Protein AF-A0A6G0WGK0-F1 (afdb_monomer)

Nearest PDB structures (foldseek):
  8a62-assembly1_A  TM=1.680E-01  e=7.851E+00  Homo sapiens

Secondary structure (DSSP, 8-state):
------------------------GGGEE---EETTTT-SSHHHHHHHS-HHHHHHHH---HHHHHHHHHHHHHH-TTS-PPPS---HHHHHHHHHHHHHHHHHSTTEEPTTS-EEHHHHHHHHHHHHHHHHHHHHHHHHHHHHHHHHHHHHTSS-HHHHHHHHHHHHH---HHHHHHHHHHHHHHHHHH--SS-HHHHHHHHHHHHHHHHHHHH--S--HHHHHHHHHHHHHHHHHHHHHHTTS--SHHHHHHHHHHHHHHHHHHHHHHHHHTTT-HHHHHHHHHHH-HHHHHHHHHHHHHHHHHHHHHHHHHHHHHS-HHHHHHHHHHHHH-HHHHHHHHHHHHHHHHHHHHHTTTPPTTHHHHHHHHHHHHHHHH-GGGHHHHHHHHHHHHHHHHHHHHHHHHS--------

Structure (mmCIF, N/CA/C/O backbone):
data_AF-A0A6G0WGK0-F1
#
_entry.id   AF-A0A6G0WGK0-F1
#
loop_
_atom_site.group_PDB
_atom_site.id
_atom_site.type_symbol
_atom_site.label_atom_id
_atom_site.label_alt_id
_atom_site.label_comp_id
_atom_site.label_asym_id
_atom_site.label_entity_id
_atom_site.label_seq_id
_atom_site.pdbx_PDB_ins_code
_atom_site.Cartn_x
_atom_site.Cartn_y
_atom_site.Cartn_z
_atom_site.occupancy
_atom_site.B_iso_or_equiv
_atom_site.auth_seq_id
_atom_site.auth_comp_id
_atom_site.auth_asym_id
_atom_site.auth_atom_id
_atom_site.pdbx_PDB_model_num
ATOM 1 N N . MET A 1 1 ? -62.426 -60.345 53.545 1.00 31.20 1 MET A N 1
ATOM 2 C CA . MET A 1 1 ? -61.236 -61.209 53.758 1.00 31.20 1 MET A CA 1
ATOM 3 C C . MET A 1 1 ? -60.137 -60.775 52.779 1.00 31.20 1 MET A C 1
ATOM 5 O O . MET A 1 1 ? -60.503 -60.240 51.746 1.00 31.20 1 MET A O 1
ATOM 9 N N . PRO A 1 2 ? -58.836 -60.853 53.110 1.00 40.12 2 PRO A N 1
ATOM 10 C CA . PRO A 1 2 ? -58.113 -59.819 53.860 1.00 40.12 2 PRO A CA 1
ATOM 11 C C . PRO A 1 2 ? -56.880 -59.218 53.135 1.00 40.12 2 PRO A C 1
ATOM 13 O O . PRO A 1 2 ? -56.287 -59.839 52.269 1.00 40.12 2 PRO A O 1
ATOM 16 N N . LYS A 1 3 ? -56.480 -58.022 53.609 1.00 36.28 3 LYS A N 1
ATOM 17 C CA . LYS A 1 3 ? -55.116 -57.488 53.873 1.00 36.28 3 LYS A CA 1
ATOM 18 C C . LYS A 1 3 ? -53.913 -57.956 53.022 1.00 36.28 3 LYS A C 1
ATOM 20 O O . LYS A 1 3 ? -53.483 -59.095 53.165 1.00 36.28 3 LYS A O 1
ATOM 25 N N . LYS A 1 4 ? -53.141 -56.973 52.523 1.00 37.69 4 LYS A N 1
ATOM 26 C CA . LYS A 1 4 ? -51.807 -56.566 53.064 1.00 37.69 4 LYS A CA 1
ATOM 27 C C . LYS A 1 4 ? -51.301 -55.301 52.339 1.00 37.69 4 LYS A C 1
ATOM 29 O O . LYS A 1 4 ? -51.226 -55.294 51.124 1.00 37.69 4 LYS A O 1
ATOM 34 N N . ARG A 1 5 ? -51.224 -54.162 53.047 1.00 36.41 5 ARG A N 1
ATOM 35 C CA . ARG A 1 5 ? -50.045 -53.543 53.722 1.00 36.41 5 ARG A CA 1
ATOM 36 C C . ARG A 1 5 ? -49.159 -52.751 52.745 1.00 36.41 5 ARG A C 1
ATOM 38 O O . ARG A 1 5 ? -48.558 -53.340 51.868 1.00 36.41 5 ARG A O 1
ATOM 45 N N . GLN A 1 6 ? -49.213 -51.417 52.772 1.00 33.22 6 GLN A N 1
ATOM 46 C CA . GLN A 1 6 ? -48.581 -50.472 53.723 1.00 33.22 6 GLN A CA 1
ATOM 47 C C . GLN A 1 6 ? -47.090 -50.234 53.460 1.00 33.22 6 GLN A C 1
ATOM 49 O O . GLN A 1 6 ? -46.265 -51.112 53.684 1.00 33.22 6 GLN A O 1
ATOM 54 N N . GLY A 1 7 ? -46.787 -48.974 53.148 1.00 31.94 7 GLY A N 1
ATOM 55 C CA . GLY A 1 7 ? -45.477 -48.346 53.264 1.00 31.94 7 GLY A CA 1
ATOM 56 C C . GLY A 1 7 ? -45.633 -46.824 53.238 1.00 31.94 7 GLY A C 1
ATOM 57 O O . GLY A 1 7 ? -45.408 -46.201 52.213 1.00 31.94 7 GLY A O 1
ATOM 58 N N . ARG A 1 8 ? -46.084 -46.244 54.358 1.00 31.86 8 ARG A N 1
ATOM 59 C CA . ARG A 1 8 ? -46.076 -44.800 54.648 1.00 31.86 8 ARG A CA 1
ATOM 60 C C . ARG A 1 8 ? -44.754 -44.471 55.342 1.00 31.86 8 ARG A C 1
ATOM 62 O O . ARG A 1 8 ? -44.431 -45.153 56.313 1.00 31.86 8 ARG A O 1
ATOM 69 N N . LYS A 1 9 ? -44.072 -43.398 54.937 1.00 32.97 9 LYS A N 1
ATOM 70 C CA . LYS A 1 9 ? -43.413 -42.462 55.862 1.00 32.97 9 LYS A CA 1
ATOM 71 C C . LYS A 1 9 ? -43.263 -41.092 55.195 1.00 32.97 9 LYS A C 1
ATOM 73 O O . LYS A 1 9 ? -42.779 -40.975 54.080 1.00 32.97 9 LYS A O 1
ATOM 78 N N . GLU A 1 10 ? -43.792 -40.120 55.918 1.00 33.41 10 GLU A N 1
ATOM 79 C CA . GLU A 1 10 ? -43.900 -38.683 55.671 1.00 33.41 10 GLU A CA 1
ATOM 80 C C . GLU A 1 10 ? -42.588 -37.948 56.068 1.00 33.41 10 GLU A C 1
ATOM 82 O O . GLU A 1 10 ? -41.640 -38.611 56.503 1.00 33.41 10 GLU A O 1
ATOM 87 N N . PRO A 1 11 ? -42.498 -36.615 55.885 1.00 45.03 11 PRO A N 1
ATOM 88 C CA . PRO A 1 11 ? -41.300 -35.894 55.464 1.00 45.03 11 PRO A CA 1
ATOM 89 C C . PRO A 1 11 ? -40.372 -35.508 56.621 1.00 45.03 11 PRO A C 1
ATOM 91 O O . PRO A 1 11 ? -40.769 -35.473 57.786 1.00 45.03 11 PRO A O 1
ATOM 94 N N . LYS A 1 12 ? -39.136 -35.130 56.280 1.00 31.28 12 LYS A N 1
ATOM 95 C CA . LYS A 1 12 ? -38.296 -34.291 57.136 1.00 31.28 12 LYS A CA 1
ATOM 96 C C . LYS A 1 12 ? -37.702 -33.147 56.331 1.00 31.28 12 LYS A C 1
ATOM 98 O O . LYS A 1 12 ? -37.242 -33.330 55.211 1.00 31.28 12 LYS A O 1
ATOM 103 N N . ALA A 1 13 ? -37.813 -31.987 56.955 1.00 31.36 13 ALA A N 1
ATOM 104 C CA . ALA A 1 13 ? -37.439 -30.680 56.482 1.00 31.36 13 ALA A CA 1
ATOM 105 C C . ALA A 1 13 ? -35.920 -30.467 56.431 1.00 31.36 13 ALA A C 1
ATOM 107 O O . ALA A 1 13 ? -35.164 -31.121 57.145 1.00 31.36 13 ALA A O 1
ATOM 108 N N . GLU A 1 14 ? -35.591 -29.425 55.669 1.00 29.80 14 GLU A N 1
ATOM 109 C CA . GLU A 1 14 ? -34.570 -28.420 55.957 1.00 29.80 14 GLU A CA 1
ATOM 110 C C . GLU A 1 14 ? -33.086 -28.733 55.706 1.00 29.80 14 GLU A C 1
ATOM 112 O O . GLU A 1 14 ? -32.460 -29.585 56.329 1.00 29.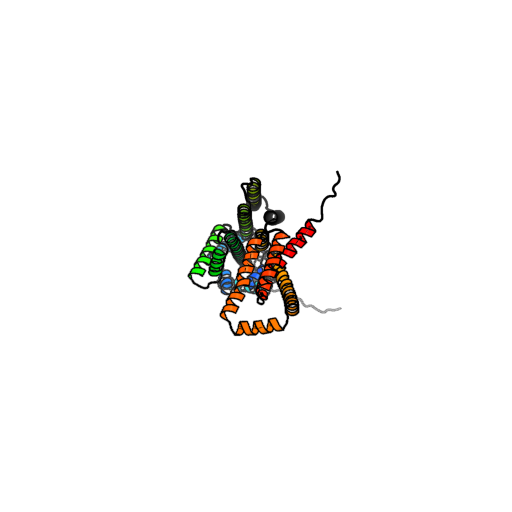80 14 GLU A O 1
ATOM 117 N N . ASN A 1 15 ? -32.535 -27.826 54.891 1.00 30.03 15 ASN A N 1
ATOM 118 C CA . ASN A 1 15 ? -31.177 -27.294 54.917 1.00 30.03 15 ASN A CA 1
ATOM 119 C C . ASN A 1 15 ? -30.085 -28.089 54.196 1.00 30.03 15 ASN A C 1
ATOM 121 O O . ASN A 1 15 ? -29.250 -28.741 54.810 1.00 30.03 15 ASN A O 1
ATOM 125 N N . ALA A 1 16 ? -29.976 -27.827 52.896 1.00 30.09 16 ALA A N 1
ATOM 126 C CA . ALA A 1 16 ? -28.699 -27.417 52.323 1.00 30.09 16 ALA A CA 1
ATOM 127 C C . ALA A 1 16 ? -28.980 -26.390 51.220 1.00 30.09 16 ALA A C 1
ATOM 129 O O . ALA A 1 16 ? -29.403 -26.731 50.121 1.00 30.09 16 ALA A O 1
ATOM 130 N N . LYS A 1 17 ? -28.808 -25.109 51.565 1.00 36.16 17 LYS A N 1
ATOM 131 C CA . LYS A 1 17 ? -28.550 -24.051 50.591 1.00 36.16 17 LYS A CA 1
ATOM 132 C C . LYS A 1 17 ? -27.239 -24.422 49.905 1.00 36.16 17 LYS A C 1
ATOM 134 O O . LYS A 1 17 ? -26.176 -24.199 50.481 1.00 36.16 17 LYS A O 1
ATOM 139 N N . GLU A 1 18 ? -27.320 -25.041 48.737 1.00 31.14 18 GLU A N 1
ATOM 140 C CA . GLU A 1 18 ? -26.191 -25.084 47.824 1.00 31.14 18 GLU A CA 1
ATOM 141 C C . GLU A 1 18 ? -26.226 -23.758 47.068 1.00 31.14 18 GLU A C 1
ATOM 143 O O . GLU A 1 18 ? -27.210 -23.391 46.431 1.00 31.14 18 GLU A O 1
ATOM 148 N N . ASN A 1 19 ? -25.207 -22.960 47.356 1.00 30.39 19 ASN A N 1
ATOM 149 C CA . ASN A 1 19 ? -25.023 -21.597 46.907 1.00 30.39 19 ASN A CA 1
ATOM 150 C C . ASN A 1 19 ? -24.637 -21.644 45.421 1.00 30.39 19 ASN A C 1
ATOM 152 O O . ASN A 1 19 ? -23.474 -21.451 45.073 1.00 30.39 19 ASN A O 1
ATOM 156 N N . ASP A 1 20 ? -25.604 -21.916 44.549 1.00 31.44 20 ASP A N 1
ATOM 157 C CA . ASP A 1 20 ? -25.495 -21.517 43.153 1.00 31.44 20 ASP A CA 1
ATOM 158 C C . ASP A 1 20 ? -25.604 -19.993 43.139 1.00 31.44 20 ASP A C 1
ATOM 160 O O . ASP A 1 20 ? -26.683 -19.401 43.106 1.00 31.44 20 ASP A O 1
ATOM 164 N N . ASN A 1 21 ? -24.444 -19.342 43.229 1.00 32.88 21 ASN A N 1
ATOM 165 C CA . ASN A 1 21 ? -24.276 -17.989 42.726 1.00 32.88 21 ASN A CA 1
ATOM 166 C C . ASN A 1 21 ? -24.479 -18.053 41.203 1.00 32.88 21 ASN A C 1
ATOM 168 O O . ASN A 1 21 ? -23.521 -17.996 40.432 1.00 32.88 21 ASN A O 1
ATOM 172 N N . GLU A 1 22 ? -25.730 -18.204 40.764 1.00 34.53 22 GLU A N 1
ATOM 173 C CA . GLU A 1 22 ? -26.139 -17.846 39.415 1.00 34.53 22 GLU A CA 1
ATOM 174 C C . GLU A 1 22 ? -25.882 -16.348 39.273 1.00 34.53 22 GLU A C 1
ATOM 176 O O . GLU A 1 22 ? -26.621 -15.495 39.767 1.00 34.53 22 GLU A O 1
ATOM 181 N N . ILE A 1 23 ? -24.746 -16.034 38.653 1.00 39.66 23 ILE A N 1
ATOM 182 C CA . ILE A 1 23 ? -24.422 -14.684 38.217 1.00 39.66 23 ILE A CA 1
ATOM 183 C C . ILE A 1 23 ? -25.582 -14.249 37.300 1.00 39.66 23 ILE A C 1
ATOM 185 O O . ILE A 1 23 ? -25.879 -14.982 36.351 1.00 39.66 23 ILE A O 1
ATOM 189 N N . PRO A 1 24 ? -26.266 -13.120 37.570 1.00 37.56 24 PRO A N 1
ATOM 190 C CA . PRO A 1 24 ? -27.464 -12.722 36.834 1.00 37.56 24 PRO A CA 1
ATOM 191 C C . PRO A 1 24 ? -27.209 -12.700 35.321 1.00 37.56 24 PRO A C 1
ATOM 193 O O . PRO A 1 24 ? -26.174 -12.197 34.878 1.00 37.56 24 PRO A O 1
ATOM 196 N N . GLU A 1 25 ? -28.156 -13.212 34.523 1.00 46.22 25 GLU A N 1
ATOM 197 C CA . GLU A 1 25 ? -28.081 -13.311 33.047 1.00 46.22 25 GLU A CA 1
ATOM 198 C C . GLU A 1 25 ? -27.722 -11.982 32.347 1.00 46.22 25 GLU A C 1
ATOM 200 O O . GLU A 1 25 ? -27.238 -11.985 31.219 1.00 46.22 25 GLU A O 1
ATOM 205 N N . SER A 1 26 ? -27.861 -10.839 33.029 1.00 44.34 26 SER A N 1
ATOM 206 C CA . SER A 1 26 ? -27.430 -9.516 32.562 1.00 44.34 26 SER A CA 1
ATOM 207 C C . SER A 1 26 ? -25.908 -9.310 32.492 1.00 44.34 26 SER A C 1
ATOM 209 O O . SER A 1 26 ? -25.464 -8.266 32.018 1.00 44.34 26 SER A O 1
ATOM 211 N N . THR A 1 27 ? -25.101 -10.265 32.967 1.00 48.44 27 THR A N 1
ATOM 212 C CA . THR A 1 27 ? -23.626 -10.169 33.035 1.00 48.44 27 THR A CA 1
ATOM 213 C C . THR A 1 27 ? -22.884 -10.944 31.942 1.00 48.44 27 THR A C 1
ATOM 215 O O . THR A 1 27 ? -21.651 -10.910 31.896 1.00 48.44 27 THR A O 1
ATOM 218 N N . LYS A 1 28 ? -23.607 -11.645 31.059 1.00 54.75 28 LYS A N 1
ATOM 219 C CA . LYS A 1 28 ? -23.024 -12.531 30.041 1.00 54.75 28 LYS A CA 1
ATOM 220 C C . LYS A 1 28 ? -23.200 -11.963 28.634 1.00 54.75 28 LYS A C 1
ATOM 222 O O . LYS A 1 28 ? -24.278 -11.495 28.270 1.00 54.75 28 LYS A O 1
ATOM 227 N N . PHE A 1 29 ? -22.129 -11.995 27.840 1.00 55.12 29 PHE A N 1
ATOM 228 C CA . PHE A 1 29 ? -22.135 -11.539 26.449 1.00 55.12 29 PHE A CA 1
ATOM 229 C C . PHE A 1 29 ? -22.259 -12.744 25.498 1.00 55.12 29 PHE A C 1
ATOM 231 O O . PHE A 1 29 ? -21.262 -13.337 25.096 1.00 55.12 29 PHE A O 1
ATOM 238 N N . ASP A 1 30 ? -23.494 -13.115 25.145 1.00 51.59 30 ASP A N 1
ATOM 239 C CA . ASP A 1 30 ? -23.828 -14.301 24.328 1.00 51.59 30 ASP A CA 1
ATOM 240 C C . ASP A 1 30 ? -23.737 -14.048 22.806 1.00 51.59 30 ASP A C 1
ATOM 242 O O . ASP A 1 30 ? -24.653 -14.345 22.037 1.00 51.59 30 ASP A O 1
ATOM 246 N N . ALA A 1 31 ? -22.621 -13.491 22.330 1.00 57.19 31 ALA A N 1
ATOM 247 C CA . ALA A 1 31 ? -22.401 -13.291 20.897 1.00 57.19 31 ALA A CA 1
ATOM 248 C C . ALA A 1 31 ? -21.074 -13.897 20.435 1.00 57.19 31 ALA A C 1
ATOM 250 O O . ALA A 1 31 ? -20.014 -13.617 20.992 1.00 57.19 31 ALA A O 1
ATOM 251 N N . SER A 1 32 ? -21.124 -14.690 19.359 1.00 63.47 32 SER A N 1
ATOM 252 C CA . SER A 1 32 ? -19.924 -15.093 18.623 1.00 63.47 32 SER A CA 1
ATOM 253 C C . SER A 1 32 ? -19.203 -13.841 18.124 1.00 63.47 32 SER A C 1
ATOM 255 O O . SER A 1 32 ? -19.775 -13.071 17.346 1.00 63.47 32 SER A O 1
ATOM 257 N N . PHE A 1 33 ? -17.961 -13.644 18.559 1.00 70.06 33 PHE A N 1
ATOM 258 C CA . PHE A 1 33 ? -17.168 -12.474 18.201 1.00 70.06 33 PHE A CA 1
ATOM 259 C C . PHE A 1 33 ? -16.148 -12.834 17.121 1.00 70.06 33 PHE A C 1
ATOM 261 O O . PHE A 1 33 ? -15.343 -13.752 17.290 1.00 70.06 33 PHE A O 1
ATOM 268 N N . VAL A 1 34 ? -16.187 -12.112 16.001 1.00 75.00 34 VAL A N 1
ATOM 269 C CA . VAL A 1 34 ? -15.197 -12.231 14.925 1.00 75.00 34 VAL A CA 1
ATOM 270 C C . VAL A 1 34 ? -14.357 -10.964 14.920 1.00 75.00 34 VAL A C 1
ATOM 272 O O . VAL A 1 34 ? -14.861 -9.889 14.595 1.00 75.00 34 VAL A O 1
ATOM 275 N N . ILE A 1 35 ? -13.081 -11.110 15.270 1.00 75.00 35 ILE A N 1
ATOM 276 C CA . ILE A 1 35 ? -12.106 -10.020 15.300 1.00 75.00 35 ILE A CA 1
ATOM 277 C C . ILE A 1 35 ? -11.879 -9.512 13.868 1.00 75.00 35 ILE A C 1
ATOM 279 O O . ILE A 1 35 ? -11.583 -10.288 12.957 1.00 75.00 35 ILE A O 1
ATOM 283 N N . GLY A 1 36 ? -11.982 -8.199 13.675 1.00 65.62 36 GLY A N 1
ATOM 284 C CA . GLY A 1 36 ? -11.673 -7.489 12.436 1.00 65.62 36 GLY A CA 1
ATOM 285 C C . GLY A 1 36 ? -12.861 -6.819 11.743 1.00 65.62 36 GLY A C 1
ATOM 286 O O . GLY A 1 36 ? -12.673 -6.269 10.661 1.00 65.62 36 GLY A O 1
ATOM 287 N N . GLN A 1 37 ? -14.072 -6.858 12.314 1.00 71.56 37 GLN A N 1
ATOM 288 C CA . GLN A 1 37 ? -15.286 -6.195 11.787 1.00 71.56 37 GLN A CA 1
ATOM 289 C C . GLN A 1 37 ? -15.512 -6.374 10.265 1.00 71.56 37 GLN A C 1
ATOM 291 O O . GLN A 1 37 ? -15.954 -5.459 9.573 1.00 71.56 37 GLN A O 1
ATOM 296 N N . GLY A 1 38 ? -15.194 -7.555 9.720 1.00 62.84 38 GLY A N 1
ATOM 297 C CA . GLY A 1 38 ? -15.364 -7.877 8.295 1.00 62.84 38 GLY A CA 1
ATOM 298 C C . GLY A 1 38 ? -14.177 -7.537 7.382 1.00 62.84 38 GLY A C 1
ATOM 299 O O . GLY A 1 38 ? -14.254 -7.794 6.181 1.00 62.84 38 GLY A O 1
ATOM 300 N N . ARG A 1 39 ? -13.063 -7.015 7.912 1.00 69.75 39 ARG A N 1
ATOM 301 C CA . ARG A 1 39 ? -11.804 -6.877 7.165 1.00 69.75 39 ARG A CA 1
ATOM 302 C C . ARG A 1 39 ? -11.086 -8.222 7.031 1.00 69.75 39 ARG A C 1
ATOM 304 O O . ARG A 1 39 ? -10.779 -8.882 8.019 1.00 69.75 39 ARG A O 1
ATOM 311 N N . HIS A 1 40 ? -10.765 -8.607 5.797 1.00 68.12 40 HIS A N 1
ATOM 312 C CA . HIS A 1 40 ? -10.090 -9.877 5.496 1.00 68.12 40 HIS A CA 1
ATOM 313 C C . HIS A 1 40 ? -8.565 -9.843 5.695 1.00 68.12 40 HIS A C 1
ATOM 315 O O . HIS A 1 40 ? -7.932 -10.893 5.770 1.00 68.12 40 HIS A O 1
ATOM 321 N N . ASP A 1 41 ? -7.963 -8.658 5.796 1.00 76.00 41 ASP A N 1
ATOM 322 C CA . ASP A 1 41 ? -6.514 -8.463 5.914 1.00 76.00 41 ASP A CA 1
ATOM 323 C C . ASP A 1 41 ? -5.996 -8.508 7.362 1.00 76.00 41 ASP A C 1
ATOM 325 O O . ASP A 1 41 ? -4.794 -8.658 7.575 1.00 76.00 41 ASP A O 1
ATOM 329 N N . VAL A 1 42 ? -6.886 -8.452 8.358 1.00 82.38 42 VAL A N 1
ATOM 330 C CA . VAL A 1 42 ? -6.542 -8.368 9.791 1.00 82.38 42 VAL A CA 1
ATOM 331 C C . VAL A 1 42 ? -5.682 -9.547 10.250 1.00 82.38 42 VAL A C 1
ATOM 333 O O . VAL A 1 42 ? -4.660 -9.355 10.907 1.00 82.38 42 VAL A O 1
ATOM 336 N N . ILE A 1 43 ? -6.044 -10.770 9.856 1.00 83.88 43 ILE A N 1
ATOM 337 C CA . ILE A 1 43 ? -5.315 -11.992 10.237 1.00 83.88 43 ILE A CA 1
ATOM 338 C C . ILE A 1 43 ? -3.954 -12.056 9.539 1.00 83.88 43 ILE A C 1
ATOM 340 O O . ILE A 1 43 ? -2.954 -12.431 10.151 1.00 83.88 43 ILE A O 1
ATOM 344 N N . THR A 1 44 ? -3.903 -11.689 8.258 1.00 82.44 44 THR A N 1
ATOM 345 C CA . THR A 1 44 ? -2.657 -11.675 7.482 1.00 82.44 44 THR A CA 1
ATOM 346 C C . THR A 1 44 ? -1.671 -10.684 8.086 1.00 82.44 44 THR A C 1
ATOM 348 O O . THR A 1 44 ? -0.530 -11.045 8.364 1.00 82.44 44 THR A O 1
ATOM 351 N N . ILE A 1 45 ? -2.131 -9.467 8.391 1.00 82.00 45 ILE A N 1
ATOM 352 C CA . ILE A 1 45 ? -1.289 -8.430 8.989 1.00 82.00 45 ILE A CA 1
ATOM 353 C C . ILE A 1 45 ? -0.844 -8.840 10.391 1.00 82.00 45 ILE A C 1
ATOM 355 O O . ILE A 1 45 ? 0.336 -8.703 10.699 1.00 82.00 45 ILE A O 1
ATOM 359 N N . TRP A 1 46 ? -1.736 -9.410 11.207 1.00 85.00 46 TRP A N 1
ATOM 360 C CA . TRP A 1 46 ? -1.368 -9.953 12.514 1.00 85.00 46 TRP A CA 1
ATOM 361 C C . TRP A 1 46 ? -0.225 -10.969 12.418 1.00 85.00 46 TRP A C 1
ATOM 363 O O . TRP A 1 46 ? 0.726 -10.918 13.194 1.00 85.00 46 TRP A O 1
ATOM 373 N N . ARG A 1 47 ? -0.271 -11.886 11.447 1.00 85.56 47 ARG A N 1
ATOM 374 C CA . ARG A 1 47 ? 0.785 -12.893 11.252 1.00 85.56 47 ARG A CA 1
ATOM 375 C C . ARG A 1 47 ? 2.116 -12.292 10.810 1.00 85.56 47 ARG A C 1
ATOM 377 O O . ARG A 1 47 ? 3.156 -12.825 11.181 1.00 85.56 47 ARG A O 1
ATOM 384 N N . GLU A 1 48 ? 2.084 -11.199 10.055 1.00 84.44 48 GLU A N 1
ATOM 385 C CA . GLU A 1 48 ? 3.281 -10.477 9.614 1.00 84.44 48 GLU A CA 1
ATOM 386 C C . GLU A 1 48 ? 3.910 -9.590 10.698 1.00 84.44 48 GLU A C 1
ATOM 388 O O . GLU A 1 48 ? 5.068 -9.198 10.556 1.00 84.44 48 GLU A O 1
ATOM 393 N N . MET A 1 49 ? 3.171 -9.239 11.757 1.00 84.12 49 MET A N 1
ATOM 394 C CA . MET A 1 49 ? 3.694 -8.400 12.838 1.00 84.12 49 MET A CA 1
ATOM 395 C C . MET A 1 49 ? 4.843 -9.088 13.575 1.00 84.12 49 MET A C 1
ATOM 397 O O . MET A 1 49 ? 4.809 -10.295 13.846 1.00 84.12 49 MET A O 1
ATOM 401 N N . THR A 1 50 ? 5.852 -8.298 13.949 1.00 85.88 50 THR A N 1
ATOM 402 C CA . THR A 1 50 ? 6.964 -8.801 14.755 1.00 85.88 50 THR A CA 1
ATOM 403 C C . THR A 1 50 ? 6.482 -9.184 16.155 1.00 85.88 50 THR A C 1
ATOM 405 O O . THR A 1 50 ? 5.426 -8.748 16.620 1.00 85.88 50 THR A O 1
ATOM 408 N N . LYS A 1 51 ? 7.257 -10.019 16.858 1.00 84.62 51 LYS A N 1
ATOM 409 C CA . LYS A 1 51 ? 6.934 -10.386 18.245 1.00 84.62 51 LYS A CA 1
ATOM 410 C C . LYS A 1 51 ? 6.866 -9.154 19.150 1.00 84.62 51 LYS A C 1
ATOM 412 O O . LYS A 1 51 ? 5.979 -9.088 19.989 1.00 84.62 51 LYS A O 1
ATOM 417 N N . GLU A 1 52 ? 7.757 -8.190 18.936 1.00 85.00 52 GLU A N 1
ATOM 418 C CA . GLU A 1 52 ? 7.808 -6.932 19.684 1.00 85.00 52 GLU A CA 1
ATOM 419 C C . GLU A 1 52 ? 6.527 -6.114 19.467 1.00 85.00 52 GLU A C 1
ATOM 421 O O . GLU A 1 52 ? 5.859 -5.750 20.436 1.00 85.00 52 GLU A O 1
ATOM 426 N N . ASP A 1 53 ? 6.093 -5.946 18.214 1.00 82.94 53 ASP A N 1
ATOM 427 C CA . ASP A 1 53 ? 4.850 -5.228 17.903 1.00 82.94 53 ASP A CA 1
ATOM 428 C C . ASP A 1 53 ? 3.620 -5.909 18.520 1.00 82.94 53 ASP A C 1
ATOM 430 O O . ASP A 1 53 ? 2.725 -5.239 19.038 1.00 82.94 53 ASP A O 1
ATOM 434 N N . LYS A 1 54 ? 3.577 -7.250 18.498 1.00 86.44 54 LYS A N 1
ATOM 435 C CA . LYS A 1 54 ? 2.506 -8.027 19.142 1.00 86.44 54 LYS A CA 1
ATOM 436 C C . LYS A 1 54 ? 2.499 -7.818 20.654 1.00 86.44 54 LYS A C 1
ATOM 438 O O . LYS A 1 54 ? 1.431 -7.628 21.226 1.00 86.44 54 LYS A O 1
ATOM 443 N N . THR A 1 55 ? 3.667 -7.822 21.300 1.00 85.62 55 THR A N 1
ATOM 444 C CA . THR A 1 55 ? 3.760 -7.582 22.748 1.00 85.62 55 THR A CA 1
ATOM 445 C C . THR A 1 55 ? 3.334 -6.171 23.127 1.00 85.62 55 THR A C 1
ATOM 447 O O . THR A 1 55 ? 2.592 -6.016 24.089 1.00 85.62 55 THR A O 1
ATOM 450 N N . VAL A 1 56 ? 3.715 -5.157 22.345 1.00 85.88 56 VAL A N 1
ATOM 451 C CA . VAL A 1 56 ? 3.296 -3.768 22.581 1.00 85.88 56 VAL A CA 1
ATOM 452 C C . VAL A 1 56 ? 1.791 -3.612 22.390 1.00 85.88 56 VAL A C 1
ATOM 454 O O . VAL A 1 56 ? 1.155 -2.903 23.159 1.00 85.88 56 VAL A O 1
ATOM 457 N N . LEU A 1 57 ? 1.199 -4.276 21.393 1.00 85.00 57 LEU A N 1
ATOM 458 C CA . LEU A 1 57 ? -0.245 -4.230 21.150 1.00 85.00 57 LEU A CA 1
ATOM 459 C C . LEU A 1 57 ? -1.039 -4.887 22.282 1.00 85.00 57 LEU A C 1
ATOM 461 O O . LEU A 1 57 ? -2.072 -4.357 22.680 1.00 85.00 57 LEU A O 1
ATOM 465 N N . LEU A 1 58 ? -0.546 -6.018 22.789 1.00 86.38 58 LEU A N 1
ATOM 466 C CA . LEU A 1 58 ? -1.176 -6.757 23.878 1.00 86.38 58 LEU A CA 1
ATOM 467 C C . LEU A 1 58 ? -0.933 -6.125 25.250 1.00 86.38 58 LEU A C 1
ATOM 469 O O . LEU A 1 58 ? -1.720 -6.387 26.153 1.00 86.38 58 LEU A O 1
ATOM 473 N N . ALA A 1 59 ? 0.117 -5.317 25.423 1.00 85.25 59 ALA A N 1
ATOM 474 C CA . ALA A 1 59 ? 0.381 -4.601 26.666 1.00 85.25 59 ALA A CA 1
ATOM 475 C C . ALA A 1 59 ? -0.760 -3.616 26.954 1.00 85.25 59 ALA A C 1
ATOM 477 O O . ALA A 1 59 ? -1.009 -2.703 26.164 1.00 85.25 59 ALA A O 1
ATOM 478 N N . LEU A 1 60 ? -1.463 -3.852 28.061 1.00 82.94 60 LEU A N 1
ATOM 479 C CA . LEU A 1 60 ? -2.627 -3.093 28.504 1.00 82.94 60 LEU A CA 1
ATOM 480 C C . LEU A 1 60 ? -2.291 -2.416 29.830 1.00 82.94 60 LEU A C 1
ATOM 482 O O . LEU A 1 60 ? -1.978 -3.109 30.800 1.00 82.94 60 LEU A O 1
ATOM 486 N N . ASP A 1 61 ? -2.391 -1.091 29.856 1.00 83.56 61 ASP A N 1
ATOM 487 C CA . ASP A 1 61 ? -2.148 -0.276 31.050 1.00 83.56 61 ASP A CA 1
ATOM 488 C C . ASP A 1 61 ? -3.469 0.107 31.752 1.00 83.56 61 ASP A C 1
ATOM 490 O O . ASP A 1 61 ? -4.564 -0.070 31.218 1.00 83.56 61 ASP A O 1
ATOM 494 N N . GLU A 1 62 ? -3.411 0.669 32.964 1.00 78.56 62 GLU A N 1
ATOM 495 C CA . GLU A 1 62 ? -4.628 1.089 33.687 1.00 78.56 62 GLU A CA 1
ATOM 496 C C . GLU A 1 62 ? -5.442 2.148 32.918 1.00 78.56 62 GLU A C 1
ATOM 498 O O . GLU A 1 62 ? -6.676 2.129 32.932 1.00 78.56 62 GLU A O 1
ATOM 503 N N . GLU A 1 63 ? -4.768 3.040 32.186 1.00 82.88 63 GLU A N 1
ATOM 504 C CA . GLU A 1 63 ? -5.418 4.036 31.324 1.00 82.88 63 GLU A CA 1
ATOM 505 C C . GLU A 1 63 ? -6.181 3.387 30.160 1.00 82.88 63 GLU A C 1
ATOM 507 O O . GLU A 1 63 ? -7.283 3.826 29.814 1.00 82.88 63 GLU A O 1
ATOM 512 N N . ASP A 1 64 ? -5.641 2.299 29.605 1.00 81.94 64 ASP A N 1
ATOM 513 C CA . ASP A 1 64 ? -6.272 1.530 28.532 1.00 81.94 64 ASP A CA 1
ATOM 514 C C . ASP A 1 64 ? -7.582 0.896 29.002 1.00 81.94 64 ASP A C 1
ATOM 516 O O . ASP A 1 64 ? -8.577 0.914 28.278 1.00 81.94 64 ASP A O 1
ATOM 520 N N . ILE A 1 65 ? -7.614 0.381 30.235 1.00 79.81 65 ILE A N 1
ATOM 521 C CA . ILE A 1 65 ? -8.811 -0.228 30.834 1.00 79.81 65 ILE A CA 1
ATOM 522 C C . ILE A 1 65 ? -9.914 0.828 31.009 1.00 79.81 65 ILE A C 1
ATOM 524 O O . ILE A 1 65 ? -11.085 0.584 30.698 1.00 79.81 65 ILE A O 1
ATOM 528 N N . ILE A 1 66 ? -9.550 2.036 31.454 1.00 81.06 66 ILE A N 1
ATOM 529 C CA . ILE A 1 66 ? -10.486 3.163 31.586 1.00 81.06 66 ILE A CA 1
ATOM 530 C C . ILE A 1 66 ? -11.030 3.578 30.211 1.00 81.06 66 ILE A C 1
ATOM 532 O O . ILE A 1 66 ? -12.229 3.850 30.067 1.00 81.06 66 ILE A O 1
ATOM 536 N N . HIS A 1 67 ? -10.167 3.615 29.195 1.00 81.00 67 HIS A N 1
ATOM 537 C CA . HIS A 1 67 ? -10.555 3.959 27.832 1.00 81.00 67 HIS A CA 1
ATOM 538 C C . HIS A 1 67 ? -11.478 2.898 27.210 1.00 81.00 67 HIS A C 1
ATOM 540 O O . HIS A 1 67 ? -12.546 3.237 26.686 1.00 81.00 67 HIS A O 1
ATOM 546 N N . ALA A 1 68 ? -11.120 1.618 27.341 1.00 80.81 68 ALA A N 1
ATOM 547 C CA . ALA A 1 68 ? -11.911 0.473 26.895 1.00 80.81 68 ALA A CA 1
ATOM 548 C C . ALA A 1 68 ? -13.328 0.511 27.485 1.00 80.81 68 ALA A C 1
ATOM 550 O O . ALA A 1 68 ? -14.315 0.354 26.763 1.00 80.81 68 ALA A O 1
ATOM 551 N N . ARG A 1 69 ? -13.442 0.832 28.781 1.00 79.31 69 ARG A N 1
ATOM 552 C CA . ARG A 1 69 ? -14.727 0.986 29.471 1.00 79.31 69 ARG A CA 1
ATOM 553 C C . ARG A 1 69 ? -15.592 2.073 28.865 1.00 79.31 69 ARG A C 1
ATOM 555 O O . ARG A 1 69 ? -16.752 1.821 28.539 1.00 79.31 69 ARG A O 1
ATOM 562 N N . ARG A 1 70 ? -15.033 3.275 28.703 1.00 80.19 70 ARG A N 1
ATOM 563 C CA . ARG A 1 70 ? -15.755 4.418 28.128 1.00 80.19 70 ARG A CA 1
ATOM 564 C C . ARG A 1 70 ? -16.296 4.069 26.741 1.00 80.19 70 ARG A C 1
ATOM 566 O O . ARG A 1 70 ? -17.450 4.367 26.442 1.00 80.19 70 ARG A O 1
ATOM 573 N N . ARG A 1 71 ? -15.483 3.406 25.916 1.00 75.88 71 ARG A N 1
ATOM 574 C CA . ARG A 1 71 ? -15.861 2.982 24.562 1.00 75.88 71 ARG A CA 1
ATOM 575 C C . ARG A 1 71 ? -16.943 1.916 24.546 1.00 75.88 71 ARG A C 1
ATOM 577 O O . ARG A 1 71 ? -17.907 2.038 23.791 1.00 75.88 71 ARG A O 1
ATOM 584 N N . PHE A 1 72 ? -16.816 0.902 25.392 1.00 79.06 72 PHE A N 1
ATOM 585 C CA . PHE A 1 72 ? -17.805 -0.165 25.470 1.00 79.06 72 PHE A CA 1
ATOM 586 C C . PHE A 1 72 ? -19.168 0.369 25.930 1.00 79.06 72 PHE A C 1
ATOM 588 O O . PHE A 1 72 ? -20.179 0.052 25.311 1.00 79.06 72 PHE A O 1
ATOM 595 N N . GLN A 1 73 ? -19.193 1.273 26.916 1.00 79.31 73 GLN A N 1
ATOM 596 C CA . GLN A 1 73 ? -20.404 1.982 27.357 1.00 79.31 73 GLN A CA 1
ATOM 597 C C . GLN A 1 73 ? -21.048 2.821 26.246 1.00 79.31 73 GLN A C 1
ATOM 599 O O . GLN A 1 73 ? -22.269 2.838 26.119 1.00 79.31 73 GLN A O 1
ATOM 604 N N . GLN A 1 74 ? -20.244 3.513 25.433 1.00 74.69 74 GLN A N 1
ATOM 605 C CA . GLN A 1 74 ? -20.753 4.292 24.299 1.00 74.69 74 GLN A CA 1
ATOM 606 C C . GLN A 1 74 ? -21.400 3.402 23.232 1.00 74.69 74 GLN A C 1
ATOM 608 O O . GLN A 1 74 ? -22.417 3.780 22.651 1.00 74.69 74 GLN A O 1
ATOM 613 N N . ARG A 1 75 ? -20.807 2.235 22.956 1.00 72.12 75 ARG A N 1
ATOM 614 C CA . ARG A 1 75 ? -21.265 1.328 21.894 1.00 72.12 75 ARG A CA 1
ATOM 615 C C . ARG A 1 75 ? -22.414 0.426 22.336 1.00 72.12 75 ARG A C 1
ATOM 617 O O . ARG A 1 75 ? -23.284 0.117 21.527 1.00 72.12 75 ARG A O 1
ATOM 624 N N . PHE A 1 76 ? -22.434 0.039 23.607 1.00 76.50 76 PHE A N 1
ATOM 625 C CA . PHE A 1 76 ? -23.466 -0.803 24.194 1.00 76.50 76 PHE A CA 1
ATOM 626 C C . PHE A 1 76 ? -23.998 -0.182 25.496 1.00 76.50 76 PHE A C 1
ATOM 628 O O . PHE A 1 76 ? -23.709 -0.677 26.587 1.00 76.50 76 PHE A O 1
ATOM 635 N N . PRO A 1 77 ? -24.825 0.876 25.402 1.00 70.50 77 PRO A N 1
ATOM 636 C CA . PRO A 1 77 ? -25.349 1.582 26.577 1.00 70.50 77 PRO A CA 1
ATOM 637 C C . PRO A 1 77 ? -26.269 0.715 27.452 1.00 70.50 77 PRO A C 1
ATOM 639 O O . PRO A 1 77 ? -26.584 1.085 28.576 1.00 70.50 77 PRO A O 1
ATOM 642 N N . GLN A 1 78 ? -26.704 -0.433 26.931 1.00 73.00 78 GLN A N 1
ATOM 643 C CA . GLN A 1 78 ? -27.582 -1.395 27.592 1.00 73.00 78 GLN A CA 1
ATOM 644 C C . GLN A 1 78 ? -26.896 -2.284 28.643 1.00 73.00 78 GLN A C 1
ATOM 646 O O . GLN A 1 78 ? -27.601 -2.943 29.401 1.00 73.00 78 GLN A O 1
ATOM 651 N N . TYR A 1 79 ? -25.558 -2.323 28.702 1.00 71.81 79 TYR A N 1
ATOM 652 C CA . TYR A 1 79 ? -24.833 -3.114 29.704 1.00 71.81 79 TYR A CA 1
ATOM 653 C C . TYR A 1 79 ? -24.331 -2.235 30.855 1.00 71.81 79 TYR A C 1
ATOM 655 O O . TYR A 1 79 ? -23.605 -1.259 30.645 1.00 71.81 79 TYR A O 1
ATOM 663 N N . GLU A 1 80 ? -24.664 -2.614 32.090 1.00 67.38 80 GLU A N 1
ATOM 664 C CA . GLU A 1 80 ? -24.073 -2.022 33.291 1.00 67.38 80 GLU A CA 1
ATOM 665 C C . GLU A 1 80 ? -22.662 -2.583 33.497 1.00 67.38 80 GLU A C 1
ATOM 667 O O . GLU A 1 80 ? -22.479 -3.771 33.756 1.00 67.38 80 GLU A O 1
ATOM 672 N N . ILE A 1 81 ? -21.642 -1.730 33.353 1.00 65.56 81 ILE A N 1
ATOM 673 C CA . ILE A 1 81 ? -20.248 -2.154 33.524 1.00 65.56 81 ILE A CA 1
ATOM 674 C C . ILE A 1 81 ? -19.874 -2.113 35.016 1.00 65.56 81 ILE A C 1
ATOM 676 O O . ILE A 1 81 ? -19.932 -1.016 35.594 1.00 65.56 81 ILE A O 1
ATOM 680 N N . PRO A 1 82 ? -19.423 -3.233 35.620 1.00 65.50 82 PRO A N 1
ATOM 681 C CA . PRO A 1 82 ? -18.985 -3.283 37.018 1.00 65.50 82 PRO A CA 1
ATOM 682 C C . PRO A 1 82 ? -17.818 -2.315 37.328 1.00 65.50 82 PRO A C 1
ATOM 684 O O . PRO A 1 82 ? -17.158 -1.799 36.417 1.00 65.50 82 PRO A O 1
ATOM 687 N N . PRO A 1 83 ? -17.596 -1.963 38.612 1.00 61.69 83 PRO A N 1
ATOM 688 C CA . PRO A 1 83 ? -16.498 -1.088 39.026 1.00 61.69 83 PRO A CA 1
ATOM 689 C C . PRO A 1 83 ? -15.119 -1.714 38.757 1.00 61.69 83 PRO A C 1
ATOM 691 O O . PRO A 1 83 ? -14.972 -2.927 38.712 1.00 61.69 83 PRO A O 1
ATOM 694 N N . ILE A 1 84 ? -14.111 -0.856 38.564 1.00 62.75 84 ILE A N 1
ATOM 695 C CA . ILE A 1 84 ? -12.754 -1.221 38.131 1.00 62.75 84 ILE A CA 1
ATOM 696 C C . ILE A 1 84 ? -12.076 -2.075 39.210 1.00 62.75 84 ILE A C 1
ATOM 698 O O . ILE A 1 84 ? -11.629 -1.548 40.226 1.00 62.75 84 ILE A O 1
ATOM 702 N N . SER A 1 85 ? -11.983 -3.380 38.976 1.00 62.25 85 SER A N 1
ATOM 703 C CA . SER A 1 85 ? -11.106 -4.279 39.728 1.00 62.25 85 SER A CA 1
ATOM 704 C C . SER A 1 85 ? -10.728 -5.485 38.869 1.00 62.25 85 SER A C 1
ATOM 706 O O . SER A 1 85 ? -11.008 -6.616 39.248 1.00 62.25 85 SER A O 1
ATOM 708 N N . MET A 1 86 ? -10.137 -5.250 37.692 1.00 65.44 86 MET A N 1
ATOM 709 C CA . MET A 1 86 ? -9.514 -6.356 36.963 1.00 65.44 86 MET A CA 1
ATOM 710 C C . MET A 1 86 ? -8.198 -6.718 37.634 1.00 65.44 86 MET A C 1
ATOM 712 O O . MET A 1 86 ? -7.321 -5.866 37.800 1.00 65.44 86 MET A O 1
ATOM 716 N N . ASN A 1 87 ? -8.049 -7.989 37.984 1.00 75.69 87 ASN A N 1
ATOM 717 C CA . ASN A 1 87 ? -6.780 -8.513 38.471 1.00 75.69 87 ASN A CA 1
ATOM 718 C C . ASN A 1 87 ? -5.788 -8.662 37.306 1.00 75.69 87 ASN A C 1
ATOM 720 O O . ASN A 1 87 ? -6.178 -8.905 36.163 1.00 75.69 87 ASN A O 1
ATOM 724 N N . SER A 1 88 ? -4.482 -8.577 37.579 1.00 76.19 88 SER A N 1
ATOM 725 C CA . SER A 1 88 ? -3.450 -8.771 36.543 1.00 76.19 88 SER A CA 1
ATOM 726 C C . SER A 1 88 ? -3.542 -10.147 35.866 1.00 76.19 88 SER A C 1
ATOM 728 O O . SER A 1 88 ? -3.260 -10.280 34.674 1.00 76.19 88 SER A O 1
ATOM 730 N N . GLU A 1 89 ? -3.996 -11.162 36.603 1.00 80.25 89 GLU A N 1
ATOM 731 C CA . GLU A 1 89 ? -4.251 -12.507 36.083 1.00 80.25 89 GLU A CA 1
ATOM 732 C C . GLU A 1 89 ? -5.383 -12.516 35.045 1.00 80.25 89 GLU A C 1
ATOM 734 O O . GLU A 1 89 ? -5.236 -13.127 33.986 1.00 80.25 89 GLU A O 1
ATOM 739 N N . GLU A 1 90 ? -6.466 -11.772 35.279 1.00 79.44 90 GLU A N 1
ATOM 740 C CA . GLU A 1 90 ? -7.590 -11.657 34.343 1.00 79.44 90 GLU A CA 1
ATOM 741 C C . GLU A 1 90 ? -7.154 -10.959 33.053 1.00 79.44 90 GLU A C 1
ATOM 743 O O . GLU A 1 90 ? -7.422 -11.467 31.962 1.00 79.44 90 GLU A O 1
ATOM 748 N N . VAL A 1 91 ? -6.383 -9.871 33.157 1.00 81.06 91 VAL A N 1
ATOM 749 C CA . VAL A 1 91 ? -5.807 -9.177 31.992 1.00 81.06 91 VAL A CA 1
ATOM 750 C C . VAL A 1 91 ? -4.932 -10.128 31.168 1.00 81.06 91 VAL A C 1
ATOM 752 O O . VAL A 1 91 ? -5.081 -10.206 29.946 1.00 81.06 91 VAL A O 1
ATOM 755 N N . SER A 1 92 ? -4.074 -10.915 31.825 1.00 83.88 92 SER A N 1
ATOM 756 C CA . SER A 1 92 ? -3.221 -11.896 31.142 1.00 83.88 92 SER A CA 1
ATOM 757 C C . SER A 1 92 ? -4.027 -13.015 30.468 1.00 83.88 92 SER A C 1
ATOM 759 O O . SER A 1 92 ? -3.697 -13.444 29.360 1.00 83.88 92 SER A O 1
ATOM 761 N N . SER A 1 93 ? -5.131 -13.445 31.088 1.00 83.94 93 SER A N 1
ATOM 762 C CA . SER A 1 93 ? -6.023 -14.461 30.525 1.00 83.94 93 SER A CA 1
ATOM 763 C C . SER A 1 93 ? -6.740 -13.955 29.269 1.00 83.94 93 SER A C 1
ATOM 765 O O . SER A 1 93 ? -6.843 -14.684 28.281 1.00 83.94 93 SER A O 1
ATOM 767 N N . ILE A 1 94 ? -7.146 -12.681 29.253 1.00 83.75 94 ILE A N 1
ATOM 768 C CA . ILE A 1 94 ? -7.783 -12.037 28.100 1.00 83.75 94 ILE A CA 1
ATOM 769 C C . ILE A 1 94 ? -6.776 -11.848 26.960 1.00 83.75 94 ILE A C 1
ATOM 771 O O . ILE A 1 94 ? -7.093 -12.132 25.803 1.00 83.75 94 ILE A O 1
ATOM 775 N N . GLN A 1 95 ? -5.546 -11.424 27.266 1.00 85.50 95 GLN A N 1
ATOM 776 C CA . GLN A 1 95 ? -4.466 -11.343 26.275 1.00 85.50 95 GLN A CA 1
ATOM 777 C C . GLN A 1 95 ? -4.183 -12.715 25.650 1.00 85.50 95 GLN A C 1
ATOM 779 O O . GLN A 1 95 ? -4.047 -12.822 24.429 1.00 85.50 95 GLN A O 1
ATOM 784 N N . ALA A 1 96 ? -4.137 -13.774 26.466 1.00 84.62 96 ALA A N 1
ATOM 785 C CA . ALA A 1 96 ? -3.947 -15.143 25.994 1.00 84.62 96 ALA A CA 1
ATOM 786 C C . ALA A 1 96 ? -5.124 -15.623 25.129 1.00 84.62 96 ALA A C 1
ATOM 788 O O . ALA A 1 96 ? -4.899 -16.254 24.095 1.00 84.62 96 ALA A O 1
ATOM 789 N N . LEU A 1 97 ? -6.362 -15.281 25.501 1.00 85.44 97 LEU A N 1
ATOM 790 C CA . LEU A 1 97 ? -7.560 -15.573 24.712 1.00 85.44 97 LEU A CA 1
ATOM 791 C C . LEU A 1 97 ? -7.501 -14.892 23.338 1.00 85.44 97 LEU A C 1
ATOM 793 O O . LEU A 1 97 ? -7.717 -15.547 22.317 1.00 85.44 97 LEU A O 1
ATOM 797 N N . PHE A 1 98 ? -7.155 -13.602 23.300 1.00 85.00 98 PHE A N 1
ATOM 798 C CA . PHE A 1 98 ? -7.015 -12.839 22.059 1.00 85.00 98 PHE A CA 1
ATOM 799 C C . PHE A 1 98 ? -5.904 -13.412 21.171 1.00 85.00 98 PHE A C 1
ATOM 801 O O . PHE A 1 98 ? -6.115 -13.653 19.981 1.00 85.00 98 PHE A O 1
ATOM 808 N N . LEU A 1 99 ? -4.738 -13.711 21.755 1.00 87.19 99 LEU A N 1
ATOM 809 C CA . LEU A 1 99 ? -3.618 -14.348 21.060 1.00 87.19 99 LEU A CA 1
ATOM 810 C C . LEU A 1 99 ? -4.035 -15.696 20.457 1.00 87.19 99 LEU A C 1
ATOM 812 O O . LEU A 1 99 ? -3.786 -15.963 19.280 1.00 87.19 99 LEU A O 1
ATOM 816 N N . HIS A 1 100 ? -4.694 -16.539 21.252 1.00 85.19 100 HIS A N 1
ATOM 817 C CA . HIS A 1 100 ? -5.156 -17.850 20.819 1.00 85.19 100 HIS A CA 1
ATOM 818 C C . HIS A 1 100 ? -6.173 -17.736 19.678 1.00 85.19 100 HIS A C 1
ATOM 820 O O . HIS A 1 100 ? -6.051 -18.452 18.680 1.00 85.19 100 HIS A O 1
ATOM 826 N N . ALA A 1 101 ? -7.130 -16.809 19.775 1.00 84.25 101 ALA A N 1
ATOM 827 C CA . ALA A 1 101 ? -8.112 -16.561 18.724 1.00 84.25 101 ALA A CA 1
ATOM 828 C C . ALA A 1 101 ? -7.446 -16.138 17.405 1.00 84.25 101 ALA A C 1
ATOM 830 O O . ALA A 1 101 ? -7.770 -16.682 16.345 1.00 84.25 101 ALA A O 1
ATOM 831 N N . MET A 1 102 ? -6.474 -15.227 17.468 1.00 84.69 102 MET A N 1
ATOM 832 C CA . MET A 1 102 ? -5.770 -14.710 16.293 1.00 84.69 102 MET A CA 1
ATOM 833 C C . MET A 1 102 ? -4.847 -15.743 15.631 1.00 84.69 102 MET A C 1
ATOM 835 O O . MET A 1 102 ? -4.810 -15.837 14.402 1.00 84.69 102 MET A O 1
ATOM 839 N N . GLU A 1 103 ? -4.123 -16.544 16.417 1.00 85.56 103 GLU A N 1
ATOM 840 C CA . GLU A 1 103 ? -3.158 -17.517 15.886 1.00 85.56 103 GLU A CA 1
ATOM 841 C C . GLU A 1 103 ? -3.822 -18.830 15.435 1.00 85.56 103 GLU A C 1
ATOM 843 O O . GLU A 1 103 ? -3.470 -19.368 14.382 1.00 85.56 103 GLU A O 1
ATOM 848 N N . THR A 1 104 ? -4.806 -19.340 16.187 1.00 82.12 104 THR A N 1
ATOM 849 C CA . THR A 1 104 ? -5.350 -20.698 15.977 1.00 82.12 104 THR A CA 1
ATOM 850 C C . THR A 1 104 ? -6.750 -20.723 15.366 1.00 82.12 104 THR A C 1
ATOM 852 O O . THR A 1 104 ? -7.019 -21.559 14.503 1.00 82.12 104 THR A O 1
ATOM 855 N N . LYS A 1 105 ? -7.637 -19.795 15.752 1.00 78.62 105 LYS A N 1
ATOM 856 C CA . LYS A 1 105 ? -9.061 -19.798 15.362 1.00 78.62 105 LYS A CA 1
ATOM 857 C C . LYS A 1 105 ? -9.405 -18.789 14.257 1.00 78.62 105 LYS A C 1
ATOM 859 O O . LYS A 1 105 ? -10.571 -18.464 14.072 1.00 78.62 105 LYS A O 1
ATOM 864 N N . GLN A 1 106 ? -8.414 -18.278 13.519 1.00 79.88 106 GLN A N 1
ATOM 865 C CA . GLN A 1 106 ? -8.623 -17.289 12.445 1.00 79.88 106 GLN A CA 1
ATOM 866 C C . GLN A 1 106 ? -9.447 -16.068 12.908 1.00 79.88 106 GLN A C 1
ATOM 868 O O . GLN A 1 106 ? -10.347 -15.611 12.208 1.00 79.88 106 GLN A O 1
ATOM 873 N N . GLY A 1 107 ? -9.178 -15.563 14.113 1.00 74.44 107 GLY A N 1
ATOM 874 C CA . GLY A 1 107 ? -9.877 -14.405 14.674 1.00 74.44 107 GLY A CA 1
ATOM 875 C C . GLY A 1 107 ? -11.299 -14.687 15.175 1.00 74.44 107 GLY A C 1
ATOM 876 O O . GLY A 1 107 ? -11.994 -13.747 15.550 1.00 74.44 107 GLY A O 1
ATOM 877 N N . GLN A 1 108 ? -11.751 -15.945 15.203 1.00 80.69 108 GLN A N 1
ATOM 878 C CA . GLN A 1 108 ? -13.053 -16.314 15.761 1.00 80.69 108 GLN A CA 1
ATOM 879 C C . GLN A 1 108 ? -12.928 -16.671 17.243 1.00 80.69 108 GLN A C 1
ATOM 881 O O . GLN A 1 108 ? -12.179 -17.578 17.616 1.00 80.69 108 GLN A O 1
ATOM 886 N N . ILE A 1 109 ? -13.707 -15.999 18.086 1.00 74.31 109 ILE A N 1
ATOM 887 C CA . ILE A 1 109 ? -13.894 -16.388 19.483 1.00 74.31 109 ILE A CA 1
ATOM 888 C C . ILE A 1 109 ? -15.178 -17.215 19.555 1.00 74.31 109 ILE A C 1
ATOM 890 O O . ILE A 1 109 ? -16.245 -16.781 19.113 1.00 74.31 109 ILE A O 1
ATOM 894 N N . ALA A 1 110 ? -15.043 -18.463 20.005 1.00 60.88 110 ALA A N 1
ATOM 895 C CA . ALA A 1 110 ? -16.102 -19.456 19.882 1.00 60.88 110 ALA A CA 1
ATOM 896 C C . ALA A 1 110 ? -17.264 -19.142 20.844 1.00 60.88 110 ALA A C 1
ATOM 898 O O . ALA A 1 110 ? -17.015 -18.777 21.988 1.00 60.88 110 ALA A O 1
ATOM 899 N N . PRO A 1 111 ? -18.525 -19.377 20.440 1.00 52.72 111 PRO A N 1
ATOM 900 C CA . PRO A 1 111 ? -19.711 -19.064 21.247 1.00 52.72 111 PRO A CA 1
ATOM 901 C C . PRO A 1 111 ? -19.839 -19.885 22.544 1.00 52.72 111 PRO A C 1
ATOM 903 O O . PRO A 1 111 ? -20.663 -19.565 23.388 1.00 52.72 111 PRO A O 1
ATOM 906 N N . HIS A 1 112 ? -19.046 -20.948 22.718 1.00 49.94 112 HIS A N 1
ATOM 907 C CA . HIS A 1 112 ? -19.025 -21.746 23.951 1.00 49.94 112 HIS A CA 1
ATOM 908 C C . HIS A 1 112 ? -18.090 -21.183 25.034 1.00 49.94 112 HIS A C 1
ATOM 910 O O . HIS A 1 112 ? -18.134 -21.644 26.172 1.00 49.94 112 HIS A O 1
ATOM 916 N N . GLU A 1 113 ? -17.264 -20.187 24.705 1.00 59.44 113 GLU A N 1
ATOM 917 C CA . GLU A 1 113 ? -16.491 -19.408 25.673 1.00 59.44 113 GLU A CA 1
ATOM 918 C C . GLU A 1 113 ? -17.373 -18.219 26.092 1.00 59.44 113 GLU A C 1
ATOM 920 O O . GLU A 1 113 ? -17.355 -17.176 25.445 1.00 59.44 113 GLU A O 1
ATOM 925 N N . GLN A 1 114 ? -18.212 -18.395 27.124 1.00 61.38 114 GLN A N 1
ATOM 926 C CA . GLN A 1 114 ? -19.006 -17.296 27.694 1.00 61.38 114 GLN A CA 1
ATOM 927 C C . GLN A 1 114 ? -18.049 -16.181 28.140 1.00 61.38 114 GLN A C 1
ATOM 929 O O . GLN A 1 114 ? -17.371 -16.308 29.160 1.00 61.38 114 GLN A O 1
ATOM 934 N N . LEU A 1 115 ? -17.962 -15.104 27.357 1.00 66.50 115 LEU A N 1
ATOM 935 C CA . LEU A 1 115 ? -17.148 -13.943 27.693 1.00 66.50 115 LEU A CA 1
ATOM 936 C C . LEU A 1 115 ? -17.861 -13.151 28.789 1.00 66.50 115 LEU A C 1
ATOM 938 O O . LEU A 1 115 ? -19.022 -12.756 28.637 1.00 66.50 115 LEU A O 1
ATOM 942 N N . SER A 1 116 ? -17.147 -12.880 29.881 1.00 75.44 116 SER A N 1
ATOM 943 C CA . SER A 1 116 ? -17.560 -11.829 30.806 1.00 75.44 116 SER A CA 1
ATOM 944 C C . SER A 1 116 ? -17.608 -10.491 30.058 1.00 75.44 116 SER A C 1
ATOM 946 O O . SER A 1 116 ? -16.853 -10.273 29.107 1.00 75.44 116 SER A O 1
ATOM 948 N N . ILE A 1 117 ? -18.483 -9.574 30.481 1.00 76.44 117 ILE A N 1
ATOM 949 C CA . ILE A 1 117 ? -18.558 -8.209 29.914 1.00 76.44 117 ILE A CA 1
ATOM 950 C C . ILE A 1 117 ? -17.181 -7.528 29.934 1.00 76.44 117 ILE A C 1
ATOM 952 O O . ILE A 1 117 ? -16.797 -6.844 28.990 1.00 76.44 117 ILE A O 1
ATOM 956 N N . GLU A 1 118 ? -16.422 -7.775 30.994 1.00 77.00 118 GLU A N 1
ATOM 957 C CA . GLU A 1 118 ? -15.036 -7.362 31.189 1.00 77.00 118 GLU A CA 1
ATOM 958 C C . GLU A 1 118 ? -14.091 -7.895 30.104 1.00 77.00 118 GLU A C 1
ATOM 960 O O . GLU A 1 118 ? -13.362 -7.124 29.476 1.00 77.00 118 GLU A O 1
ATOM 965 N N . ALA A 1 119 ? -14.141 -9.199 29.824 1.00 77.12 119 ALA A N 1
ATOM 966 C CA . ALA A 1 119 ? -13.344 -9.803 28.765 1.00 77.12 119 ALA A CA 1
ATOM 967 C C . ALA A 1 119 ? -13.771 -9.301 27.378 1.00 77.12 119 ALA A C 1
ATOM 969 O O . ALA A 1 119 ? -12.913 -8.979 26.557 1.00 77.12 119 ALA A O 1
ATOM 970 N N . ALA A 1 120 ? -15.076 -9.156 27.128 1.00 79.00 120 ALA A N 1
ATOM 971 C CA . ALA A 1 120 ? -15.592 -8.600 25.879 1.00 79.00 120 ALA A CA 1
ATOM 972 C C . ALA A 1 120 ? -15.094 -7.161 25.659 1.00 79.00 120 ALA A C 1
ATOM 974 O O . ALA A 1 120 ? -14.560 -6.854 24.596 1.00 79.00 120 AL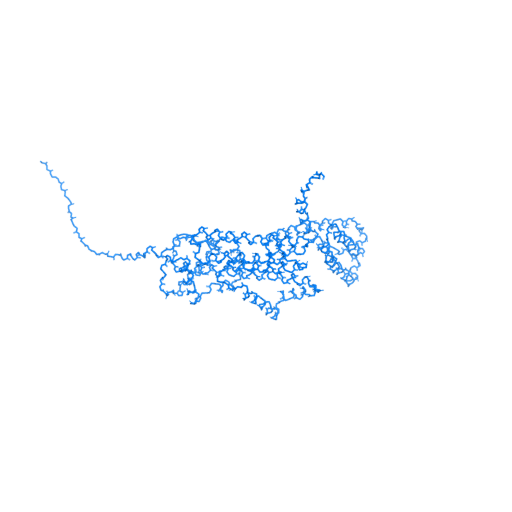A A O 1
ATOM 975 N N . MET A 1 121 ? -15.193 -6.299 26.674 1.00 82.19 121 MET A N 1
ATOM 976 C CA . MET A 1 121 ? -14.709 -4.914 26.647 1.00 82.19 121 MET A CA 1
ATOM 977 C C . MET A 1 121 ? -13.229 -4.825 26.257 1.00 82.19 121 MET A C 1
ATOM 979 O O . MET A 1 121 ? -12.865 -4.046 25.375 1.00 82.19 121 MET A O 1
ATOM 983 N N . MET A 1 122 ? -12.380 -5.642 26.878 1.00 82.81 122 MET A N 1
ATOM 984 C CA . MET A 1 122 ? -10.943 -5.641 26.600 1.00 82.81 122 MET A CA 1
ATOM 985 C C . MET A 1 122 ? -10.615 -6.233 25.227 1.00 82.81 122 MET A C 1
ATOM 987 O O . MET A 1 122 ? -9.745 -5.716 24.531 1.00 82.81 122 MET A O 1
ATOM 991 N N . VAL A 1 123 ? -11.341 -7.264 24.791 1.00 84.56 123 VAL A N 1
ATOM 992 C CA . VAL A 1 123 ? -11.212 -7.818 23.436 1.00 84.56 123 VAL A CA 1
ATOM 993 C C . VAL A 1 123 ? -11.600 -6.783 22.374 1.00 84.56 123 VAL A C 1
ATOM 995 O O . VAL A 1 123 ? -10.881 -6.644 21.385 1.00 84.56 123 VAL A O 1
ATOM 998 N N . PHE A 1 124 ? -12.678 -6.018 22.581 1.00 82.81 124 PHE A N 1
ATOM 999 C CA . PHE A 1 124 ? -13.059 -4.910 21.695 1.00 82.81 124 PHE A CA 1
ATOM 1000 C C . PHE A 1 124 ? -11.969 -3.838 21.621 1.00 82.81 124 PHE A C 1
ATOM 1002 O O . PHE A 1 124 ? -11.671 -3.330 20.542 1.00 82.81 124 PHE A O 1
ATOM 1009 N N . TYR A 1 125 ? -11.347 -3.511 22.752 1.00 85.25 125 TYR A N 1
ATOM 1010 C CA . TYR A 1 125 ? -10.264 -2.534 22.783 1.00 85.25 125 TYR A CA 1
ATOM 1011 C C . TYR A 1 125 ? -8.991 -3.036 22.084 1.00 85.25 125 TYR A C 1
ATOM 1013 O O . TYR A 1 125 ? -8.369 -2.300 21.317 1.00 85.25 125 TYR A O 1
ATOM 1021 N N . LEU A 1 126 ? -8.626 -4.306 22.280 1.00 86.12 126 LEU A N 1
ATOM 1022 C CA . LEU A 1 126 ? -7.514 -4.940 21.564 1.00 86.12 126 LEU A CA 1
ATOM 1023 C C . LEU A 1 126 ? -7.780 -5.018 20.053 1.00 86.12 126 LEU A C 1
ATOM 1025 O O . LEU A 1 126 ? -6.867 -4.781 19.260 1.00 86.12 126 LEU A O 1
ATOM 1029 N N . GLU A 1 127 ? -9.024 -5.286 19.641 1.00 86.94 127 GLU A N 1
ATOM 1030 C CA . GLU A 1 127 ? -9.445 -5.185 18.240 1.00 86.94 127 GLU A CA 1
ATOM 1031 C C . GLU A 1 127 ? -9.252 -3.755 17.710 1.00 86.94 127 GLU A C 1
ATOM 1033 O O . GLU A 1 127 ? -8.653 -3.574 16.651 1.00 86.94 127 GLU A O 1
ATOM 1038 N N . GLU A 1 128 ? -9.704 -2.732 18.439 1.00 84.56 128 GLU A N 1
ATOM 1039 C CA . GLU A 1 128 ? -9.554 -1.324 18.045 1.00 84.56 128 GLU A CA 1
ATOM 1040 C C . GLU A 1 128 ? -8.072 -0.932 17.905 1.00 84.56 128 GLU A C 1
ATOM 1042 O O . GLU A 1 128 ? -7.680 -0.346 16.892 1.00 84.56 128 GLU A O 1
ATOM 1047 N N . ARG A 1 129 ? -7.213 -1.331 18.855 1.00 86.44 129 ARG A N 1
ATOM 1048 C CA . ARG A 1 129 ? -5.753 -1.121 18.774 1.00 86.44 129 ARG A CA 1
ATOM 1049 C C . ARG A 1 129 ? -5.131 -1.831 17.575 1.00 86.44 129 ARG A C 1
ATOM 1051 O O . ARG A 1 129 ? -4.269 -1.256 16.903 1.00 86.44 129 ARG A O 1
ATOM 1058 N N . LEU A 1 130 ? -5.573 -3.050 17.274 1.00 87.31 130 LEU A N 1
ATOM 1059 C CA . LEU A 1 130 ? -5.138 -3.784 16.088 1.00 87.31 130 LEU A CA 1
ATOM 1060 C C . LEU A 1 130 ? -5.549 -3.071 14.799 1.00 87.31 130 LEU A C 1
ATOM 1062 O O . LEU A 1 130 ? -4.711 -2.883 13.915 1.00 87.31 130 LEU A O 1
ATOM 1066 N N . LEU A 1 131 ? -6.794 -2.606 14.712 1.00 87.00 131 LEU A N 1
ATOM 1067 C CA . LEU A 1 131 ? -7.279 -1.828 13.574 1.00 87.00 131 LEU A CA 1
ATOM 1068 C C . LEU A 1 131 ? -6.481 -0.528 13.407 1.00 87.00 131 LEU A C 1
ATOM 1070 O O . LEU A 1 131 ? -6.060 -0.213 12.296 1.00 87.00 131 LEU A O 1
ATOM 1074 N N . PHE A 1 132 ? -6.172 0.184 14.492 1.00 87.19 132 PHE A N 1
ATOM 1075 C CA . PHE A 1 132 ? -5.309 1.366 14.433 1.00 87.19 132 PHE A CA 1
ATOM 1076 C C . PHE A 1 132 ? -3.891 1.058 13.954 1.00 87.19 132 PHE A C 1
ATOM 1078 O O . PHE A 1 132 ? -3.330 1.834 13.180 1.00 87.19 132 PHE A O 1
ATOM 1085 N N . SER A 1 133 ? -3.305 -0.060 14.385 1.00 86.00 133 SER A N 1
ATOM 1086 C CA . SER A 1 133 ? -1.990 -0.502 13.909 1.00 86.00 133 SER A CA 1
ATOM 1087 C C . SER A 1 133 ? -2.000 -0.770 12.398 1.00 86.00 133 SER A C 1
ATOM 1089 O O . SER A 1 133 ? -1.123 -0.300 11.665 1.00 86.00 133 SER A O 1
ATOM 1091 N N . ILE A 1 134 ? -3.050 -1.437 11.908 1.00 87.19 134 ILE A N 1
ATOM 1092 C CA . ILE A 1 134 ? -3.265 -1.693 10.478 1.00 87.19 134 ILE A CA 1
ATOM 1093 C C . ILE A 1 134 ? -3.378 -0.375 9.704 1.00 87.19 134 ILE A C 1
ATOM 1095 O O . ILE A 1 134 ? -2.659 -0.171 8.723 1.00 87.19 134 ILE A O 1
ATOM 1099 N N . VAL A 1 135 ? -4.225 0.546 10.172 1.00 87.81 135 VAL A N 1
ATOM 1100 C CA . VAL A 1 135 ? -4.427 1.859 9.543 1.00 87.81 135 VAL A CA 1
ATOM 1101 C C . VAL A 1 135 ? -3.132 2.677 9.546 1.00 87.81 135 VAL A C 1
ATOM 1103 O O . VAL A 1 135 ? -2.773 3.252 8.521 1.00 87.81 135 VAL A O 1
ATOM 1106 N N . ARG A 1 136 ? -2.359 2.675 10.642 1.00 87.56 136 ARG A N 1
ATOM 1107 C CA . ARG A 1 136 ? -1.035 3.325 10.719 1.00 87.56 136 ARG A CA 1
ATOM 1108 C C . ARG A 1 136 ? -0.074 2.791 9.664 1.00 87.56 136 ARG A C 1
ATOM 1110 O O . ARG A 1 136 ? 0.576 3.578 8.973 1.00 87.56 136 ARG A O 1
ATOM 1117 N N . ARG A 1 137 ? 0.025 1.465 9.529 1.00 85.88 137 ARG A N 1
ATOM 1118 C CA . ARG A 1 137 ? 0.907 0.820 8.544 1.00 85.88 137 ARG A CA 1
ATOM 1119 C C . ARG A 1 137 ? 0.488 1.170 7.118 1.00 85.88 137 ARG A C 1
ATOM 1121 O O . ARG A 1 137 ? 1.344 1.474 6.287 1.00 85.88 137 ARG A O 1
ATOM 1128 N N . ASP A 1 138 ? -0.811 1.175 6.846 1.00 86.00 138 ASP A N 1
ATOM 1129 C CA . ASP A 1 138 ? -1.355 1.515 5.535 1.00 86.00 138 ASP A CA 1
ATOM 1130 C C . ASP A 1 138 ? -1.151 2.997 5.172 1.00 86.00 138 ASP A C 1
ATOM 1132 O O . ASP A 1 138 ? -0.678 3.301 4.073 1.00 86.00 138 ASP A O 1
ATOM 1136 N N . ILE A 1 139 ? -1.397 3.917 6.111 1.00 88.81 139 ILE A N 1
ATOM 1137 C CA . ILE A 1 139 ? -1.125 5.354 5.951 1.00 88.81 139 ILE A CA 1
ATOM 1138 C C . ILE A 1 139 ? 0.360 5.598 5.684 1.00 88.81 139 ILE A C 1
ATOM 1140 O O . ILE A 1 139 ? 0.696 6.336 4.755 1.00 88.81 139 ILE A O 1
ATOM 1144 N N . ASN A 1 140 ? 1.250 4.967 6.454 1.00 87.88 140 ASN A N 1
ATOM 1145 C CA . ASN A 1 140 ? 2.693 5.097 6.260 1.00 87.88 140 ASN A CA 1
ATOM 1146 C C . ASN A 1 140 ? 3.101 4.607 4.866 1.00 87.88 140 ASN A C 1
ATOM 1148 O O . ASN A 1 140 ? 3.769 5.335 4.136 1.00 87.88 140 ASN A O 1
ATOM 1152 N N . ARG A 1 141 ? 2.629 3.422 4.452 1.00 87.19 141 ARG A N 1
ATOM 1153 C CA . ARG A 1 141 ? 2.886 2.873 3.112 1.00 87.19 141 ARG A CA 1
ATOM 1154 C C . ARG A 1 141 ? 2.427 3.831 2.013 1.00 87.19 141 ARG A C 1
ATOM 1156 O O . ARG A 1 141 ? 3.194 4.133 1.101 1.00 87.19 141 ARG A O 1
ATOM 1163 N N . LYS A 1 142 ? 1.184 4.309 2.092 1.00 88.25 142 LYS A N 1
ATOM 1164 C CA . LYS A 1 142 ? 0.607 5.222 1.096 1.00 88.25 142 LYS A CA 1
ATOM 1165 C C . LYS A 1 142 ? 1.359 6.546 1.046 1.00 88.25 142 LYS A C 1
ATOM 1167 O O . LYS A 1 142 ? 1.685 7.023 -0.036 1.00 88.25 142 LYS A O 1
ATOM 1172 N N . SER A 1 143 ? 1.714 7.095 2.201 1.00 87.62 143 SER A N 1
ATOM 1173 C CA . SER A 1 143 ? 2.483 8.337 2.292 1.00 87.62 143 SER A CA 1
ATOM 1174 C C . SER A 1 143 ? 3.893 8.185 1.718 1.00 87.62 143 SER A C 1
ATOM 1176 O O . SER A 1 143 ? 4.359 9.079 1.017 1.00 87.62 143 SER A O 1
ATOM 1178 N N . SER A 1 144 ? 4.554 7.041 1.926 1.00 86.88 144 SER A N 1
ATOM 1179 C CA . SER A 1 144 ? 5.840 6.737 1.287 1.00 86.88 144 SER A CA 1
ATOM 1180 C C . SER A 1 144 ? 5.726 6.649 -0.237 1.00 86.88 144 SER A C 1
ATOM 1182 O O . SER A 1 144 ? 6.581 7.188 -0.934 1.00 86.88 144 SER A O 1
ATOM 1184 N N . ILE A 1 145 ? 4.669 6.026 -0.772 1.00 86.81 145 ILE A N 1
ATOM 1185 C CA . ILE A 1 145 ? 4.427 5.970 -2.226 1.00 86.81 145 ILE A CA 1
ATOM 1186 C C . ILE A 1 145 ? 4.195 7.377 -2.791 1.00 86.81 145 ILE A C 1
ATOM 1188 O O . ILE A 1 145 ? 4.778 7.733 -3.814 1.00 86.81 145 ILE A O 1
ATOM 1192 N N . VAL A 1 146 ? 3.391 8.198 -2.110 1.00 87.88 146 VAL A N 1
ATOM 1193 C CA . VAL A 1 146 ? 3.156 9.597 -2.495 1.00 87.88 146 VAL A CA 1
ATOM 1194 C C . VAL A 1 146 ? 4.461 10.399 -2.462 1.00 87.88 146 VAL A C 1
ATOM 1196 O O . VAL A 1 146 ? 4.754 11.113 -3.416 1.00 87.88 146 VAL A O 1
ATOM 1199 N N . LEU A 1 147 ? 5.288 10.251 -1.421 1.00 87.50 147 LEU A N 1
ATOM 1200 C CA . LEU A 1 147 ? 6.595 10.910 -1.328 1.00 87.50 147 LEU A CA 1
ATOM 1201 C C . LEU A 1 147 ? 7.527 10.496 -2.475 1.00 87.50 147 LEU A C 1
ATOM 1203 O O . LEU A 1 147 ? 8.163 11.349 -3.092 1.00 87.50 147 LEU A O 1
ATOM 1207 N N . LEU A 1 148 ? 7.589 9.200 -2.789 1.00 86.25 148 LEU A N 1
ATOM 1208 C CA . LEU A 1 148 ? 8.359 8.700 -3.928 1.00 86.25 148 LEU A CA 1
ATOM 1209 C C . LEU A 1 148 ? 7.858 9.296 -5.244 1.00 86.25 148 LEU A C 1
ATOM 1211 O O . LEU A 1 148 ? 8.667 9.639 -6.102 1.00 86.25 148 LEU A O 1
ATOM 1215 N N . TYR A 1 149 ? 6.545 9.475 -5.387 1.00 85.88 149 TYR A N 1
ATOM 1216 C CA . TYR A 1 149 ? 5.964 10.132 -6.550 1.00 85.88 149 TYR A CA 1
ATOM 1217 C C . TYR A 1 149 ? 6.354 11.614 -6.636 1.00 85.88 149 TYR A C 1
ATOM 1219 O O . TYR A 1 149 ? 6.780 12.060 -7.697 1.00 85.88 149 TYR A O 1
ATOM 1227 N N . PHE A 1 150 ? 6.321 12.360 -5.526 1.00 86.06 150 PHE A N 1
ATOM 1228 C CA . PHE A 1 150 ? 6.814 13.744 -5.485 1.00 86.06 150 PHE A CA 1
ATOM 1229 C C . PHE A 1 150 ? 8.272 13.848 -5.938 1.00 86.06 150 PHE A C 1
ATOM 1231 O O . PHE A 1 150 ? 8.621 14.707 -6.750 1.00 86.06 150 PHE A O 1
ATOM 1238 N N . ILE A 1 151 ? 9.117 12.945 -5.440 1.00 87.31 151 ILE A N 1
ATOM 1239 C CA . ILE A 1 151 ? 10.524 12.851 -5.826 1.00 87.31 151 ILE A CA 1
ATOM 1240 C C . ILE A 1 151 ? 10.655 12.530 -7.317 1.00 87.31 151 ILE A C 1
ATOM 1242 O O . ILE A 1 151 ? 11.463 13.152 -8.002 1.00 87.31 151 ILE A O 1
ATOM 1246 N N . TRP A 1 152 ? 9.842 11.607 -7.827 1.00 82.69 152 TRP A N 1
ATOM 1247 C CA . TRP A 1 15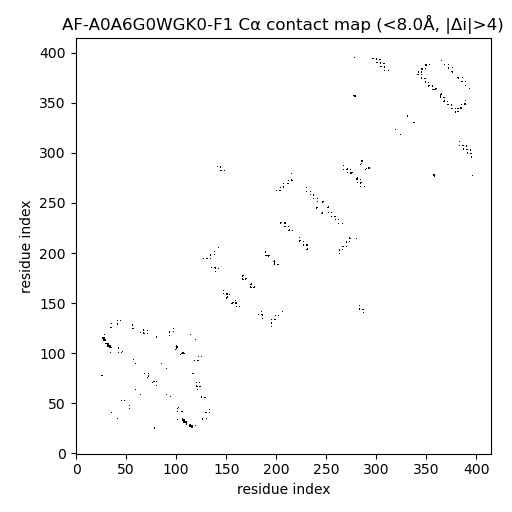2 ? 9.818 11.232 -9.239 1.00 82.69 152 TRP A CA 1
ATOM 1248 C C . TRP A 1 152 ? 9.407 12.387 -10.160 1.00 82.69 152 TRP A C 1
ATOM 1250 O O . TRP A 1 152 ? 9.960 12.534 -11.244 1.00 82.69 152 TRP A O 1
ATOM 1260 N N . THR A 1 153 ? 8.475 13.235 -9.724 1.00 80.88 153 THR A N 1
ATOM 1261 C CA . THR A 1 153 ? 8.041 14.427 -10.474 1.00 80.88 153 THR A CA 1
ATOM 1262 C C . THR A 1 153 ? 8.959 15.644 -10.297 1.00 80.88 153 THR A C 1
ATOM 1264 O O . THR A 1 153 ? 8.736 16.679 -10.921 1.00 80.88 153 THR A O 1
ATOM 1267 N N . SER A 1 154 ? 9.974 15.556 -9.432 1.00 83.25 154 SER A N 1
ATOM 1268 C CA . SER A 1 154 ? 10.925 16.641 -9.166 1.00 83.25 154 SER A CA 1
ATOM 1269 C C . SER A 1 154 ? 11.902 16.845 -10.328 1.00 83.25 154 SER A C 1
ATOM 1271 O O . SER A 1 154 ? 12.114 15.958 -11.149 1.00 83.25 154 SER A O 1
ATOM 1273 N N . SER A 1 155 ? 12.587 17.992 -10.361 1.00 81.56 155 SER A N 1
ATOM 1274 C CA . SER A 1 155 ? 13.614 18.298 -11.368 1.00 81.56 155 SER A CA 1
ATOM 1275 C C . SER A 1 155 ? 14.830 17.356 -11.319 1.00 81.56 155 SER A C 1
ATOM 1277 O O . SER A 1 155 ? 15.596 17.304 -12.278 1.00 81.56 155 SER A O 1
ATOM 1279 N N . TRP A 1 156 ? 15.026 16.618 -10.215 1.00 81.25 156 TRP A N 1
ATOM 1280 C CA . TRP A 1 156 ? 16.163 15.707 -9.996 1.00 81.25 156 TRP A CA 1
ATOM 1281 C C . TRP A 1 156 ? 15.705 14.326 -9.494 1.00 81.25 156 TRP A C 1
ATOM 1283 O O . TRP A 1 156 ? 16.065 13.919 -8.382 1.00 81.25 156 TRP A O 1
ATOM 1293 N N . PRO A 1 157 ? 14.927 13.575 -10.289 1.00 78.50 157 PRO A N 1
ATOM 1294 C CA . PRO A 1 157 ? 14.245 12.377 -9.810 1.00 78.50 157 PRO A CA 1
ATOM 1295 C C . PRO A 1 157 ? 15.219 11.270 -9.423 1.00 78.50 157 PRO A C 1
ATOM 1297 O O . PRO A 1 157 ? 15.028 10.615 -8.410 1.00 78.50 157 PRO A O 1
ATOM 1300 N N . TRP A 1 158 ? 16.317 11.098 -10.161 1.00 77.56 158 TRP A N 1
ATOM 1301 C CA . TRP A 1 158 ? 17.306 10.052 -9.891 1.00 77.56 158 TRP A CA 1
ATOM 1302 C C . TRP A 1 158 ? 18.089 10.282 -8.602 1.00 77.56 158 TRP A C 1
ATOM 1304 O O . TRP A 1 158 ? 18.301 9.346 -7.832 1.00 77.56 158 TRP A O 1
ATOM 1314 N N . LEU A 1 159 ? 18.506 11.527 -8.357 1.00 80.56 159 LEU A N 1
ATOM 1315 C CA . LEU A 1 159 ? 19.245 11.884 -7.149 1.00 80.56 159 LEU A CA 1
ATOM 1316 C C . LEU A 1 159 ? 18.322 11.787 -5.935 1.00 80.56 159 LEU A C 1
ATOM 1318 O O . LEU A 1 159 ? 18.676 11.142 -4.951 1.00 80.56 159 LEU A O 1
ATOM 1322 N N . GLY A 1 160 ? 17.108 12.335 -6.038 1.00 84.44 160 GLY A N 1
ATOM 1323 C CA . GLY A 1 160 ? 16.111 12.228 -4.980 1.00 84.44 160 GLY A CA 1
ATOM 1324 C C . GLY A 1 160 ? 15.698 10.780 -4.704 1.00 84.44 160 GLY A C 1
ATOM 1325 O O . GLY A 1 160 ? 15.623 10.386 -3.544 1.00 84.44 160 GLY A O 1
ATOM 1326 N N . LEU A 1 161 ? 15.497 9.960 -5.742 1.00 82.25 161 LEU A N 1
ATOM 1327 C CA . LEU A 1 161 ? 15.134 8.548 -5.594 1.00 82.25 161 LEU A CA 1
ATOM 1328 C C . LEU A 1 161 ? 16.279 7.760 -4.959 1.00 82.25 161 LEU A C 1
ATOM 1330 O O . LEU A 1 161 ? 16.036 6.958 -4.066 1.00 82.25 161 LEU A O 1
ATOM 1334 N N . SER A 1 162 ? 17.526 8.024 -5.353 1.00 78.25 162 SER A N 1
ATOM 1335 C CA . SER A 1 162 ? 18.703 7.390 -4.746 1.00 78.25 162 SER A CA 1
ATOM 1336 C C . SER A 1 162 ? 18.811 7.720 -3.259 1.00 78.25 162 SER A C 1
ATOM 1338 O O . SER A 1 162 ? 19.033 6.824 -2.450 1.00 78.25 162 SER A O 1
ATOM 1340 N N . VAL A 1 163 ? 18.595 8.985 -2.884 1.00 86.25 163 VAL A N 1
ATOM 1341 C CA . VAL A 1 163 ? 18.579 9.415 -1.478 1.00 86.25 163 VAL A CA 1
ATOM 1342 C C . VAL A 1 163 ? 17.408 8.782 -0.724 1.00 86.25 163 VAL A C 1
ATOM 1344 O O . VAL A 1 163 ? 17.605 8.271 0.374 1.00 86.25 163 VAL A O 1
ATOM 1347 N N . ALA A 1 164 ? 16.208 8.751 -1.304 1.00 86.25 164 ALA A N 1
ATOM 1348 C CA . ALA A 1 164 ? 15.038 8.141 -0.675 1.00 86.25 164 ALA A CA 1
ATOM 1349 C C . ALA A 1 164 ? 15.213 6.633 -0.465 1.00 86.25 164 ALA A C 1
ATOM 1351 O O . ALA A 1 164 ? 14.928 6.126 0.619 1.00 86.25 164 ALA A O 1
ATOM 1352 N N . LEU A 1 165 ? 15.727 5.917 -1.468 1.00 86.06 165 LEU A N 1
ATOM 1353 C CA . LEU A 1 165 ? 16.053 4.496 -1.359 1.00 86.06 165 LEU A CA 1
ATOM 1354 C C . LEU A 1 165 ? 17.158 4.274 -0.323 1.00 86.06 165 LEU A C 1
ATOM 1356 O O . LEU A 1 165 ? 17.030 3.380 0.509 1.00 86.06 165 LEU A O 1
ATOM 1360 N N . PHE A 1 166 ? 18.195 5.116 -0.308 1.00 85.12 166 PHE A N 1
ATOM 1361 C CA . PHE A 1 166 ? 19.247 5.053 0.703 1.00 85.12 166 PHE A CA 1
ATOM 1362 C C . PHE A 1 166 ? 18.679 5.220 2.117 1.00 85.12 166 PHE A C 1
ATOM 1364 O O . PHE A 1 166 ? 18.940 4.379 2.967 1.00 85.12 166 PHE A O 1
ATOM 1371 N N . ILE A 1 167 ? 17.840 6.230 2.363 1.00 88.00 167 ILE A N 1
ATOM 1372 C CA . ILE A 1 167 ? 17.191 6.440 3.668 1.00 88.00 167 ILE A CA 1
ATOM 1373 C C . ILE A 1 167 ? 16.290 5.253 4.037 1.00 88.00 167 ILE A C 1
ATOM 1375 O O . ILE A 1 167 ? 16.260 4.836 5.192 1.00 88.00 167 ILE A O 1
ATOM 1379 N N . THR A 1 168 ? 15.572 4.689 3.065 1.00 85.50 168 THR A N 1
ATOM 1380 C CA . THR A 1 168 ? 14.615 3.599 3.307 1.00 85.50 168 THR A CA 1
ATOM 1381 C C . THR A 1 168 ? 15.312 2.282 3.657 1.00 85.50 168 THR A C 1
ATOM 1383 O O . THR A 1 168 ? 14.874 1.588 4.577 1.00 85.50 168 THR A O 1
ATOM 1386 N N . PHE A 1 169 ? 16.388 1.938 2.939 1.00 86.56 169 PHE A N 1
ATOM 1387 C CA . PHE A 1 169 ? 17.073 0.644 3.052 1.00 86.56 169 PHE A CA 1
ATOM 1388 C C . PHE A 1 169 ? 18.307 0.658 3.960 1.00 86.56 169 PHE A C 1
ATOM 1390 O O . PHE A 1 169 ? 18.767 -0.406 4.374 1.00 86.56 169 PHE A O 1
ATOM 1397 N N . SER A 1 170 ? 18.860 1.827 4.281 1.00 86.75 170 SER A N 1
ATOM 1398 C CA . SER A 1 170 ? 20.027 1.924 5.156 1.00 86.75 170 SER A CA 1
ATOM 1399 C C . SER A 1 170 ? 19.660 1.642 6.613 1.00 86.75 170 SER A C 1
ATOM 1401 O O . SER A 1 170 ? 18.704 2.190 7.160 1.00 86.75 170 SER A O 1
ATOM 1403 N N . SER A 1 171 ? 20.471 0.818 7.275 1.00 89.00 171 SER A N 1
ATOM 1404 C CA . SER A 1 171 ? 20.367 0.528 8.709 1.00 89.00 171 SER A CA 1
ATOM 1405 C C . SER A 1 171 ? 21.112 1.541 9.587 1.00 89.00 171 SER A C 1
ATOM 1407 O O . SER A 1 171 ? 21.258 1.318 10.786 1.00 89.00 171 SER A O 1
ATOM 1409 N N . MET A 1 172 ? 21.631 2.630 9.011 1.00 90.00 172 MET A N 1
ATOM 1410 C CA . MET A 1 172 ? 22.306 3.675 9.782 1.00 90.00 172 MET A CA 1
ATOM 1411 C C . MET A 1 172 ? 21.322 4.360 10.736 1.00 90.00 172 MET A C 1
ATOM 1413 O O . MET A 1 172 ? 20.208 4.703 10.340 1.00 90.00 172 MET A O 1
ATOM 1417 N N . THR A 1 173 ? 21.765 4.640 11.962 1.00 91.75 173 THR A N 1
ATOM 1418 C CA . THR A 1 173 ? 20.954 5.289 13.009 1.00 91.75 173 THR A CA 1
ATOM 1419 C C . THR A 1 173 ? 20.325 6.600 12.533 1.00 91.75 173 THR A C 1
ATOM 1421 O O . THR A 1 173 ? 19.144 6.837 12.759 1.00 91.75 173 THR A O 1
ATOM 1424 N N . THR A 1 174 ? 21.060 7.423 11.781 1.00 90.12 174 THR A N 1
ATOM 1425 C CA . THR A 1 174 ? 20.528 8.669 11.203 1.00 90.12 174 THR A CA 1
ATOM 1426 C C . THR A 1 174 ? 19.394 8.424 10.203 1.00 90.12 174 THR A C 1
ATOM 1428 O O . THR A 1 174 ? 18.421 9.172 10.187 1.00 90.12 174 THR A O 1
ATOM 1431 N N . CYS A 1 175 ? 19.485 7.376 9.378 1.00 88.44 175 CYS A N 1
ATOM 1432 C CA . CYS A 1 175 ? 18.430 7.035 8.416 1.00 88.44 175 CYS A CA 1
ATOM 1433 C C . CYS A 1 175 ? 17.177 6.511 9.129 1.00 88.44 175 CYS A C 1
ATOM 1435 O O . CYS A 1 175 ? 16.064 6.872 8.750 1.00 88.44 175 CYS A O 1
ATOM 1437 N N . GLN A 1 176 ? 17.358 5.732 10.201 1.00 88.50 176 GLN A N 1
ATOM 1438 C CA . GLN A 1 176 ? 16.264 5.280 11.063 1.00 88.50 176 GLN A CA 1
ATOM 1439 C C . GLN A 1 176 ? 15.545 6.469 11.710 1.00 88.50 176 GLN A C 1
ATOM 1441 O O . GLN A 1 176 ? 14.336 6.588 11.560 1.00 88.50 176 GLN A O 1
ATOM 144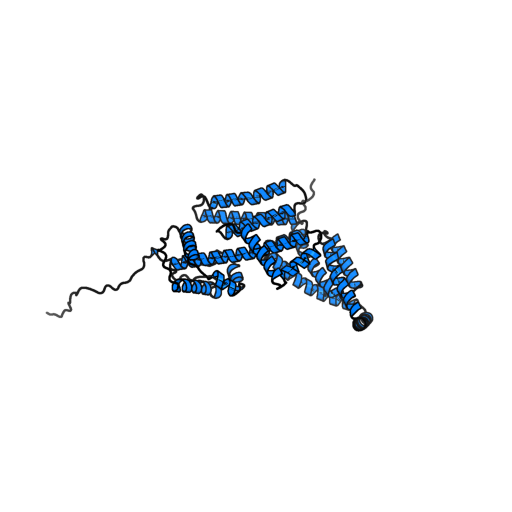6 N N . LEU A 1 177 ? 16.284 7.417 12.299 1.00 91.69 177 LEU A N 1
ATOM 1447 C CA . LEU A 1 177 ? 15.704 8.630 12.889 1.00 91.69 177 LEU A CA 1
ATOM 1448 C C . LEU A 1 177 ? 14.895 9.456 11.880 1.00 91.69 177 LEU A C 1
ATOM 1450 O O . LEU A 1 177 ? 13.820 9.947 12.212 1.00 91.69 177 LEU A O 1
ATOM 1454 N N . ILE A 1 178 ? 15.386 9.602 10.643 1.00 89.44 178 ILE A N 1
ATOM 1455 C CA . ILE A 1 178 ? 14.657 10.322 9.587 1.00 89.44 178 ILE A CA 1
ATOM 1456 C C . ILE A 1 178 ? 13.368 9.580 9.220 1.00 89.44 178 ILE A C 1
ATOM 1458 O O . ILE A 1 178 ? 12.315 10.205 9.094 1.00 89.44 178 ILE A O 1
ATOM 1462 N N . ARG A 1 179 ? 13.434 8.254 9.060 1.00 89.00 179 ARG A N 1
ATOM 1463 C CA . ARG A 1 179 ? 12.269 7.422 8.733 1.00 89.00 179 ARG A CA 1
ATOM 1464 C C . ARG A 1 179 ? 11.217 7.472 9.840 1.00 89.00 179 ARG A C 1
ATOM 1466 O O . ARG A 1 179 ? 10.044 7.696 9.552 1.00 89.00 179 ARG A O 1
ATOM 1473 N N . ASP A 1 180 ? 11.641 7.327 11.087 1.00 87.88 180 ASP A N 1
ATOM 1474 C CA . ASP A 1 180 ? 10.752 7.311 12.247 1.00 87.88 180 ASP A CA 1
ATOM 1475 C C . ASP A 1 180 ? 10.172 8.713 12.507 1.00 87.88 180 ASP A C 1
ATOM 1477 O O . ASP A 1 180 ? 8.982 8.859 12.796 1.00 87.88 180 ASP A O 1
ATOM 1481 N N . GLY A 1 181 ? 10.970 9.767 12.300 1.00 90.31 181 GLY A N 1
ATOM 1482 C CA . GLY A 1 181 ? 10.523 11.161 12.312 1.00 90.31 181 GLY A CA 1
ATOM 1483 C C . GLY A 1 181 ? 9.473 11.462 11.236 1.00 90.31 181 GLY A C 1
ATOM 1484 O O . GLY A 1 181 ? 8.455 12.099 11.511 1.00 90.31 181 GLY A O 1
ATOM 1485 N N . PHE A 1 182 ? 9.664 10.955 10.017 1.00 89.44 182 PHE A N 1
ATOM 1486 C CA . PHE A 1 182 ? 8.685 11.086 8.937 1.00 89.44 182 PHE A CA 1
ATOM 1487 C C . PHE A 1 182 ? 7.375 10.355 9.264 1.00 89.44 182 PHE A C 1
ATOM 1489 O O . PHE A 1 182 ? 6.299 10.952 9.185 1.00 89.44 182 PHE A O 1
ATOM 1496 N N . CYS A 1 183 ? 7.456 9.090 9.686 1.00 87.38 183 CYS A N 1
ATOM 1497 C CA . CYS A 1 183 ? 6.283 8.296 10.053 1.00 87.38 183 CYS A CA 1
ATOM 1498 C C . CYS A 1 183 ? 5.513 8.911 11.228 1.00 87.38 183 CYS A C 1
ATOM 1500 O O . CYS A 1 183 ? 4.292 9.030 11.155 1.00 87.38 183 CYS A O 1
ATOM 1502 N N . SER A 1 184 ? 6.206 9.346 12.282 1.00 87.06 184 SER A N 1
ATOM 1503 C CA . SER A 1 184 ? 5.569 9.989 13.440 1.00 87.06 184 SER A CA 1
ATOM 1504 C C . SER A 1 184 ? 4.883 11.305 13.069 1.00 87.06 184 SER A C 1
ATOM 1506 O O . SER A 1 184 ? 3.753 11.538 13.493 1.00 87.06 184 SER A O 1
ATOM 1508 N N . THR A 1 185 ? 5.497 12.127 12.212 1.00 87.56 185 THR A N 1
ATOM 1509 C CA . THR A 1 185 ? 4.895 13.386 11.740 1.00 87.56 185 THR A CA 1
ATOM 1510 C C . THR A 1 185 ? 3.609 13.134 10.949 1.00 87.56 185 THR A C 1
ATOM 1512 O O . THR A 1 185 ? 2.597 13.800 11.173 1.00 87.56 185 THR A O 1
ATOM 1515 N N . ILE A 1 186 ? 3.617 12.146 10.049 1.00 87.12 186 ILE A N 1
ATOM 1516 C CA . ILE A 1 186 ? 2.428 11.764 9.274 1.00 87.12 186 ILE A CA 1
ATOM 1517 C C . ILE A 1 186 ? 1.325 11.242 10.186 1.00 87.12 186 ILE A C 1
ATOM 1519 O O . ILE A 1 186 ? 0.165 11.623 10.030 1.00 87.12 186 ILE A O 1
ATOM 1523 N N . GLN A 1 187 ? 1.679 10.376 11.135 1.00 85.94 187 GLN A N 1
ATOM 1524 C CA . GLN A 1 187 ? 0.724 9.824 12.089 1.00 85.94 187 GLN A CA 1
ATOM 1525 C C . GLN A 1 187 ? 0.095 10.928 12.936 1.00 85.94 187 GLN A C 1
ATOM 1527 O O . GLN A 1 187 ? -1.123 10.958 13.066 1.00 85.94 187 GLN A O 1
ATOM 1532 N N . TRP A 1 188 ? 0.890 11.875 13.431 1.00 85.38 188 TRP A N 1
ATOM 1533 C CA . TRP A 1 188 ? 0.386 13.020 14.187 1.00 85.38 188 TRP A CA 1
ATOM 1534 C C . TRP A 1 188 ? -0.574 13.896 13.366 1.00 85.38 188 TRP A C 1
ATOM 1536 O O . TRP A 1 188 ? -1.578 14.380 13.885 1.00 85.38 188 TRP A O 1
ATOM 1546 N N . PHE A 1 189 ? -0.306 14.074 12.069 1.00 83.50 189 PHE A N 1
ATOM 1547 C CA . PHE A 1 189 ? -1.156 14.888 11.203 1.00 83.50 189 PHE A CA 1
ATOM 1548 C C . PHE A 1 189 ? -2.460 14.185 10.793 1.00 83.50 189 PHE A C 1
ATOM 1550 O O . PHE A 1 189 ? -3.512 14.819 10.766 1.00 83.50 189 PHE A O 1
ATOM 1557 N N . LEU A 1 190 ? -2.408 12.892 10.454 1.00 82.88 190 LEU A N 1
ATOM 1558 C CA . LEU A 1 190 ? -3.547 12.167 9.872 1.00 82.88 190 LEU A CA 1
ATOM 1559 C C . LEU A 1 190 ? -4.398 11.408 10.897 1.00 82.88 190 LEU A C 1
ATOM 1561 O O . LEU A 1 190 ? -5.565 11.134 10.620 1.00 82.88 190 LEU A O 1
ATOM 1565 N N . ILE A 1 191 ? -3.853 11.075 12.068 1.00 82.62 191 ILE A N 1
ATOM 1566 C CA . ILE A 1 191 ? -4.547 10.318 13.118 1.00 82.62 191 ILE A CA 1
ATOM 1567 C C . ILE A 1 191 ? -5.008 11.295 14.197 1.00 82.62 191 ILE A C 1
ATOM 1569 O O . ILE A 1 191 ? -4.403 11.410 15.257 1.00 82.62 191 ILE A O 1
ATOM 1573 N N . GLN A 1 192 ? -6.083 12.025 13.902 1.00 77.06 192 GLN A N 1
ATOM 1574 C CA . GLN A 1 192 ? -6.672 12.997 14.835 1.00 77.06 192 GLN A CA 1
ATOM 1575 C C . GLN A 1 192 ? -7.987 12.525 15.464 1.00 77.06 192 GLN A C 1
ATOM 1577 O O . GLN A 1 192 ? -8.556 13.228 16.293 1.00 77.06 192 GLN A O 1
ATOM 1582 N N . HIS A 1 193 ? -8.483 11.350 15.072 1.00 75.81 193 HIS A N 1
ATOM 1583 C CA . HIS A 1 193 ? -9.778 10.843 15.509 1.00 75.81 193 HIS A CA 1
ATOM 1584 C C . HIS A 1 193 ? -9.646 9.498 16.217 1.00 75.81 193 HIS A C 1
ATOM 1586 O O . HIS A 1 193 ? -8.782 8.688 15.890 1.00 75.81 193 HIS A O 1
ATOM 1592 N N . GLU A 1 194 ? -10.557 9.245 17.151 1.00 73.56 194 GLU A N 1
ATOM 1593 C CA . GLU A 1 194 ? -10.575 8.027 17.960 1.00 73.56 194 GLU A CA 1
ATOM 1594 C C . GLU A 1 194 ? -11.113 6.799 17.196 1.00 73.56 194 GLU A C 1
ATOM 1596 O O . GLU A 1 194 ? -10.991 5.687 17.682 1.00 73.56 194 GLU A O 1
ATOM 1601 N N . ASP A 1 195 ? -11.715 6.966 16.011 1.00 77.88 195 ASP A N 1
ATOM 1602 C CA . ASP A 1 195 ? -12.302 5.861 15.226 1.00 77.88 195 ASP A CA 1
ATOM 1603 C C . ASP A 1 195 ? -11.357 5.476 14.072 1.00 77.88 195 ASP A C 1
ATOM 1605 O O . ASP A 1 195 ? -11.117 6.322 13.198 1.00 77.88 195 ASP A O 1
ATOM 1609 N N . PRO A 1 196 ? -10.840 4.230 14.021 1.00 80.12 196 PRO A N 1
ATOM 1610 C CA . PRO A 1 196 ? -9.883 3.813 12.999 1.00 80.12 196 PRO A CA 1
ATOM 1611 C C . PRO A 1 196 ? -10.454 3.899 11.578 1.00 80.12 196 PRO A C 1
ATOM 1613 O O . PRO A 1 196 ? -9.725 4.255 10.650 1.00 80.12 196 PRO A O 1
ATOM 1616 N N . PHE A 1 197 ? -11.753 3.647 11.387 1.00 77.50 197 PHE A N 1
ATOM 1617 C CA . PHE A 1 197 ? -12.376 3.708 10.059 1.00 77.50 197 PHE A CA 1
ATOM 1618 C C . PHE A 1 197 ? -12.511 5.144 9.560 1.00 77.50 197 PHE A C 1
ATOM 1620 O O . PHE A 1 197 ? -12.312 5.419 8.374 1.00 77.50 197 PHE A O 1
ATOM 1627 N N . HIS A 1 198 ? -12.810 6.072 10.470 1.00 78.75 198 HIS A N 1
ATOM 1628 C CA . HIS A 1 198 ? -12.837 7.490 10.142 1.00 78.75 198 HIS A CA 1
ATOM 1629 C C . HIS A 1 198 ? -11.442 7.995 9.768 1.00 78.75 198 HIS A C 1
ATOM 1631 O O . HIS A 1 198 ? -11.297 8.689 8.763 1.00 78.75 198 HIS A O 1
ATOM 1637 N N . VAL A 1 199 ? -10.413 7.600 10.526 1.00 83.44 199 VAL A N 1
ATOM 1638 C CA . VAL A 1 199 ? -9.015 7.955 10.241 1.00 83.44 199 VAL A CA 1
ATOM 1639 C C . VAL A 1 199 ? -8.574 7.427 8.877 1.00 83.44 199 VAL A C 1
ATOM 1641 O O . VAL A 1 199 ? -8.004 8.180 8.088 1.00 83.44 199 VAL A O 1
ATOM 1644 N N . GLU A 1 200 ? -8.871 6.164 8.564 1.00 83.19 200 GLU A N 1
ATOM 1645 C CA . GLU A 1 200 ? -8.550 5.571 7.261 1.00 83.19 200 GLU A CA 1
ATOM 1646 C C . GLU A 1 200 ? -9.219 6.341 6.114 1.00 83.19 200 GLU A C 1
ATOM 1648 O O . GLU A 1 200 ? -8.574 6.725 5.133 1.00 83.19 200 GLU A O 1
ATOM 1653 N N . TRP A 1 201 ? -10.517 6.615 6.251 1.00 79.88 201 TRP A N 1
ATOM 1654 C CA . TRP A 1 201 ? -11.277 7.348 5.247 1.00 79.88 201 TRP A CA 1
ATOM 1655 C C . TRP A 1 201 ? -10.768 8.791 5.066 1.00 79.88 201 TRP A C 1
ATOM 1657 O O . TRP A 1 201 ? -10.598 9.261 3.932 1.00 79.88 201 TRP A O 1
ATOM 1667 N N . HIS A 1 202 ? -10.492 9.484 6.171 1.00 82.94 202 HIS A N 1
ATOM 1668 C CA . HIS A 1 202 ? -9.972 10.846 6.176 1.00 82.94 202 HIS A CA 1
ATOM 1669 C C . HIS A 1 202 ? -8.609 10.888 5.481 1.00 82.94 202 HIS A C 1
ATOM 1671 O O . HIS A 1 202 ? -8.424 11.642 4.525 1.00 82.94 202 HIS A O 1
ATOM 1677 N N . ALA A 1 203 ? -7.692 9.991 5.853 1.00 85.31 203 ALA A N 1
ATOM 1678 C CA . ALA A 1 203 ? -6.389 9.872 5.211 1.00 85.31 203 ALA A CA 1
ATOM 1679 C C . ALA A 1 203 ? -6.504 9.622 3.697 1.00 85.31 203 ALA A C 1
ATOM 1681 O O . ALA A 1 203 ? -5.834 10.298 2.916 1.00 85.31 203 ALA A O 1
ATOM 1682 N N . HIS A 1 204 ? -7.391 8.722 3.253 1.00 85.19 204 HIS A N 1
ATOM 1683 C CA . HIS A 1 204 ? -7.626 8.495 1.821 1.00 85.19 204 HIS A CA 1
ATOM 1684 C C . HIS A 1 204 ? -8.085 9.747 1.085 1.00 85.19 204 HIS A C 1
ATOM 1686 O O . HIS A 1 204 ? -7.637 10.002 -0.035 1.00 85.19 204 HIS A O 1
ATOM 1692 N N . SER A 1 205 ? -8.974 10.522 1.694 1.00 81.81 205 SER A N 1
ATOM 1693 C CA . SER A 1 205 ? -9.542 11.711 1.064 1.00 81.81 205 SER A CA 1
ATOM 1694 C C . SER A 1 205 ? -8.530 12.847 0.989 1.00 81.81 205 SER A C 1
ATOM 1696 O O . SER A 1 205 ? -8.428 13.487 -0.054 1.00 81.81 205 SER A O 1
ATOM 1698 N N . TYR A 1 206 ? -7.702 13.023 2.023 1.00 84.44 206 TYR A N 1
ATOM 1699 C CA . TYR A 1 206 ? -6.579 13.965 1.998 1.00 84.44 206 TYR A CA 1
ATOM 1700 C C . TYR A 1 206 ? -5.527 13.584 0.961 1.00 84.44 206 TYR A C 1
ATOM 1702 O O . TYR A 1 206 ? -5.114 14.434 0.175 1.00 84.44 206 TYR A O 1
ATOM 1710 N N . ILE A 1 207 ? -5.128 12.310 0.912 1.00 86.50 207 ILE A N 1
ATOM 1711 C CA . ILE A 1 207 ? -4.174 11.820 -0.090 1.00 86.50 207 ILE A CA 1
ATOM 1712 C C . ILE A 1 207 ? -4.737 12.030 -1.499 1.00 86.50 207 ILE A C 1
ATOM 1714 O O . ILE A 1 207 ? -4.040 12.539 -2.372 1.00 86.50 207 ILE A O 1
ATOM 1718 N N . THR A 1 208 ? -6.010 11.700 -1.720 1.00 84.50 208 THR A N 1
ATOM 1719 C CA . THR A 1 208 ? -6.663 11.885 -3.024 1.00 84.50 208 THR A CA 1
ATOM 1720 C C . THR A 1 208 ? -6.727 13.359 -3.419 1.00 84.50 208 THR A C 1
ATOM 1722 O O . THR A 1 208 ? -6.388 13.699 -4.549 1.00 84.50 208 THR A O 1
ATOM 1725 N N . ALA A 1 209 ? -7.115 14.242 -2.497 1.00 82.94 209 ALA A N 1
ATOM 1726 C CA . ALA A 1 209 ? -7.168 15.681 -2.736 1.00 82.94 209 ALA A CA 1
ATOM 1727 C C . ALA A 1 209 ? -5.784 16.268 -3.050 1.00 82.94 209 ALA A C 1
ATOM 1729 O O . ALA A 1 209 ? -5.648 17.043 -3.995 1.00 82.94 209 ALA A O 1
ATOM 1730 N N . LEU A 1 210 ? -4.755 15.861 -2.298 1.00 85.19 210 LEU A N 1
ATOM 1731 C CA . LEU A 1 210 ? -3.370 16.269 -2.525 1.00 85.19 210 LEU A CA 1
ATOM 1732 C C . LEU A 1 210 ? -2.888 15.851 -3.919 1.00 85.19 210 LEU A C 1
ATOM 1734 O O . LEU A 1 210 ? -2.291 16.655 -4.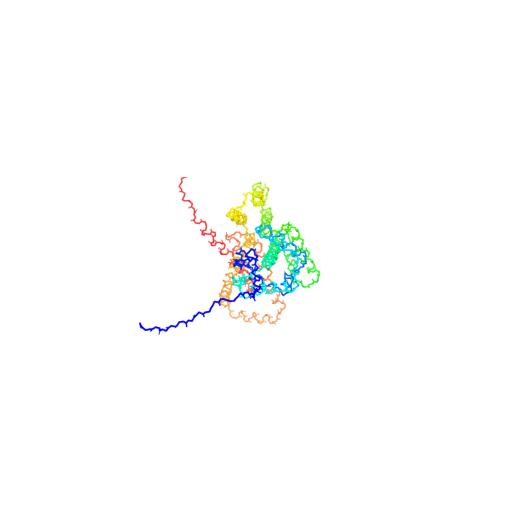633 1.00 85.19 210 LEU A O 1
ATOM 1738 N N . LEU A 1 211 ? -3.177 14.612 -4.321 1.00 85.00 211 LEU A N 1
ATOM 1739 C CA . LEU A 1 211 ? -2.807 14.103 -5.639 1.00 85.00 211 LEU A CA 1
ATOM 1740 C C . LEU A 1 211 ? -3.576 14.804 -6.760 1.00 85.00 211 LEU A C 1
ATOM 1742 O O . LEU A 1 211 ? -2.957 15.193 -7.743 1.00 85.00 211 LEU A O 1
ATOM 1746 N N . LEU A 1 212 ? -4.886 15.023 -6.612 1.00 82.75 212 LEU A N 1
ATOM 1747 C CA . LEU A 1 212 ? -5.680 15.775 -7.592 1.00 82.75 212 LEU A CA 1
ATOM 1748 C C . LEU A 1 212 ? -5.131 17.188 -7.798 1.00 82.75 212 LEU A C 1
ATOM 1750 O O . LEU A 1 212 ? -5.009 17.626 -8.937 1.00 82.75 212 LEU A O 1
ATOM 1754 N N . LEU A 1 213 ? -4.766 17.874 -6.711 1.00 82.12 213 LEU A N 1
ATOM 1755 C CA . LEU A 1 213 ? -4.196 19.220 -6.765 1.00 82.12 213 LEU A CA 1
ATOM 1756 C C . LEU A 1 213 ? -2.832 19.242 -7.462 1.00 82.12 213 LEU A C 1
ATOM 1758 O O . LEU A 1 213 ? -2.526 20.177 -8.198 1.00 82.12 213 LEU A O 1
ATOM 1762 N N . LEU A 1 214 ? -2.015 18.213 -7.246 1.00 80.00 214 LEU A N 1
ATOM 1763 C CA . LEU A 1 214 ? -0.709 18.100 -7.886 1.00 80.00 214 LEU A CA 1
ATOM 1764 C C . LEU A 1 214 ? -0.806 17.736 -9.373 1.00 80.00 214 LEU A C 1
ATOM 1766 O O . LEU A 1 214 ? -0.022 18.216 -10.186 1.00 80.00 214 LEU A O 1
ATOM 1770 N N . LEU A 1 215 ? -1.751 16.869 -9.725 1.00 77.50 215 LEU A N 1
ATOM 1771 C CA . LEU A 1 215 ? -1.937 16.376 -11.087 1.00 77.50 215 LEU A CA 1
ATOM 1772 C C . LEU A 1 215 ? -2.718 17.352 -11.967 1.00 77.50 215 LEU A C 1
ATOM 1774 O O . LEU A 1 215 ? -2.602 17.299 -13.192 1.00 77.50 215 LEU A O 1
ATOM 1778 N N . SER A 1 216 ? -3.496 18.259 -11.373 1.00 74.81 216 SER A N 1
ATOM 1779 C CA . SER A 1 216 ? -4.162 19.319 -12.116 1.00 74.81 216 SER A CA 1
ATOM 1780 C C . SER A 1 216 ? -3.143 20.337 -12.617 1.00 74.81 216 SER A C 1
ATOM 1782 O O . SER A 1 216 ? -2.747 21.265 -11.914 1.00 74.81 216 SER A O 1
ATOM 1784 N N . THR A 1 217 ? -2.715 20.165 -13.862 1.00 62.78 217 THR A N 1
ATOM 1785 C CA . THR A 1 217 ? -1.914 21.158 -14.569 1.00 62.78 217 THR A CA 1
ATOM 1786 C C . THR A 1 217 ? -2.823 22.323 -14.976 1.00 62.78 217 THR A C 1
ATOM 1788 O O . THR A 1 217 ? -3.642 22.223 -15.886 1.00 62.78 217 THR A O 1
ATOM 1791 N N . GLY A 1 218 ? -2.718 23.436 -14.245 1.00 60.69 218 GLY A N 1
ATOM 1792 C CA . GLY A 1 218 ? -3.485 24.663 -14.487 1.00 60.69 218 GLY A CA 1
ATOM 1793 C C . GLY A 1 218 ? -4.574 24.941 -13.446 1.00 60.69 218 GLY A C 1
ATOM 1794 O O . GLY A 1 218 ? -5.085 24.045 -12.778 1.00 60.69 218 GLY A O 1
ATOM 1795 N N . SER A 1 219 ? -4.938 26.218 -13.304 1.00 57.69 219 SER A N 1
ATOM 1796 C CA . SER A 1 219 ? -5.948 26.713 -12.358 1.00 57.69 219 SER A CA 1
ATOM 1797 C C . SER A 1 219 ? -7.379 26.396 -12.818 1.00 57.69 219 SER A C 1
ATOM 1799 O O . SER A 1 219 ? -8.194 27.294 -13.038 1.00 57.69 219 SER A O 1
ATOM 1801 N N . ASN A 1 220 ? -7.695 25.114 -12.999 1.00 69.88 220 ASN A N 1
ATOM 1802 C CA . ASN A 1 220 ? -9.026 24.676 -13.397 1.00 69.88 220 ASN A CA 1
ATOM 1803 C C . ASN A 1 220 ? -9.944 24.682 -12.170 1.00 69.88 220 ASN A C 1
ATOM 1805 O O . ASN A 1 220 ? -9.871 23.805 -11.312 1.00 69.88 220 ASN A O 1
ATOM 1809 N N . MET A 1 221 ? -10.833 25.676 -12.094 1.00 73.94 221 MET A N 1
ATOM 1810 C CA . MET A 1 221 ? -11.795 25.856 -10.994 1.00 73.94 221 MET A CA 1
ATOM 1811 C C . MET A 1 221 ? -12.621 24.587 -10.704 1.00 73.94 221 MET A C 1
ATOM 1813 O O . MET A 1 221 ? -12.971 24.324 -9.556 1.00 73.94 221 MET A O 1
ATOM 1817 N N . SER A 1 222 ? -12.869 23.754 -11.722 1.00 76.06 222 SER A N 1
ATOM 1818 C CA . SER A 1 222 ? -13.558 22.463 -11.599 1.00 76.06 222 SER A CA 1
ATOM 1819 C C . SER A 1 222 ? -12.841 21.461 -10.687 1.00 76.06 222 SER A C 1
ATOM 1821 O O . SER A 1 222 ? -13.507 20.713 -9.973 1.00 76.06 222 SER A O 1
ATOM 1823 N N . VAL A 1 223 ? -11.504 21.464 -10.650 1.00 76.69 223 VAL A N 1
ATOM 1824 C CA . VAL A 1 223 ? -10.719 20.577 -9.776 1.00 76.69 223 VAL A CA 1
ATOM 1825 C C . VAL A 1 223 ? -10.894 20.990 -8.321 1.00 76.69 223 VAL A C 1
ATOM 1827 O O . VAL A 1 223 ? -11.151 20.140 -7.475 1.00 76.69 223 VAL A O 1
ATOM 1830 N N . TYR A 1 224 ? -10.850 22.291 -8.029 1.00 75.31 224 TYR A N 1
ATOM 1831 C CA . TYR A 1 224 ? -11.077 22.806 -6.676 1.00 75.31 224 TYR A CA 1
ATOM 1832 C C . TYR A 1 224 ? -12.498 22.533 -6.182 1.00 75.31 224 TYR A C 1
ATOM 1834 O O . TYR A 1 224 ? -12.677 22.149 -5.028 1.00 75.31 224 TYR A O 1
ATOM 1842 N N . ILE A 1 225 ? -13.502 22.669 -7.057 1.00 78.38 225 ILE A N 1
ATOM 1843 C CA . ILE A 1 225 ? -14.888 22.300 -6.738 1.00 78.38 225 ILE A CA 1
ATOM 1844 C C . ILE A 1 225 ? -14.976 20.800 -6.449 1.00 78.38 225 ILE A C 1
ATOM 1846 O O . ILE A 1 225 ? -15.575 20.410 -5.452 1.00 78.38 225 ILE A O 1
ATOM 1850 N N . THR A 1 226 ? -14.339 19.965 -7.273 1.00 78.94 226 THR A N 1
ATOM 1851 C CA . THR A 1 226 ? -14.312 18.512 -7.071 1.00 78.94 226 THR A CA 1
ATOM 1852 C C . THR A 1 226 ? -13.659 18.169 -5.734 1.00 78.94 226 THR A C 1
ATOM 1854 O O . THR A 1 226 ? -14.285 17.512 -4.915 1.00 78.94 226 THR A O 1
ATOM 1857 N N . ILE A 1 227 ? -12.466 18.693 -5.441 1.00 78.56 227 ILE A N 1
ATOM 1858 C CA . ILE A 1 227 ? -11.787 18.506 -4.148 1.00 78.56 227 ILE A CA 1
ATOM 1859 C C . ILE A 1 227 ? -12.687 18.947 -2.985 1.00 78.56 227 ILE A C 1
ATOM 1861 O O . ILE A 1 227 ? -12.846 18.202 -2.019 1.00 78.56 227 ILE A O 1
ATOM 1865 N N . GLY A 1 228 ? -13.316 20.120 -3.092 1.00 75.50 228 GLY A N 1
ATOM 1866 C CA . GLY A 1 228 ? -14.240 20.630 -2.082 1.00 75.50 228 GLY A CA 1
ATOM 1867 C C . GLY A 1 228 ? -15.415 19.683 -1.843 1.00 75.50 228 GLY A C 1
ATOM 1868 O O . GLY A 1 228 ? -15.687 19.321 -0.705 1.00 75.50 228 GLY A O 1
ATOM 1869 N N . VAL A 1 229 ? -16.070 19.207 -2.902 1.00 78.69 229 VAL A N 1
ATOM 1870 C CA . VAL A 1 229 ? -17.192 18.261 -2.811 1.00 78.69 229 VAL A CA 1
ATOM 1871 C C . VAL A 1 229 ? -16.750 16.924 -2.203 1.00 78.69 229 VAL A C 1
ATOM 1873 O O . VAL A 1 229 ? -17.423 16.410 -1.307 1.00 78.69 229 VAL A O 1
ATOM 1876 N N . LEU A 1 230 ? -15.607 16.385 -2.639 1.00 74.62 230 LEU A N 1
ATOM 1877 C CA . LEU A 1 230 ? -15.084 15.098 -2.170 1.00 74.62 230 LEU A CA 1
ATOM 1878 C C . LEU A 1 230 ? -14.604 15.141 -0.708 1.00 74.62 230 LEU A C 1
ATOM 1880 O O . LEU A 1 230 ? -14.604 14.101 -0.049 1.00 74.62 230 LEU A O 1
ATOM 1884 N N . LEU A 1 231 ? -14.232 16.316 -0.188 1.00 77.94 231 LEU A N 1
ATOM 1885 C CA . LEU A 1 231 ? -13.881 16.516 1.224 1.00 77.94 231 LEU A CA 1
ATOM 1886 C C . LEU A 1 231 ? -15.097 16.861 2.100 1.00 77.94 231 LEU A C 1
ATOM 1888 O O . LEU A 1 231 ? -15.202 16.359 3.221 1.00 77.94 231 LEU A O 1
ATOM 1892 N N . VAL A 1 232 ? -16.024 17.689 1.603 1.00 78.88 232 VAL A N 1
ATOM 1893 C CA . VAL A 1 232 ? -17.164 18.215 2.376 1.00 78.88 232 VAL A CA 1
ATOM 1894 C C . VAL A 1 232 ? -18.271 17.180 2.557 1.00 78.88 232 VAL A C 1
ATOM 1896 O O . VAL A 1 232 ? -18.742 17.005 3.680 1.00 78.88 232 VAL A O 1
ATOM 1899 N N . ILE A 1 233 ? -18.688 16.475 1.495 1.00 76.50 233 ILE A N 1
ATOM 1900 C CA . ILE A 1 233 ? -19.782 15.486 1.586 1.00 76.50 233 ILE A CA 1
ATOM 1901 C C . ILE A 1 233 ? -19.518 14.466 2.698 1.00 76.50 233 ILE A C 1
ATOM 1903 O O . ILE A 1 233 ? -20.414 14.207 3.499 1.00 76.50 233 ILE A O 1
ATOM 1907 N N . PRO A 1 234 ? -18.314 13.903 2.825 1.00 71.62 234 PRO A N 1
ATOM 1908 C CA . PRO A 1 234 ? -18.107 12.874 3.832 1.00 71.62 234 PRO A CA 1
ATOM 1909 C C . PRO A 1 234 ? -17.983 13.427 5.255 1.00 71.62 234 PRO A C 1
ATOM 1911 O O . PRO A 1 234 ? -18.386 12.750 6.196 1.00 71.62 234 PRO A O 1
ATOM 1914 N N . HIS A 1 235 ? -17.528 14.675 5.426 1.00 76.88 235 HIS A N 1
ATOM 1915 C CA . HIS A 1 235 ? -17.645 15.370 6.714 1.00 76.88 235 HIS A CA 1
ATOM 1916 C C . HIS A 1 235 ? -19.114 15.549 7.111 1.00 76.88 235 HIS A C 1
ATOM 1918 O O . HIS A 1 235 ? -19.456 15.389 8.281 1.00 76.88 235 HIS A O 1
ATOM 1924 N N . ILE A 1 236 ? -19.998 15.814 6.144 1.00 78.19 236 ILE A N 1
ATOM 1925 C CA . ILE A 1 236 ? -21.447 15.869 6.378 1.00 78.19 236 ILE A CA 1
ATOM 1926 C C . ILE A 1 236 ? -21.978 14.484 6.769 1.00 78.19 236 ILE A C 1
ATOM 1928 O O . ILE A 1 236 ? -22.681 14.371 7.769 1.00 78.19 236 ILE A O 1
ATOM 1932 N N . VAL A 1 237 ? -21.614 13.421 6.042 1.00 78.25 237 VAL A N 1
ATOM 1933 C CA . VAL A 1 237 ? -22.028 12.038 6.359 1.00 78.25 237 VAL A CA 1
ATOM 1934 C C . VAL A 1 237 ? -21.563 11.627 7.760 1.00 78.25 237 VAL A C 1
ATOM 1936 O O . VAL A 1 237 ? -22.331 11.050 8.529 1.00 78.25 237 VAL A O 1
ATOM 1939 N N . PHE A 1 238 ? -20.341 11.995 8.140 1.00 74.25 238 PHE A N 1
ATOM 1940 C CA . PHE A 1 238 ? -19.818 11.748 9.478 1.00 74.25 238 PHE A CA 1
ATOM 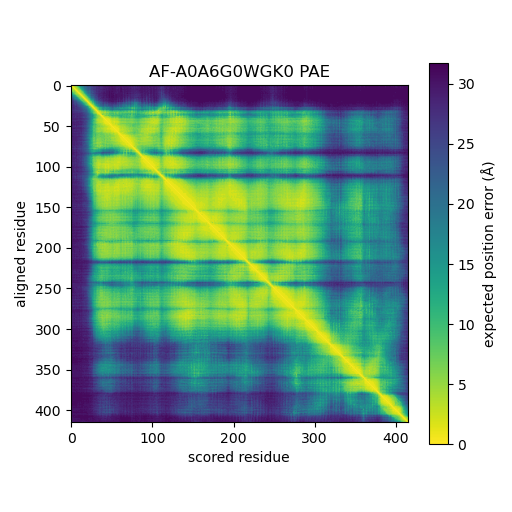1941 C C . PHE A 1 238 ? -20.527 12.579 10.560 1.00 74.25 238 PHE A C 1
ATOM 1943 O O . PHE A 1 238 ? -20.865 12.065 11.629 1.00 74.25 238 PHE A O 1
ATOM 1950 N N . ALA A 1 239 ? -20.814 13.855 10.292 1.00 76.69 239 ALA A N 1
ATOM 1951 C CA . ALA A 1 239 ? -21.600 14.694 11.193 1.00 76.69 239 ALA A CA 1
ATOM 1952 C C . ALA A 1 239 ? -23.016 14.127 11.408 1.00 76.69 239 ALA A C 1
ATOM 1954 O O . ALA A 1 239 ? -23.533 14.172 12.523 1.00 76.69 239 ALA A O 1
ATOM 1955 N N . LEU A 1 240 ? -23.619 13.543 10.368 1.00 76.94 240 LEU A N 1
ATOM 1956 C CA . LEU A 1 240 ? -24.912 12.856 10.452 1.00 76.94 240 LEU A CA 1
ATOM 1957 C C . LEU A 1 240 ? -24.831 11.576 11.294 1.00 76.94 240 LEU A C 1
ATOM 1959 O O . LEU A 1 240 ? -25.736 11.320 12.089 1.00 76.94 240 LEU A O 1
ATOM 1963 N N . LYS A 1 241 ? -23.735 10.813 11.176 1.00 74.06 241 LYS A N 1
ATOM 1964 C CA . LYS A 1 241 ? -23.475 9.625 12.007 1.00 74.06 241 LYS A CA 1
ATOM 1965 C C . LYS A 1 241 ? -23.284 9.987 13.486 1.00 74.06 241 LYS A C 1
ATOM 1967 O O . LYS A 1 241 ? -23.806 9.297 14.353 1.00 74.06 241 LYS A O 1
ATOM 1972 N N . SER A 1 242 ? -22.560 11.069 13.777 1.00 68.00 242 SER A N 1
ATOM 1973 C CA . SER A 1 242 ? -22.186 11.459 15.148 1.00 68.00 242 SER A CA 1
ATOM 1974 C C . SER A 1 242 ? -23.266 12.240 15.911 1.00 68.00 242 SER A C 1
ATOM 1976 O O . SER A 1 242 ? -23.369 12.098 17.127 1.00 68.00 242 SER A O 1
ATOM 1978 N N . LYS A 1 243 ? -24.100 13.051 15.242 1.00 63.16 243 LYS A N 1
ATOM 1979 C CA . LYS A 1 243 ? -25.068 13.954 15.905 1.00 63.16 243 LYS A CA 1
ATOM 1980 C C . LYS A 1 243 ? -26.484 13.381 16.088 1.00 63.16 243 LYS A C 1
ATOM 1982 O O . LYS A 1 243 ? -27.457 14.084 15.853 1.00 63.16 243 LYS A O 1
ATOM 1987 N N . MET A 1 244 ? -26.626 12.141 16.560 1.00 56.28 244 MET A N 1
ATOM 1988 C CA . MET A 1 244 ? -27.920 11.533 16.958 1.00 56.28 244 MET A CA 1
ATOM 1989 C C . MET A 1 244 ? -28.990 11.322 15.861 1.00 56.28 244 MET A C 1
ATOM 1991 O O . MET A 1 244 ? -30.064 10.820 16.189 1.00 56.28 244 MET A O 1
ATOM 1995 N N . PHE A 1 245 ? -28.745 11.632 14.581 1.00 59.75 245 PHE A N 1
ATOM 1996 C CA . PHE A 1 245 ? -29.755 11.429 13.525 1.00 59.75 245 PHE A CA 1
ATOM 1997 C C . PHE A 1 245 ? -29.886 9.966 13.064 1.00 59.75 245 PHE A C 1
ATOM 1999 O O . PHE A 1 245 ? -30.956 9.571 12.614 1.00 59.75 245 PHE A O 1
ATOM 2006 N N . ALA A 1 246 ? -28.835 9.154 13.214 1.00 59.72 246 ALA A N 1
ATOM 2007 C CA . ALA A 1 246 ? -28.834 7.726 12.889 1.00 59.72 246 ALA A CA 1
ATOM 2008 C C . ALA A 1 246 ? -28.810 6.878 14.173 1.00 59.72 246 ALA A C 1
ATOM 2010 O O . ALA A 1 246 ? -27.755 6.416 14.614 1.00 59.72 246 ALA A O 1
ATOM 2011 N N . GLN A 1 247 ? -29.975 6.709 14.803 1.00 62.03 247 GLN A N 1
ATOM 2012 C CA . GLN A 1 247 ? -30.120 5.873 16.006 1.00 62.03 247 GLN A CA 1
ATOM 2013 C C . GLN A 1 247 ? -30.262 4.379 15.664 1.00 62.03 247 GLN A C 1
ATOM 2015 O O . GLN A 1 247 ? -29.986 3.528 16.504 1.00 62.03 247 GLN A O 1
ATOM 2020 N N . GLY A 1 248 ? -30.664 4.045 14.431 1.00 69.31 248 GLY A N 1
ATOM 2021 C CA . GLY A 1 248 ? -30.814 2.665 13.981 1.00 69.31 248 GLY A CA 1
ATOM 2022 C C . GLY A 1 248 ? -29.508 2.046 13.473 1.00 69.31 248 GLY A C 1
ATOM 2023 O O . GLY A 1 248 ? -28.768 2.666 12.709 1.00 69.31 248 GLY A O 1
ATOM 2024 N N . ALA A 1 249 ? -29.270 0.771 13.801 1.00 69.81 249 ALA A N 1
ATOM 2025 C CA . ALA A 1 249 ? -28.166 -0.014 13.231 1.00 69.81 249 ALA A CA 1
ATOM 2026 C C . ALA A 1 249 ? -28.232 -0.085 11.689 1.00 69.81 249 ALA A C 1
ATOM 2028 O O . ALA A 1 249 ? -27.203 -0.099 11.015 1.00 69.81 249 ALA A O 1
ATOM 2029 N N . ALA A 1 250 ? -29.445 -0.075 11.123 1.00 75.31 250 ALA A N 1
ATOM 2030 C CA . ALA A 1 250 ? -29.664 -0.024 9.679 1.00 75.31 250 ALA A CA 1
ATOM 2031 C C . ALA A 1 250 ? -29.219 1.315 9.063 1.00 75.31 250 ALA A C 1
ATOM 2033 O O . ALA A 1 250 ? -28.601 1.320 7.999 1.00 75.31 250 ALA A O 1
ATOM 2034 N N . ASP A 1 251 ? -29.474 2.433 9.749 1.00 75.88 251 ASP A N 1
ATOM 2035 C CA . ASP A 1 251 ? -29.089 3.770 9.286 1.00 75.88 251 ASP A CA 1
ATOM 2036 C C . ASP A 1 251 ? -27.573 3.948 9.339 1.00 75.88 251 ASP A C 1
ATOM 2038 O O . ASP A 1 251 ? -26.968 4.461 8.399 1.00 75.88 251 ASP A O 1
ATOM 2042 N N . GLN A 1 252 ? -26.935 3.453 10.402 1.00 73.94 252 GLN A N 1
ATOM 2043 C CA . GLN A 1 252 ? -25.477 3.445 10.515 1.00 73.94 252 GLN A CA 1
ATOM 2044 C C . GLN A 1 252 ? -24.837 2.597 9.411 1.00 73.94 252 GLN A C 1
ATOM 2046 O O . GLN A 1 252 ? -23.934 3.073 8.725 1.00 73.94 252 GLN A O 1
ATOM 2051 N N . ALA A 1 253 ? -25.366 1.397 9.154 1.00 76.38 253 ALA A N 1
ATOM 2052 C CA . ALA A 1 253 ? -24.892 0.551 8.062 1.00 76.38 253 ALA A CA 1
ATOM 2053 C C . ALA A 1 253 ? -25.093 1.205 6.681 1.00 76.38 253 ALA A C 1
ATOM 2055 O O . ALA A 1 253 ? -24.250 1.056 5.792 1.00 76.38 253 ALA A O 1
ATOM 2056 N N . ALA A 1 254 ? -26.189 1.941 6.478 1.00 79.25 254 ALA A N 1
ATOM 2057 C CA . ALA A 1 254 ? -26.425 2.691 5.247 1.00 79.25 254 ALA A CA 1
ATOM 2058 C C . ALA A 1 254 ? -25.427 3.849 5.083 1.00 79.25 254 ALA A C 1
ATOM 2060 O O . ALA A 1 254 ? -24.856 4.007 4.003 1.00 79.25 254 ALA A O 1
ATOM 2061 N N . LEU A 1 255 ? -25.161 4.615 6.146 1.00 80.44 255 LEU A N 1
ATOM 2062 C CA . LEU A 1 255 ? -24.159 5.685 6.138 1.00 80.44 255 LEU A CA 1
ATOM 2063 C C . LEU A 1 255 ? -22.750 5.139 5.876 1.00 80.44 255 LEU A C 1
ATOM 2065 O O . LEU A 1 255 ? -22.017 5.721 5.079 1.00 80.44 255 LEU A O 1
ATOM 2069 N N . ASP A 1 256 ? -22.397 3.989 6.449 1.00 78.12 256 ASP A N 1
ATOM 2070 C CA . ASP A 1 256 ? -21.111 3.332 6.197 1.00 78.12 256 ASP A CA 1
ATOM 2071 C C . ASP A 1 256 ? -20.977 2.884 4.731 1.00 78.12 256 ASP A C 1
ATOM 2073 O O . ASP A 1 256 ? -19.928 3.072 4.106 1.00 78.12 256 ASP A O 1
ATOM 2077 N N . ARG A 1 257 ? -22.062 2.382 4.122 1.00 82.38 257 ARG A N 1
ATOM 2078 C CA . ARG A 1 257 ? -22.101 2.089 2.677 1.00 82.38 257 ARG A CA 1
ATOM 2079 C C . ARG A 1 257 ? -21.944 3.347 1.829 1.00 82.38 257 ARG A C 1
ATOM 2081 O O . ARG A 1 257 ? -21.227 3.304 0.832 1.00 82.38 257 ARG A O 1
ATOM 2088 N N . ILE A 1 258 ? -22.573 4.457 2.217 1.00 82.25 258 ILE A N 1
ATOM 2089 C CA . ILE A 1 258 ? -22.429 5.746 1.524 1.00 82.25 258 ILE A CA 1
ATOM 2090 C C . ILE A 1 258 ? -20.982 6.241 1.621 1.00 82.25 258 ILE A C 1
ATOM 2092 O O . ILE A 1 258 ? -20.410 6.621 0.601 1.00 82.25 258 ILE A O 1
ATOM 2096 N N . MET A 1 259 ? -20.353 6.189 2.800 1.00 78.06 259 MET A N 1
ATOM 2097 C CA . MET A 1 259 ? -18.941 6.565 2.959 1.00 78.06 259 MET A CA 1
ATOM 2098 C C . MET A 1 259 ? -18.017 5.694 2.101 1.00 78.06 259 MET A C 1
ATOM 2100 O O . MET A 1 259 ? -17.117 6.215 1.439 1.00 78.06 259 MET A O 1
ATOM 2104 N N . SER A 1 260 ? -18.258 4.380 2.067 1.00 78.62 260 SER A N 1
ATOM 2105 C CA . SER A 1 260 ? -17.506 3.445 1.225 1.00 78.62 260 SER A CA 1
ATOM 2106 C C . SER A 1 260 ? -17.676 3.756 -0.268 1.00 78.62 260 SER A C 1
ATOM 2108 O O . SER A 1 260 ? -16.688 3.869 -0.998 1.00 78.62 260 SER A O 1
ATOM 2110 N N . ALA A 1 261 ? -18.911 4.001 -0.718 1.00 81.75 261 ALA A N 1
ATOM 2111 C CA . ALA A 1 261 ? -19.206 4.389 -2.095 1.00 81.75 261 ALA A CA 1
ATOM 2112 C C . ALA A 1 261 ? -18.535 5.719 -2.475 1.00 81.75 261 ALA A C 1
ATOM 2114 O O . ALA A 1 261 ? -17.927 5.815 -3.539 1.00 81.75 261 ALA A O 1
ATOM 2115 N N . MET A 1 262 ? -18.567 6.721 -1.592 1.00 81.00 262 MET A N 1
ATOM 2116 C CA . MET A 1 262 ? -17.871 7.994 -1.802 1.00 81.00 262 MET A CA 1
ATOM 2117 C C . MET A 1 262 ? -16.353 7.807 -1.877 1.00 81.00 262 MET A C 1
ATOM 2119 O O . MET A 1 262 ? -15.709 8.378 -2.752 1.00 81.00 262 MET A O 1
ATOM 2123 N N . SER A 1 263 ? -15.769 6.958 -1.025 1.00 79.12 263 SER A N 1
ATOM 2124 C CA . SER A 1 263 ? -14.343 6.615 -1.109 1.00 79.12 263 SER A CA 1
ATOM 2125 C C . SER A 1 263 ? -13.990 5.960 -2.447 1.00 79.12 263 SER A C 1
ATOM 2127 O O . SER A 1 263 ? -12.958 6.280 -3.040 1.00 79.12 263 SER A O 1
ATOM 2129 N N . LEU A 1 264 ? -14.850 5.076 -2.958 1.00 82.69 264 LEU A N 1
ATOM 2130 C CA . LEU A 1 264 ? -14.674 4.463 -4.273 1.00 82.69 264 LEU A CA 1
ATOM 2131 C C . LEU A 1 264 ? -14.762 5.502 -5.399 1.00 82.69 264 LEU A C 1
ATOM 2133 O O . LEU A 1 264 ? -13.903 5.515 -6.278 1.00 82.69 264 LEU A O 1
ATOM 2137 N N . ILE A 1 265 ? -15.750 6.398 -5.355 1.00 82.94 265 ILE A N 1
ATOM 2138 C CA . ILE A 1 265 ? -15.908 7.486 -6.331 1.00 82.94 265 ILE A CA 1
ATOM 2139 C C . ILE A 1 265 ? -14.672 8.395 -6.329 1.00 82.94 265 ILE A C 1
ATOM 2141 O O . ILE A 1 265 ? -14.146 8.685 -7.401 1.00 82.94 265 ILE A O 1
ATOM 2145 N N . ASN A 1 266 ? -14.147 8.767 -5.154 1.00 80.94 266 ASN A N 1
ATOM 2146 C CA . ASN A 1 266 ? -12.916 9.559 -5.027 1.00 80.94 266 ASN A CA 1
ATOM 2147 C C . ASN A 1 266 ? -11.745 8.894 -5.769 1.00 80.94 266 ASN A C 1
ATOM 2149 O O . ASN A 1 266 ? -11.036 9.548 -6.536 1.00 80.94 266 ASN A O 1
ATOM 2153 N N . LYS A 1 267 ? -11.573 7.578 -5.588 1.00 83.19 267 LYS A N 1
ATOM 2154 C CA . LYS A 1 267 ? -10.527 6.795 -6.264 1.00 83.19 267 LYS A CA 1
ATOM 2155 C C . LYS A 1 267 ? -10.741 6.748 -7.779 1.00 83.19 267 LYS A C 1
ATOM 2157 O O . LYS A 1 267 ? -9.7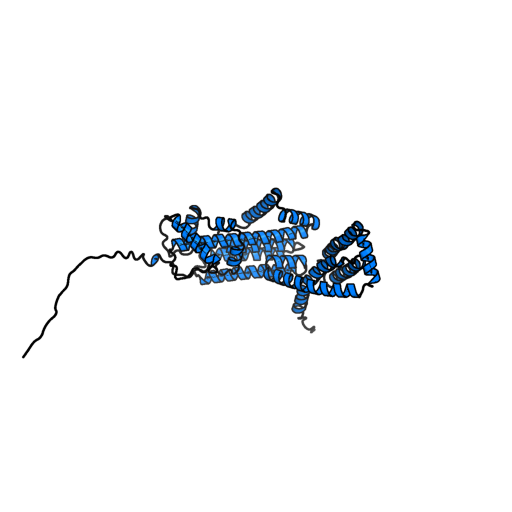82 6.912 -8.525 1.00 83.19 267 LYS A O 1
ATOM 2162 N N . ILE A 1 268 ? -11.979 6.556 -8.243 1.00 84.25 268 ILE A N 1
ATOM 2163 C CA . ILE A 1 268 ? -12.315 6.515 -9.677 1.00 84.25 268 ILE A CA 1
ATOM 2164 C C . ILE A 1 268 ? -12.058 7.869 -10.345 1.00 84.25 268 ILE A C 1
ATOM 2166 O O . ILE A 1 268 ? -11.486 7.911 -11.431 1.00 84.25 268 ILE A O 1
ATOM 2170 N N . ILE A 1 269 ? -12.432 8.972 -9.693 1.00 82.00 269 ILE A N 1
ATOM 2171 C CA . ILE A 1 269 ? -12.151 10.326 -10.188 1.00 82.00 269 ILE A CA 1
ATOM 2172 C C . ILE A 1 269 ? -10.641 10.521 -10.331 1.00 82.00 269 ILE A C 1
ATOM 2174 O O . ILE A 1 269 ? -10.180 10.984 -11.370 1.00 82.00 269 ILE A O 1
ATOM 2178 N N . LEU A 1 270 ? -9.859 10.116 -9.330 1.00 81.94 270 LEU A N 1
ATOM 2179 C CA . LEU A 1 270 ? -8.404 10.211 -9.397 1.00 81.94 270 LEU A CA 1
ATOM 2180 C C . LEU A 1 270 ? -7.822 9.365 -10.544 1.00 81.94 270 LEU A C 1
ATOM 2182 O O . LEU A 1 270 ? -6.957 9.841 -11.270 1.00 81.94 270 LEU A O 1
ATOM 2186 N N . VAL A 1 271 ? -8.335 8.150 -10.764 1.00 83.75 271 VAL A N 1
ATOM 2187 C CA . VAL A 1 271 ? -7.966 7.314 -11.923 1.00 83.75 271 VAL A CA 1
ATOM 2188 C C . VAL A 1 271 ? -8.281 8.020 -13.244 1.00 83.75 271 VAL A C 1
ATOM 2190 O O . VAL A 1 271 ? -7.458 7.987 -14.155 1.00 83.75 271 VAL A O 1
ATOM 2193 N N . PHE A 1 272 ? -9.438 8.679 -13.344 1.00 82.06 272 PHE A N 1
ATOM 2194 C CA . PHE A 1 272 ? -9.831 9.433 -14.535 1.00 82.06 272 PHE A CA 1
ATOM 2195 C C . PHE A 1 272 ? -8.888 10.613 -14.805 1.00 82.06 272 PHE A C 1
ATOM 2197 O O . PHE A 1 272 ? -8.444 10.791 -15.934 1.00 82.06 272 PHE A O 1
ATOM 2204 N N . TYR A 1 273 ? -8.511 11.373 -13.773 1.00 79.12 273 TYR A N 1
ATOM 2205 C CA . TYR A 1 273 ? -7.542 12.469 -13.910 1.00 79.12 273 TYR A CA 1
ATOM 2206 C C . TYR A 1 273 ? -6.124 11.981 -14.241 1.00 79.12 273 TYR A C 1
ATOM 2208 O O . TYR A 1 273 ? -5.387 12.664 -14.945 1.00 79.12 273 TYR A O 1
ATOM 2216 N N . CYS A 1 274 ? -5.741 10.795 -13.769 1.00 79.06 274 CYS A N 1
ATOM 2217 C CA . CYS A 1 274 ? -4.452 10.177 -14.081 1.00 79.06 274 CYS A CA 1
ATOM 2218 C C . CYS A 1 274 ? -4.406 9.466 -15.435 1.00 79.06 274 CYS A C 1
ATOM 2220 O O . CYS A 1 274 ? -3.362 8.919 -15.783 1.00 79.06 274 CYS A O 1
ATOM 2222 N N . TRP A 1 275 ? -5.515 9.410 -16.174 1.00 79.44 275 TRP A N 1
ATOM 2223 C CA . TRP A 1 275 ? -5.653 8.514 -17.321 1.00 79.44 275 TRP A CA 1
ATOM 2224 C C . TRP A 1 275 ? -4.615 8.761 -18.424 1.00 79.44 275 TRP A C 1
ATOM 2226 O O . TRP A 1 275 ? -4.155 7.818 -19.069 1.00 79.44 275 TRP A O 1
ATOM 2236 N N . ASP A 1 276 ? -4.209 10.018 -18.599 1.00 69.00 276 ASP A N 1
ATOM 2237 C CA . ASP A 1 276 ? -3.283 10.428 -19.656 1.00 69.00 276 ASP A CA 1
ATOM 2238 C C . ASP A 1 276 ? -1.801 10.229 -19.298 1.00 69.00 276 ASP A C 1
ATOM 2240 O O . ASP A 1 276 ? -0.940 10.347 -20.169 1.00 69.00 276 ASP A O 1
ATOM 2244 N N . SER A 1 277 ? -1.485 9.877 -18.046 1.00 72.81 277 SER A N 1
ATOM 2245 C CA . SER A 1 277 ? -0.115 9.675 -17.568 1.00 72.81 277 SER A CA 1
ATOM 2246 C C . SER A 1 277 ? 0.062 8.285 -16.962 1.00 72.81 277 SER A C 1
ATOM 2248 O O . SER A 1 277 ? -0.488 7.962 -15.907 1.00 72.81 277 SER A O 1
ATOM 2250 N N . TYR A 1 278 ? 0.891 7.451 -17.597 1.00 72.38 278 TYR A N 1
ATOM 2251 C CA . TYR A 1 278 ? 1.168 6.098 -17.107 1.00 72.38 278 TYR A CA 1
ATOM 2252 C C . TYR A 1 278 ? 1.812 6.097 -15.715 1.00 72.38 278 TYR A C 1
ATOM 2254 O O . TYR A 1 278 ? 1.503 5.220 -14.906 1.00 72.38 278 TYR A O 1
ATOM 2262 N N . SER A 1 279 ? 2.684 7.068 -15.416 1.00 74.56 279 SER A N 1
ATOM 2263 C CA . SER A 1 279 ? 3.314 7.204 -14.092 1.00 74.56 279 SER A CA 1
ATOM 2264 C C . SER A 1 279 ? 2.278 7.503 -13.006 1.00 74.56 279 SER A C 1
ATOM 2266 O O . SER A 1 279 ? 2.249 6.835 -11.969 1.00 74.56 279 SER A O 1
ATOM 2268 N N . SER A 1 280 ? 1.387 8.457 -13.268 1.00 81.62 280 SER A N 1
ATOM 2269 C CA . SER A 1 280 ? 0.331 8.866 -12.343 1.00 81.62 280 SER A CA 1
ATOM 2270 C C . SER A 1 280 ? -0.709 7.760 -12.160 1.00 81.62 280 SER A C 1
ATOM 2272 O O . SER A 1 280 ? -1.123 7.484 -11.035 1.00 81.62 280 SER A O 1
ATOM 2274 N N . LEU A 1 281 ? -1.086 7.068 -13.240 1.00 81.00 281 LEU A N 1
ATOM 2275 C CA . LEU A 1 281 ? -2.018 5.944 -13.190 1.00 81.00 281 LEU A CA 1
ATOM 2276 C C . LEU A 1 281 ? -1.443 4.786 -12.370 1.00 81.00 281 LEU A C 1
ATOM 2278 O O . LEU A 1 281 ? -2.113 4.285 -11.472 1.00 81.00 281 LEU A O 1
ATOM 2282 N N . PHE A 1 282 ? -0.191 4.391 -12.626 1.00 79.81 282 PHE A N 1
ATOM 2283 C CA . PHE A 1 282 ? 0.462 3.321 -11.870 1.00 79.81 282 PHE A CA 1
ATOM 2284 C C . PHE A 1 282 ? 0.546 3.651 -10.376 1.00 79.81 282 PHE A C 1
ATOM 2286 O O . PHE A 1 282 ? 0.246 2.798 -9.544 1.00 79.81 282 PHE A O 1
ATOM 2293 N N . MET A 1 283 ? 0.883 4.896 -10.032 1.00 85.19 283 MET A N 1
ATOM 2294 C CA . MET A 1 283 ? 0.910 5.367 -8.647 1.00 85.19 283 MET A CA 1
ATOM 2295 C C . MET A 1 283 ? -0.469 5.262 -7.976 1.00 85.19 283 MET A C 1
ATOM 2297 O O . MET A 1 283 ? -0.572 4.717 -6.879 1.00 85.19 283 MET A O 1
ATOM 2301 N N . VAL A 1 284 ? -1.542 5.693 -8.644 1.00 85.12 284 VAL A N 1
ATOM 2302 C CA . VAL A 1 284 ? -2.911 5.600 -8.103 1.00 85.12 284 VAL A CA 1
ATOM 2303 C C . VAL A 1 284 ? -3.351 4.153 -7.913 1.00 85.12 284 VAL A C 1
ATOM 2305 O O . VAL A 1 284 ? -3.935 3.814 -6.879 1.00 85.12 284 VAL A O 1
ATOM 2308 N N . VAL A 1 285 ? -3.036 3.281 -8.874 1.00 83.50 285 VAL A N 1
ATOM 2309 C CA . VAL A 1 285 ? -3.311 1.845 -8.754 1.00 83.50 285 VAL A CA 1
ATOM 2310 C C . VAL A 1 285 ? -2.506 1.254 -7.591 1.00 83.50 285 VAL A C 1
ATOM 2312 O O . VAL A 1 285 ? -3.076 0.538 -6.773 1.00 83.50 285 VAL A O 1
ATOM 2315 N N . ALA A 1 286 ? -1.235 1.625 -7.419 1.00 82.88 286 ALA A N 1
ATOM 2316 C CA . ALA A 1 286 ? -0.402 1.176 -6.296 1.00 82.88 286 ALA A CA 1
ATOM 2317 C C . ALA A 1 286 ? -0.900 1.651 -4.927 1.00 82.88 286 ALA A C 1
ATOM 2319 O O . ALA A 1 286 ? -0.790 0.914 -3.948 1.00 82.88 286 ALA A O 1
ATOM 2320 N N . LEU A 1 287 ? -1.476 2.851 -4.849 1.00 84.12 287 LEU A N 1
ATOM 2321 C CA . LEU A 1 287 ? -2.024 3.391 -3.607 1.00 84.12 287 LEU A CA 1
ATOM 2322 C C . LEU A 1 287 ? -3.332 2.721 -3.191 1.00 84.12 287 LEU A C 1
ATOM 2324 O O . LEU A 1 287 ? -3.520 2.435 -2.010 1.00 84.12 287 LEU A O 1
ATOM 2328 N N . PHE A 1 288 ? -4.252 2.507 -4.131 1.00 82.75 288 PHE A N 1
ATOM 2329 C CA . PHE A 1 288 ? -5.638 2.167 -3.793 1.00 82.75 288 PHE A CA 1
ATOM 2330 C C . PHE A 1 288 ? -6.090 0.783 -4.255 1.00 82.75 288 PHE A C 1
ATOM 2332 O O . PHE A 1 288 ? -7.105 0.296 -3.759 1.00 82.75 288 PHE A O 1
ATOM 2339 N N . PHE A 1 289 ? -5.346 0.151 -5.160 1.00 82.81 289 PHE A N 1
ATOM 2340 C CA . PHE A 1 289 ? -5.690 -1.114 -5.805 1.00 82.81 289 PHE A CA 1
ATOM 2341 C C . PHE A 1 289 ? -4.497 -2.080 -5.769 1.00 82.81 289 PHE A C 1
ATOM 2343 O O . PHE A 1 289 ? -4.006 -2.545 -6.798 1.00 82.81 289 PHE A O 1
ATOM 2350 N N . VAL A 1 290 ? -4.019 -2.377 -4.558 1.00 78.38 290 VAL A N 1
ATOM 2351 C CA . VAL A 1 290 ? -2.826 -3.207 -4.319 1.00 78.38 290 VAL A CA 1
ATOM 2352 C C . VAL A 1 290 ? -2.939 -4.574 -4.990 1.00 78.38 290 VAL A C 1
ATOM 2354 O O . VAL A 1 290 ? -1.973 -5.019 -5.601 1.00 78.38 290 VAL A O 1
ATOM 2357 N N . ASP A 1 291 ? -4.118 -5.198 -4.965 1.00 78.38 291 ASP A N 1
ATOM 2358 C CA . ASP A 1 291 ? -4.351 -6.491 -5.621 1.00 78.38 291 ASP A CA 1
ATOM 2359 C C . ASP A 1 291 ? -4.170 -6.406 -7.139 1.00 78.38 291 ASP A C 1
ATOM 2361 O O . ASP A 1 291 ? -3.587 -7.299 -7.750 1.00 78.38 291 ASP A O 1
ATOM 2365 N N . ILE A 1 292 ? -4.607 -5.298 -7.752 1.00 75.75 292 ILE A N 1
ATOM 2366 C CA . ILE A 1 292 ? -4.406 -5.048 -9.183 1.00 75.75 292 ILE A CA 1
ATOM 2367 C C . ILE A 1 292 ? -2.917 -4.863 -9.465 1.00 75.75 292 ILE A C 1
ATOM 2369 O O . ILE A 1 292 ? -2.415 -5.432 -10.429 1.00 75.75 292 ILE A O 1
ATOM 2373 N N . VAL A 1 293 ? -2.184 -4.124 -8.626 1.00 76.88 293 VAL A N 1
ATOM 2374 C CA . VAL A 1 293 ? -0.729 -3.974 -8.794 1.00 76.88 293 VAL A CA 1
ATOM 2375 C C . VAL A 1 293 ? -0.002 -5.296 -8.627 1.00 76.88 293 VAL A C 1
ATOM 2377 O O . VAL A 1 293 ? 0.846 -5.610 -9.453 1.00 76.88 293 VAL A O 1
ATOM 2380 N N . LEU A 1 294 ? -0.334 -6.091 -7.613 1.00 73.81 294 LEU A N 1
ATOM 2381 C CA . LEU A 1 294 ? 0.264 -7.408 -7.410 1.00 73.81 294 LEU A CA 1
ATOM 2382 C C . LEU A 1 294 ? -0.043 -8.339 -8.585 1.00 73.81 294 LEU A C 1
ATOM 2384 O O . LEU A 1 294 ? 0.862 -9.022 -9.060 1.00 73.81 294 LEU A O 1
ATOM 2388 N N . ALA A 1 295 ? -1.271 -8.325 -9.107 1.00 72.12 295 ALA A N 1
ATOM 2389 C CA . ALA A 1 295 ? -1.638 -9.085 -10.297 1.00 72.12 295 ALA A CA 1
ATOM 2390 C C . ALA A 1 295 ? -0.863 -8.610 -11.536 1.00 72.12 295 ALA A C 1
ATOM 2392 O O . ALA A 1 295 ? -0.300 -9.435 -12.254 1.00 72.12 295 ALA A O 1
ATOM 2393 N N . LEU A 1 296 ? -0.771 -7.294 -11.761 1.00 71.44 296 LEU A N 1
ATOM 2394 C CA . LEU A 1 296 ? -0.017 -6.704 -12.871 1.00 71.44 296 LEU A CA 1
ATOM 2395 C C . LEU A 1 296 ? 1.481 -6.993 -12.767 1.00 71.44 296 LEU A C 1
ATOM 2397 O O . LEU A 1 296 ? 2.099 -7.292 -13.781 1.00 71.44 296 LEU A O 1
ATOM 2401 N N . LEU A 1 297 ? 2.061 -6.933 -11.566 1.00 69.50 297 LEU A N 1
ATOM 2402 C CA . LEU A 1 297 ? 3.458 -7.280 -11.316 1.00 69.50 297 LEU A CA 1
ATOM 2403 C C . LEU A 1 297 ? 3.699 -8.776 -11.512 1.00 69.50 297 LEU A C 1
ATOM 2405 O O . LEU A 1 297 ? 4.667 -9.161 -12.151 1.00 69.50 297 LEU A O 1
ATOM 2409 N N . THR A 1 298 ? 2.816 -9.635 -11.010 1.00 70.50 298 THR A N 1
ATOM 2410 C CA . THR A 1 298 ? 2.945 -11.091 -11.181 1.00 70.50 298 THR A CA 1
ATOM 2411 C C . THR A 1 298 ? 2.879 -11.464 -12.657 1.00 70.50 298 THR A C 1
ATOM 2413 O O . THR A 1 298 ? 3.731 -12.198 -13.158 1.00 70.50 298 THR A O 1
ATOM 2416 N N . LEU A 1 299 ? 1.907 -10.897 -13.373 1.00 70.75 299 LEU A N 1
ATOM 2417 C CA . LEU A 1 299 ? 1.756 -11.072 -14.810 1.00 70.75 299 LEU A CA 1
ATOM 2418 C C . LEU A 1 299 ? 2.947 -10.475 -15.567 1.00 70.75 299 LEU A C 1
ATOM 2420 O O . LEU A 1 299 ? 3.434 -11.090 -16.514 1.00 70.75 299 LEU A O 1
ATOM 2424 N N . SER A 1 300 ? 3.475 -9.325 -15.134 1.00 63.09 300 SER A N 1
ATOM 2425 C CA . SER A 1 300 ? 4.648 -8.732 -15.771 1.00 63.09 300 SER A CA 1
ATOM 2426 C C . SER A 1 300 ? 5.905 -9.566 -15.564 1.00 63.09 300 SER A C 1
ATOM 2428 O O . SER A 1 300 ? 6.636 -9.791 -16.528 1.00 63.09 300 SER A O 1
ATOM 2430 N N . PHE A 1 301 ? 6.122 -10.117 -14.369 1.00 64.88 301 PHE A N 1
ATOM 2431 C CA . PHE A 1 301 ? 7.224 -11.036 -14.097 1.00 64.88 301 PHE A CA 1
ATOM 2432 C C . PHE A 1 301 ? 7.106 -12.315 -14.925 1.00 64.88 301 PHE A C 1
ATOM 2434 O O . PHE A 1 301 ? 8.077 -12.690 -15.580 1.00 64.88 301 PHE A O 1
ATOM 2441 N N . GLN A 1 302 ? 5.924 -12.932 -14.982 1.00 67.25 302 GLN A N 1
ATOM 2442 C CA . GLN A 1 302 ? 5.699 -14.145 -15.776 1.00 67.25 302 GLN A CA 1
ATOM 2443 C C . GLN A 1 302 ? 5.947 -13.907 -17.268 1.00 67.25 302 GLN A C 1
ATOM 2445 O O . GLN A 1 302 ? 6.734 -14.622 -17.885 1.00 67.25 302 GLN A O 1
ATOM 2450 N N . ILE A 1 303 ? 5.339 -12.868 -17.849 1.00 63.72 303 ILE A N 1
ATOM 2451 C CA . ILE A 1 303 ? 5.515 -12.575 -19.276 1.00 63.72 303 ILE A CA 1
ATOM 2452 C C . ILE A 1 303 ? 6.960 -12.146 -19.557 1.00 63.72 303 ILE A C 1
ATOM 2454 O O . ILE A 1 303 ? 7.516 -12.537 -20.579 1.00 63.72 303 ILE A O 1
ATOM 2458 N N . SER A 1 304 ? 7.601 -11.376 -18.672 1.00 59.06 304 SER A N 1
ATOM 2459 C CA . SER A 1 304 ? 8.977 -10.920 -18.901 1.00 59.06 304 SER A CA 1
ATOM 2460 C C . SER A 1 304 ? 9.978 -12.067 -18.871 1.00 59.06 304 SER A C 1
ATOM 2462 O O . SER A 1 304 ? 10.877 -12.081 -19.706 1.00 59.06 304 SER A O 1
ATOM 2464 N N . ALA A 1 305 ? 9.798 -13.050 -17.983 1.00 60.53 305 ALA A N 1
ATOM 2465 C CA . ALA A 1 305 ? 10.640 -14.240 -17.925 1.00 60.53 305 ALA A CA 1
ATOM 2466 C C . ALA A 1 305 ? 10.552 -15.053 -19.227 1.00 60.53 305 ALA A C 1
ATOM 2468 O O . ALA A 1 305 ? 11.580 -15.386 -19.821 1.00 60.53 305 ALA A O 1
ATOM 2469 N N . GLU A 1 306 ? 9.335 -15.295 -19.717 1.00 64.25 306 GLU A N 1
ATOM 2470 C CA . GLU A 1 306 ? 9.113 -16.021 -20.971 1.00 64.25 306 GLU A CA 1
ATOM 2471 C C . GLU A 1 306 ? 9.648 -15.246 -22.181 1.00 64.25 306 GLU A C 1
ATOM 2473 O O . GLU A 1 306 ? 10.320 -15.796 -23.057 1.00 64.25 306 GLU A O 1
ATOM 2478 N N . LEU A 1 307 ? 9.424 -13.933 -22.221 1.00 59.56 307 LEU A N 1
ATOM 2479 C CA . LEU A 1 307 ? 9.859 -13.103 -23.340 1.00 59.56 307 LEU A CA 1
ATOM 2480 C C . LEU A 1 307 ? 11.383 -12.910 -23.345 1.00 59.56 307 LEU A C 1
ATOM 2482 O O . LEU A 1 307 ? 11.993 -12.885 -24.412 1.00 59.56 307 LEU A O 1
ATOM 2486 N N . LEU A 1 308 ? 12.023 -12.871 -22.173 1.00 58.22 308 LEU A N 1
ATOM 2487 C CA . LEU A 1 308 ? 13.479 -12.934 -22.036 1.00 58.22 308 LEU A CA 1
ATOM 2488 C C . LEU A 1 308 ? 14.050 -14.244 -22.563 1.00 58.22 308 LEU A C 1
ATOM 2490 O O . LEU A 1 308 ? 15.063 -14.232 -23.266 1.00 58.22 308 LEU A O 1
ATOM 2494 N N . TYR A 1 309 ? 13.406 -15.364 -22.243 1.00 61.31 309 TYR A N 1
ATOM 2495 C CA . TYR A 1 309 ? 13.809 -16.678 -22.723 1.00 61.31 309 TYR A CA 1
ATOM 2496 C C . TYR A 1 309 ? 13.722 -16.766 -24.255 1.00 61.31 309 TYR A C 1
ATOM 2498 O O . TYR A 1 309 ? 14.696 -17.146 -24.912 1.00 61.31 309 TYR A O 1
ATOM 2506 N N . VAL A 1 310 ? 12.609 -16.316 -24.840 1.00 65.25 310 VAL A N 1
ATOM 2507 C CA . VAL A 1 310 ? 12.417 -16.270 -26.299 1.00 65.25 310 VAL A CA 1
ATOM 2508 C C . VAL A 1 310 ? 13.409 -15.314 -26.969 1.00 65.25 310 VAL A C 1
ATOM 2510 O O . VAL A 1 310 ? 14.051 -15.693 -27.951 1.00 65.25 310 VAL A O 1
ATOM 2513 N N . CYS A 1 311 ? 13.600 -14.107 -26.426 1.00 58.12 311 CYS A N 1
ATOM 2514 C CA . CYS A 1 311 ? 14.587 -13.144 -26.925 1.00 58.12 311 CYS A CA 1
ATOM 2515 C C . CYS A 1 311 ? 16.003 -13.716 -26.880 1.00 58.12 311 CYS A C 1
ATOM 2517 O O . CYS A 1 311 ? 16.745 -13.578 -27.850 1.00 58.12 311 CYS A O 1
ATOM 2519 N N . ARG A 1 312 ? 16.379 -14.407 -25.798 1.00 58.09 312 ARG A N 1
ATOM 2520 C CA . ARG A 1 312 ? 17.681 -15.075 -25.692 1.00 58.09 312 ARG A CA 1
ATOM 2521 C C . ARG A 1 312 ? 17.858 -16.114 -26.799 1.00 58.09 312 ARG A C 1
ATOM 2523 O O . ARG A 1 312 ? 18.896 -16.112 -27.452 1.00 58.09 312 ARG A O 1
ATOM 2530 N N . ILE A 1 313 ? 16.860 -16.968 -27.039 1.00 64.75 313 ILE A N 1
ATOM 2531 C CA . ILE A 1 313 ? 16.909 -17.969 -28.119 1.00 64.75 313 ILE A CA 1
ATOM 2532 C C . ILE A 1 313 ? 17.055 -17.292 -29.484 1.00 64.75 313 ILE A C 1
ATOM 2534 O O . ILE A 1 313 ? 17.855 -17.731 -30.310 1.00 64.75 313 ILE A O 1
ATOM 2538 N N . PHE A 1 314 ? 16.299 -16.222 -29.722 1.00 61.66 314 PHE A N 1
ATOM 2539 C CA . PHE A 1 314 ? 16.340 -15.480 -30.977 1.00 61.66 314 PHE A CA 1
ATOM 2540 C C . PHE A 1 314 ? 17.703 -14.809 -31.208 1.00 61.66 314 PHE A C 1
ATOM 2542 O O . PHE A 1 314 ? 18.279 -14.952 -32.284 1.00 61.66 314 PHE A O 1
ATOM 2549 N N . ILE A 1 315 ? 18.258 -14.149 -30.187 1.00 57.69 315 ILE A N 1
ATOM 2550 C CA . ILE A 1 315 ? 19.571 -13.489 -30.239 1.00 57.69 315 ILE A CA 1
ATOM 2551 C C . ILE A 1 315 ? 20.684 -14.512 -30.486 1.00 57.69 315 ILE A C 1
ATOM 2553 O O . ILE A 1 315 ? 21.496 -14.320 -31.388 1.00 57.69 315 ILE A O 1
ATOM 2557 N N . VAL A 1 316 ? 20.690 -15.628 -29.750 1.00 61.34 316 VAL A N 1
ATOM 2558 C CA . VAL A 1 316 ? 21.685 -16.702 -29.930 1.00 61.34 316 VAL A CA 1
ATOM 2559 C C . VAL A 1 316 ? 21.617 -17.299 -31.338 1.00 61.34 316 VAL A C 1
ATOM 2561 O O . VAL A 1 316 ? 22.647 -17.663 -31.894 1.00 61.34 316 VAL A O 1
ATOM 2564 N N . ARG A 1 317 ? 20.425 -17.375 -31.945 1.00 63.31 317 ARG A N 1
ATOM 2565 C CA . ARG A 1 317 ? 20.263 -17.853 -33.327 1.00 63.31 317 ARG A CA 1
ATOM 2566 C C . ARG A 1 317 ? 20.672 -16.834 -34.390 1.00 63.31 317 ARG A C 1
ATOM 2568 O O . ARG A 1 317 ? 21.053 -17.244 -35.481 1.00 63.31 317 ARG A O 1
ATOM 2575 N N . MET A 1 318 ? 20.568 -15.539 -34.101 1.00 58.03 318 MET A N 1
ATOM 2576 C CA . MET A 1 318 ? 20.894 -14.467 -35.049 1.00 58.03 318 MET A CA 1
ATOM 2577 C C . MET A 1 318 ? 22.378 -14.096 -35.048 1.00 58.03 318 MET A C 1
ATOM 2579 O O . MET A 1 318 ? 22.874 -13.601 -36.057 1.00 58.03 318 MET A O 1
ATOM 2583 N N . ILE A 1 319 ? 23.098 -14.334 -33.947 1.00 56.69 319 ILE A N 1
ATOM 2584 C CA . ILE A 1 319 ? 24.531 -14.041 -33.853 1.00 56.69 319 ILE A CA 1
ATOM 2585 C C . ILE A 1 319 ? 25.340 -15.253 -34.346 1.00 56.69 319 ILE A C 1
ATOM 2587 O O . ILE A 1 319 ? 25.264 -16.326 -33.748 1.00 56.69 319 ILE A O 1
ATOM 2591 N N . PRO A 1 320 ? 26.174 -15.104 -35.393 1.00 66.88 320 PRO A N 1
ATOM 2592 C CA . PRO A 1 320 ? 27.110 -16.140 -35.809 1.00 66.88 320 PRO A CA 1
ATOM 2593 C C . PRO A 1 320 ? 28.001 -16.600 -34.649 1.00 66.88 320 PRO A C 1
ATOM 2595 O O . PRO A 1 320 ? 28.642 -15.789 -33.980 1.00 66.88 320 PRO A O 1
ATOM 2598 N N . GLN A 1 321 ? 28.115 -17.913 -34.456 1.00 69.75 321 GLN A N 1
ATOM 2599 C CA . GLN A 1 321 ? 28.841 -18.501 -33.323 1.00 69.75 321 GLN A CA 1
ATOM 2600 C C . GLN A 1 321 ? 30.329 -18.094 -33.268 1.00 69.75 321 GLN A C 1
ATOM 2602 O O . GLN A 1 321 ? 30.907 -17.993 -32.191 1.00 69.75 321 GLN A O 1
ATOM 2607 N N . ALA A 1 322 ? 30.929 -17.767 -34.419 1.00 67.12 322 ALA A N 1
ATOM 2608 C CA . ALA A 1 322 ? 32.291 -17.237 -34.520 1.00 67.12 322 ALA A CA 1
ATOM 2609 C C . ALA A 1 322 ? 32.461 -15.815 -33.945 1.00 67.12 322 ALA A C 1
ATOM 2611 O O . ALA A 1 322 ? 33.561 -15.443 -33.542 1.00 67.12 322 ALA A O 1
ATOM 2612 N N . LEU A 1 323 ? 31.399 -15.003 -33.920 1.00 63.97 323 LEU A N 1
ATOM 2613 C CA . LEU A 1 323 ? 31.409 -13.687 -33.272 1.00 63.97 323 LEU A CA 1
ATOM 2614 C C . LEU A 1 323 ? 31.197 -13.820 -31.764 1.00 63.97 323 LEU A C 1
ATOM 2616 O O . LEU A 1 323 ? 31.830 -13.097 -30.998 1.00 63.97 323 LEU A O 1
ATOM 2620 N N . TRP A 1 324 ? 30.372 -14.783 -31.346 1.00 63.44 324 TRP A N 1
ATOM 2621 C CA . TRP A 1 324 ? 30.140 -15.076 -29.933 1.00 63.44 324 TRP A CA 1
ATOM 2622 C C . TRP A 1 324 ? 31.422 -15.530 -29.218 1.00 63.44 324 TRP A C 1
ATOM 2624 O O . TRP A 1 324 ? 31.785 -14.976 -28.185 1.00 63.44 324 TRP A O 1
ATOM 2634 N N . SER A 1 325 ? 32.179 -16.455 -29.816 1.00 66.06 325 SER A N 1
ATOM 2635 C CA . SER A 1 325 ? 33.438 -16.946 -29.236 1.00 66.06 325 SER A CA 1
ATOM 2636 C C . SER A 1 325 ? 34.546 -15.885 -29.187 1.00 66.06 325 SER A C 1
ATOM 2638 O O . SER A 1 325 ? 35.314 -15.827 -28.229 1.00 66.06 325 SER A O 1
ATOM 2640 N N . ARG A 1 326 ? 34.617 -14.992 -30.186 1.00 68.56 326 ARG A N 1
ATOM 2641 C CA . ARG A 1 326 ? 35.539 -13.838 -30.166 1.00 68.56 326 ARG A CA 1
ATOM 2642 C C . ARG A 1 326 ? 35.198 -12.840 -29.062 1.00 68.56 326 ARG A C 1
ATOM 2644 O O . ARG A 1 326 ? 36.094 -12.199 -28.524 1.00 68.56 326 ARG A O 1
ATOM 2651 N N . TYR A 1 327 ? 33.918 -12.707 -28.736 1.00 63.41 327 TYR A N 1
ATOM 2652 C CA . TYR A 1 327 ? 33.446 -11.837 -27.669 1.00 63.41 327 TYR A CA 1
ATOM 2653 C C . TYR A 1 327 ? 33.740 -12.408 -26.278 1.00 63.41 327 TYR A C 1
ATOM 2655 O O . TYR A 1 327 ? 34.212 -11.665 -25.421 1.00 63.41 327 TYR A O 1
ATOM 2663 N N . GLU A 1 328 ? 33.543 -13.711 -26.065 1.00 68.44 328 GLU A N 1
ATOM 2664 C CA . GLU A 1 328 ? 33.934 -14.380 -24.813 1.00 68.44 328 GLU A CA 1
ATOM 2665 C C . GLU A 1 328 ? 35.437 -14.206 -24.546 1.00 68.44 328 GLU A C 1
ATOM 2667 O O . GLU A 1 328 ? 35.821 -13.724 -23.480 1.00 68.44 328 GLU A O 1
ATOM 2672 N N . ALA A 1 329 ? 36.273 -14.434 -25.565 1.00 72.25 329 ALA A N 1
ATOM 2673 C CA . ALA A 1 329 ? 37.713 -14.188 -25.480 1.00 72.25 329 ALA A CA 1
ATOM 2674 C C . ALA A 1 329 ? 38.054 -12.708 -25.201 1.00 72.25 329 ALA A C 1
ATOM 2676 O O . ALA A 1 329 ? 38.998 -12.399 -24.470 1.00 72.25 329 ALA A O 1
ATOM 2677 N N . TRP A 1 330 ? 37.280 -11.769 -25.755 1.00 70.50 330 TRP A N 1
ATOM 2678 C CA . TRP A 1 330 ? 37.465 -10.341 -25.499 1.00 70.50 330 TRP A CA 1
ATOM 2679 C C . TRP A 1 330 ? 37.090 -9.950 -24.061 1.00 70.50 330 TRP A C 1
ATOM 2681 O O . TRP A 1 330 ? 37.860 -9.225 -23.429 1.00 70.50 330 TRP A O 1
ATOM 2691 N N . ILE A 1 331 ? 35.974 -10.454 -23.516 1.00 67.94 331 ILE A N 1
ATOM 2692 C CA . ILE A 1 331 ? 35.565 -10.215 -22.119 1.00 67.94 331 ILE A CA 1
ATOM 2693 C C . ILE A 1 331 ? 36.644 -10.701 -21.153 1.00 67.94 331 ILE A C 1
ATOM 2695 O O . ILE A 1 331 ? 36.996 -9.982 -20.215 1.00 67.94 331 ILE A O 1
ATOM 2699 N N . GLU A 1 332 ? 37.174 -11.901 -21.393 1.00 70.81 332 GLU A N 1
ATOM 2700 C CA . GLU A 1 332 ? 38.238 -12.482 -20.574 1.00 70.81 332 GLU A CA 1
ATOM 2701 C C . GLU A 1 332 ? 39.515 -11.634 -20.623 1.00 70.81 332 GLU A C 1
ATOM 2703 O O . GLU A 1 332 ? 40.157 -11.422 -19.593 1.00 70.81 332 GLU A O 1
ATOM 2708 N N . SER A 1 333 ? 39.846 -11.075 -21.793 1.00 74.00 333 SER A N 1
ATOM 2709 C CA . SER A 1 333 ? 41.025 -10.217 -21.968 1.00 74.00 333 SER A CA 1
ATOM 2710 C C . SER A 1 333 ? 40.857 -8.785 -21.435 1.00 74.00 333 SER A C 1
ATOM 2712 O O . SER A 1 333 ? 41.845 -8.153 -21.061 1.00 74.00 333 SER A O 1
ATOM 2714 N N . ASN A 1 334 ? 39.629 -8.251 -21.383 1.00 67.50 334 ASN A N 1
ATOM 2715 C CA . ASN A 1 334 ? 39.363 -6.845 -21.068 1.00 67.50 334 ASN A CA 1
ATOM 2716 C C . ASN A 1 334 ? 38.208 -6.674 -20.072 1.00 67.50 334 ASN A C 1
ATOM 2718 O O . ASN A 1 334 ? 37.153 -6.107 -20.370 1.00 67.50 334 ASN A O 1
ATOM 2722 N N . ARG A 1 335 ? 38.445 -7.131 -18.840 1.00 64.94 335 ARG A N 1
ATOM 2723 C CA . ARG A 1 335 ? 37.468 -7.131 -17.741 1.00 64.94 335 ARG A CA 1
ATOM 2724 C C . ARG A 1 335 ? 36.875 -5.747 -17.433 1.00 64.94 335 ARG A C 1
ATOM 2726 O O . ARG A 1 335 ? 35.685 -5.648 -17.148 1.00 64.94 335 ARG A O 1
ATOM 2733 N N . TYR A 1 336 ? 37.675 -4.679 -17.507 1.00 66.81 336 TYR A N 1
ATOM 2734 C CA . TYR A 1 336 ? 37.202 -3.309 -17.258 1.00 66.81 336 TYR A CA 1
ATOM 2735 C C . TYR A 1 336 ? 36.377 -2.760 -18.427 1.00 66.81 336 TYR A C 1
ATOM 2737 O O . TYR A 1 336 ? 35.334 -2.149 -18.200 1.00 66.81 336 TYR A O 1
ATOM 2745 N N . GLY A 1 337 ? 36.787 -3.033 -19.671 1.00 64.88 337 GLY A N 1
ATOM 2746 C CA . GLY A 1 337 ? 36.000 -2.698 -20.858 1.00 64.88 337 GLY A CA 1
ATOM 2747 C C . GLY A 1 337 ? 34.650 -3.416 -20.869 1.00 64.88 337 GLY A C 1
ATOM 2748 O O . GLY A 1 337 ? 33.627 -2.786 -21.118 1.00 64.88 337 GLY A O 1
ATOM 2749 N N . ALA A 1 338 ? 34.625 -4.703 -20.515 1.00 61.62 338 ALA A N 1
ATOM 2750 C CA . ALA A 1 338 ? 33.397 -5.485 -20.396 1.00 61.62 338 ALA A CA 1
ATOM 2751 C C . ALA A 1 338 ? 32.448 -4.937 -19.316 1.00 61.62 338 ALA A C 1
ATOM 2753 O O . ALA A 1 338 ? 31.235 -4.920 -19.520 1.00 61.62 338 ALA A O 1
ATOM 2754 N N . LEU A 1 339 ? 32.988 -4.439 -18.199 1.00 61.66 339 LEU A N 1
ATOM 2755 C CA . LEU A 1 339 ? 32.205 -3.812 -17.133 1.00 61.66 339 LEU A CA 1
ATOM 2756 C C . LEU A 1 339 ? 31.582 -2.488 -17.601 1.00 61.66 339 LEU A C 1
ATOM 2758 O O . LEU A 1 339 ? 30.378 -2.302 -17.451 1.00 61.66 339 LEU A O 1
ATOM 2762 N N . VAL A 1 340 ? 32.362 -1.595 -18.218 1.00 63.72 340 VAL A N 1
ATOM 2763 C CA . VAL A 1 340 ? 31.862 -0.306 -18.742 1.00 63.72 340 VAL A CA 1
ATOM 2764 C C . VAL A 1 340 ? 30.799 -0.523 -19.820 1.00 63.72 340 VAL A C 1
ATOM 2766 O O . VAL A 1 340 ? 29.733 0.091 -19.780 1.00 63.72 340 VAL A O 1
ATOM 2769 N N . ILE A 1 341 ? 31.060 -1.446 -20.746 1.00 63.12 341 ILE A N 1
ATOM 2770 C CA . ILE A 1 341 ? 30.126 -1.814 -21.808 1.00 63.12 341 ILE A CA 1
ATOM 2771 C C . ILE A 1 341 ? 28.867 -2.463 -21.211 1.00 63.12 341 ILE A C 1
ATOM 2773 O O . ILE A 1 341 ? 27.773 -2.104 -21.612 1.00 63.12 341 ILE A O 1
ATOM 2777 N N . GLY A 1 342 ? 28.968 -3.321 -20.189 1.00 58.66 342 GLY A N 1
ATOM 2778 C CA . GLY A 1 342 ? 27.806 -3.898 -19.493 1.00 58.66 342 GLY A CA 1
ATOM 2779 C C . GLY A 1 342 ? 26.983 -2.905 -18.657 1.00 58.66 342 GLY A C 1
ATOM 2780 O O . GLY A 1 342 ? 25.768 -3.071 -18.516 1.00 58.66 342 GLY A O 1
ATOM 2781 N N . LEU A 1 343 ? 27.605 -1.844 -18.138 1.00 61.66 343 LEU A N 1
ATOM 2782 C CA . LEU A 1 343 ? 26.903 -0.773 -17.423 1.00 61.66 343 LEU A CA 1
ATOM 2783 C C . LEU A 1 343 ? 26.132 0.154 -18.367 1.00 61.66 343 LEU A C 1
ATOM 2785 O O . LEU A 1 343 ? 25.089 0.677 -17.978 1.00 61.66 343 LEU A O 1
ATOM 2789 N N . PHE A 1 344 ? 26.594 0.333 -19.606 1.00 63.56 344 PHE A N 1
ATOM 2790 C CA . PHE A 1 344 ? 25.969 1.243 -20.566 1.00 63.56 344 PHE A CA 1
ATOM 2791 C C . PHE A 1 344 ? 24.479 0.923 -20.837 1.00 63.56 344 PHE A C 1
ATOM 2793 O O . PHE A 1 344 ? 23.657 1.819 -20.644 1.00 63.56 344 PHE A O 1
ATOM 2800 N N . PRO A 1 345 ? 24.066 -0.325 -21.149 1.00 61.41 345 PRO A N 1
ATOM 2801 C CA . PRO A 1 345 ? 22.654 -0.716 -21.235 1.00 61.41 345 PRO A CA 1
ATOM 2802 C C . PRO A 1 345 ? 21.865 -0.469 -19.953 1.00 61.41 345 PRO A C 1
ATOM 2804 O O . PRO A 1 345 ? 20.701 -0.076 -20.001 1.00 61.41 345 PRO A O 1
ATOM 2807 N N . SER A 1 346 ? 22.508 -0.709 -18.810 1.00 60.75 346 SER A N 1
ATOM 2808 C CA . SER A 1 346 ? 21.894 -0.612 -17.485 1.00 60.75 346 SER A CA 1
ATOM 2809 C C . SER A 1 346 ? 21.607 0.837 -17.084 1.00 60.75 346 SER A C 1
ATOM 2811 O O . SER A 1 346 ? 20.713 1.075 -16.284 1.00 60.75 346 SER A O 1
ATOM 2813 N N . ILE A 1 347 ? 22.327 1.805 -17.659 1.00 65.19 347 ILE A N 1
ATOM 2814 C CA . ILE A 1 347 ? 22.122 3.245 -17.438 1.00 65.19 347 ILE A CA 1
ATOM 2815 C C . ILE A 1 347 ? 21.251 3.842 -18.552 1.00 65.19 347 ILE A C 1
ATOM 2817 O O . ILE A 1 347 ? 20.284 4.552 -18.283 1.00 65.19 347 ILE A O 1
ATOM 2821 N N . PHE A 1 348 ? 21.561 3.531 -19.812 1.00 67.88 348 PHE A N 1
ATOM 2822 C CA . PHE A 1 348 ? 20.878 4.096 -20.975 1.00 67.88 348 PHE A CA 1
ATOM 2823 C C . PHE A 1 348 ? 19.449 3.559 -21.131 1.00 67.88 348 PHE A C 1
ATOM 2825 O O . PHE A 1 348 ? 18.545 4.310 -21.488 1.00 67.88 348 PHE A O 1
ATOM 2832 N N . GLY A 1 349 ? 19.215 2.281 -20.816 1.00 67.00 349 GLY A N 1
ATOM 2833 C CA . GLY A 1 349 ? 17.893 1.658 -20.887 1.00 67.00 349 GLY A CA 1
ATOM 2834 C C . GLY A 1 349 ? 16.852 2.364 -20.007 1.00 67.00 349 GLY A C 1
ATOM 2835 O O . GLY A 1 349 ? 15.838 2.818 -20.546 1.00 67.00 349 GLY A O 1
ATOM 2836 N N . PRO A 1 350 ? 17.094 2.518 -18.691 1.00 61.38 350 PRO A N 1
ATOM 2837 C CA . PRO A 1 350 ? 16.226 3.287 -17.799 1.00 61.38 350 PRO A CA 1
ATOM 2838 C C . PRO A 1 350 ? 16.070 4.752 -18.212 1.00 61.38 350 PRO A C 1
ATOM 2840 O O . PRO A 1 350 ? 14.976 5.297 -18.099 1.00 61.38 350 PRO A O 1
ATOM 2843 N N . LEU A 1 351 ? 17.129 5.377 -18.734 1.00 69.62 351 LEU A N 1
ATOM 2844 C CA . LEU A 1 351 ? 17.108 6.775 -19.165 1.00 69.62 351 LEU A CA 1
ATOM 2845 C C . LEU A 1 351 ? 16.187 6.986 -20.376 1.00 69.62 351 LEU A C 1
ATOM 2847 O O . LEU A 1 351 ? 15.345 7.882 -20.357 1.00 69.62 351 LEU A O 1
ATOM 2851 N N . VAL A 1 352 ? 16.268 6.124 -21.393 1.00 71.25 352 VAL A N 1
ATOM 2852 C CA . VAL A 1 352 ? 15.333 6.153 -22.529 1.00 71.25 352 VAL A CA 1
ATOM 2853 C C . VAL A 1 352 ? 13.908 5.890 -22.061 1.00 71.25 352 VAL A C 1
ATOM 2855 O O . VAL A 1 352 ? 12.986 6.590 -22.481 1.00 71.25 352 VAL A O 1
ATOM 2858 N N . VAL A 1 353 ? 13.708 4.888 -21.200 1.00 66.50 353 VAL A N 1
ATOM 2859 C CA . VAL A 1 353 ? 12.367 4.572 -20.707 1.00 66.50 353 VAL A CA 1
ATOM 2860 C C . VAL A 1 353 ? 11.794 5.737 -19.908 1.00 66.50 353 VAL A C 1
ATOM 2862 O O . VAL A 1 353 ? 10.626 6.029 -20.100 1.00 66.50 353 VAL A O 1
ATOM 2865 N N . TYR A 1 354 ? 12.599 6.447 -19.117 1.00 64.81 354 TYR A N 1
ATOM 2866 C CA . TYR A 1 354 ? 12.198 7.662 -18.407 1.00 64.81 354 TYR A CA 1
ATOM 2867 C C . TYR A 1 354 ? 11.781 8.787 -19.357 1.00 64.81 354 TYR A C 1
ATOM 2869 O O . TYR A 1 354 ? 10.648 9.255 -19.288 1.00 64.81 354 TYR A O 1
ATOM 2877 N N . TYR A 1 355 ? 12.650 9.187 -20.292 1.00 71.06 355 TYR A N 1
ATOM 2878 C CA . TYR A 1 355 ? 12.350 10.304 -21.200 1.00 71.06 355 TYR A CA 1
ATOM 2879 C C . TYR A 1 355 ? 11.176 10.026 -22.128 1.00 71.06 355 TYR A C 1
ATOM 2881 O O . TYR A 1 355 ? 10.527 10.955 -22.601 1.00 71.06 355 TYR A O 1
ATOM 2889 N N . THR A 1 356 ? 10.909 8.749 -22.384 1.00 70.06 356 THR A N 1
ATOM 2890 C CA . THR A 1 356 ? 9.785 8.321 -23.206 1.00 70.06 356 THR A CA 1
ATOM 2891 C C . THR A 1 356 ? 8.618 7.809 -22.377 1.00 70.06 356 THR A C 1
ATOM 2893 O O . THR A 1 356 ? 7.656 7.348 -22.982 1.00 70.06 356 THR A O 1
ATOM 2896 N N . TRP A 1 357 ? 8.671 7.833 -21.037 1.00 65.12 357 TRP A N 1
ATOM 2897 C CA . TRP A 1 357 ? 7.732 7.127 -20.146 1.00 65.12 357 TRP A CA 1
ATOM 2898 C C . TRP A 1 357 ? 6.287 7.569 -20.371 1.00 65.12 357 TRP A C 1
ATOM 2900 O O . TRP A 1 357 ? 5.401 6.733 -20.562 1.00 65.12 357 TRP A O 1
ATOM 2910 N N . ASP A 1 358 ? 6.097 8.883 -20.459 1.00 61.88 358 ASP A N 1
ATOM 2911 C CA . ASP A 1 358 ? 4.801 9.521 -20.684 1.00 61.88 358 ASP A CA 1
ATOM 2912 C C . ASP A 1 358 ? 4.474 9.688 -22.179 1.00 61.88 358 ASP A C 1
ATOM 2914 O O . ASP A 1 358 ? 3.449 10.258 -22.545 1.00 61.88 358 ASP A O 1
ATOM 2918 N N . TRP A 1 359 ? 5.329 9.190 -23.082 1.00 69.38 359 TRP A N 1
ATOM 2919 C CA . TRP A 1 359 ? 5.039 9.237 -24.513 1.00 69.38 359 TRP A CA 1
ATOM 2920 C C . TRP A 1 359 ? 3.967 8.207 -24.847 1.00 69.38 359 TRP A C 1
ATOM 2922 O O . TRP A 1 359 ? 4.108 7.010 -24.580 1.00 69.38 359 TRP A O 1
ATOM 2932 N N . SER A 1 360 ? 2.902 8.678 -25.487 1.00 54.47 360 SER A N 1
ATOM 2933 C CA . SER A 1 360 ? 1.811 7.835 -25.948 1.00 54.47 360 SER A CA 1
ATOM 2934 C C . SER A 1 360 ? 2.274 6.836 -27.020 1.00 54.47 360 SER A C 1
ATOM 2936 O O . SER A 1 360 ? 3.235 7.046 -27.771 1.00 54.47 360 SER A O 1
ATOM 2938 N N . PHE A 1 361 ? 1.585 5.697 -27.085 1.00 46.34 361 PHE A N 1
ATOM 2939 C CA . PHE A 1 361 ? 1.734 4.740 -28.180 1.00 46.34 361 PHE A CA 1
ATOM 2940 C C . PHE A 1 361 ? 1.259 5.376 -29.504 1.00 46.34 361 PHE A C 1
ATOM 2942 O O . PHE A 1 361 ? 0.226 6.046 -29.496 1.00 46.34 361 PHE A O 1
ATOM 2949 N N . PRO A 1 362 ? 1.942 5.147 -30.645 1.00 54.62 362 PRO A N 1
ATOM 2950 C CA . PRO A 1 362 ? 3.066 4.223 -30.848 1.00 54.62 362 PRO A CA 1
ATOM 2951 C C . PRO A 1 362 ? 4.448 4.842 -30.619 1.00 54.62 362 PRO A C 1
ATOM 2953 O O . PRO A 1 362 ? 5.437 4.116 -30.573 1.00 54.62 362 PRO A O 1
ATOM 2956 N N . PHE A 1 363 ? 4.539 6.160 -30.468 1.00 64.88 363 PHE A N 1
ATOM 2957 C CA . PHE A 1 363 ? 5.806 6.884 -30.520 1.00 64.88 363 PHE A CA 1
ATOM 2958 C C . PHE A 1 363 ? 6.754 6.510 -29.373 1.00 64.88 363 PHE A C 1
ATOM 2960 O O . PHE A 1 363 ? 7.907 6.157 -29.619 1.00 64.88 363 PHE A O 1
ATOM 2967 N N . GLY A 1 364 ? 6.250 6.461 -28.134 1.00 63.47 364 GLY A N 1
ATOM 2968 C CA . GLY A 1 364 ? 7.034 5.996 -26.984 1.00 63.47 364 GLY A CA 1
ATOM 2969 C C . GLY A 1 364 ? 7.514 4.554 -27.147 1.00 63.47 364 GLY A C 1
ATOM 2970 O O . GLY A 1 364 ? 8.665 4.237 -26.860 1.00 63.47 364 GLY A O 1
ATOM 2971 N N . LEU A 1 365 ? 6.659 3.684 -27.690 1.00 60.41 365 LEU A N 1
ATOM 2972 C CA . LEU A 1 365 ? 6.997 2.283 -27.920 1.00 60.41 365 LEU A CA 1
ATOM 2973 C C . LEU A 1 365 ? 8.073 2.132 -28.997 1.00 60.41 365 LEU A C 1
ATOM 2975 O O . LEU A 1 365 ? 9.017 1.385 -28.779 1.00 60.41 365 LEU A O 1
ATOM 2979 N N . ILE A 1 366 ? 7.978 2.872 -30.104 1.00 67.25 366 ILE A N 1
ATOM 2980 C CA . ILE A 1 366 ? 8.975 2.868 -31.183 1.00 67.25 366 ILE A CA 1
ATOM 2981 C C . ILE A 1 366 ? 10.325 3.375 -30.679 1.00 67.25 366 ILE A C 1
ATOM 2983 O O . ILE A 1 366 ? 11.346 2.772 -30.999 1.00 67.25 366 ILE A O 1
ATOM 2987 N N . VAL A 1 367 ? 10.371 4.439 -29.872 1.00 69.44 367 VAL A N 1
ATOM 2988 C CA . VAL A 1 367 ? 11.646 4.961 -29.348 1.00 69.44 367 VAL A CA 1
ATOM 2989 C C . VAL A 1 367 ? 12.271 4.013 -28.327 1.00 69.44 367 VAL A C 1
ATOM 2991 O O . VAL A 1 367 ? 13.480 3.778 -28.369 1.00 69.44 367 VAL A O 1
ATOM 2994 N N . ARG A 1 368 ? 11.462 3.378 -27.472 1.00 68.19 368 ARG A N 1
ATOM 2995 C CA . ARG A 1 368 ? 11.935 2.325 -26.560 1.00 68.19 368 ARG A CA 1
ATOM 2996 C C . ARG A 1 368 ? 12.427 1.098 -27.330 1.00 68.19 368 ARG A C 1
ATOM 2998 O O . ARG A 1 368 ? 13.500 0.601 -27.015 1.00 68.19 368 ARG A O 1
ATOM 3005 N N . TRP A 1 369 ? 11.710 0.656 -28.367 1.00 61.66 369 TRP A N 1
ATOM 3006 C CA . TRP A 1 369 ? 12.098 -0.482 -29.217 1.00 61.66 369 TRP A CA 1
ATOM 3007 C C . TRP A 1 369 ? 13.329 -0.206 -30.086 1.00 61.66 369 TRP A C 1
ATOM 3009 O O . TRP A 1 369 ? 14.184 -1.068 -30.247 1.00 61.66 369 TRP A O 1
ATOM 3019 N N . SER A 1 370 ? 13.451 0.990 -30.654 1.00 63.50 370 SER A N 1
ATOM 3020 C CA . SER A 1 370 ? 14.622 1.365 -31.456 1.00 63.50 370 SER A CA 1
ATOM 3021 C C . SER A 1 370 ? 15.854 1.542 -30.576 1.00 63.50 370 SER A C 1
ATOM 3023 O O . SER A 1 370 ? 16.935 1.102 -30.954 1.00 63.50 370 SER A O 1
ATOM 3025 N N . SER A 1 371 ? 15.686 2.077 -29.367 1.00 66.75 371 SER A N 1
ATOM 3026 C CA . SER A 1 371 ? 16.747 2.134 -28.362 1.00 66.75 371 SER A CA 1
ATOM 3027 C C . SER A 1 371 ? 17.099 0.751 -27.821 1.00 66.75 371 SER A C 1
ATOM 3029 O O . SER A 1 371 ? 18.270 0.471 -27.606 1.00 66.75 371 SER A O 1
ATOM 3031 N N . PHE A 1 372 ? 16.119 -0.141 -27.664 1.00 60.25 372 PHE A N 1
ATOM 3032 C CA . PHE A 1 372 ? 16.331 -1.561 -27.376 1.00 60.25 372 PHE A CA 1
ATOM 3033 C C . PHE A 1 372 ? 17.195 -2.213 -28.458 1.00 60.25 372 PHE A C 1
ATOM 3035 O O . PHE A 1 372 ? 18.206 -2.832 -28.138 1.00 60.25 372 PHE A O 1
ATOM 3042 N N . ILE A 1 373 ? 16.864 -2.023 -29.740 1.00 61.94 373 ILE A N 1
ATOM 3043 C CA . ILE A 1 373 ? 17.668 -2.533 -30.860 1.00 61.94 373 ILE A CA 1
ATOM 3044 C C . ILE A 1 373 ? 19.066 -1.906 -30.821 1.00 61.94 373 ILE A C 1
ATOM 3046 O O . ILE A 1 373 ? 20.053 -2.624 -30.871 1.00 61.94 373 ILE A O 1
ATOM 3050 N N . LEU A 1 374 ? 19.185 -0.591 -30.650 1.00 62.09 374 LEU A N 1
ATOM 3051 C CA . LEU A 1 374 ? 20.478 0.095 -30.606 1.00 62.09 374 LEU A CA 1
ATOM 3052 C C . LEU A 1 374 ? 21.373 -0.430 -29.469 1.00 62.09 374 LEU A C 1
ATOM 3054 O O . LEU A 1 374 ? 22.534 -0.759 -29.689 1.00 62.09 374 LEU A O 1
ATOM 3058 N N . VAL A 1 375 ? 20.826 -0.557 -28.259 1.00 58.41 375 VAL A N 1
ATOM 3059 C CA . VAL A 1 375 ? 21.548 -1.030 -27.070 1.00 58.41 375 VAL A CA 1
ATOM 3060 C C . VAL A 1 375 ? 21.914 -2.506 -27.196 1.00 58.41 375 VAL A C 1
ATOM 3062 O O . VAL A 1 375 ? 23.019 -2.890 -26.828 1.00 58.41 375 VAL A O 1
ATOM 3065 N N . THR A 1 376 ? 21.033 -3.340 -27.746 1.00 57.50 376 THR A N 1
ATOM 3066 C CA . THR A 1 376 ? 21.329 -4.767 -27.965 1.00 57.50 376 THR A CA 1
ATOM 3067 C C . THR A 1 376 ? 22.349 -4.993 -29.080 1.00 57.50 376 THR A C 1
ATOM 3069 O O . THR A 1 376 ? 23.144 -5.924 -28.985 1.00 57.50 376 THR A O 1
ATOM 3072 N N . GLN A 1 377 ? 22.401 -4.116 -30.087 1.00 57.62 377 GLN A N 1
ATOM 3073 C CA . GLN A 1 377 ? 23.435 -4.132 -31.131 1.00 57.62 377 GLN A CA 1
ATOM 3074 C C . GLN A 1 377 ? 24.792 -3.623 -30.620 1.00 57.62 377 GLN A C 1
ATOM 3076 O O . GLN A 1 377 ? 25.834 -4.116 -31.042 1.00 57.62 377 GLN A O 1
ATOM 3081 N N . LEU A 1 378 ? 24.795 -2.665 -29.687 1.00 53.72 378 LEU A N 1
ATOM 3082 C CA . LEU A 1 378 ? 26.013 -2.144 -29.054 1.00 53.72 378 LEU A CA 1
ATOM 3083 C C . LEU A 1 378 ? 26.544 -3.049 -27.928 1.00 53.72 378 LEU A C 1
ATOM 3085 O O . LEU A 1 378 ? 27.694 -2.904 -27.515 1.00 53.72 378 LEU A O 1
ATOM 3089 N N . THR A 1 379 ? 25.723 -3.982 -27.430 1.00 52.06 379 THR A N 1
ATOM 3090 C CA . THR A 1 379 ? 26.019 -4.735 -26.206 1.00 52.06 379 THR A CA 1
ATOM 3091 C C . THR A 1 379 ? 25.333 -6.108 -26.169 1.00 52.06 379 THR A C 1
ATOM 3093 O O . THR A 1 379 ? 24.131 -6.187 -25.904 1.00 52.06 379 THR A O 1
ATOM 3096 N N . PRO A 1 380 ? 26.074 -7.223 -26.324 1.00 50.00 380 PRO A N 1
ATOM 3097 C CA . PRO A 1 380 ? 25.517 -8.577 -26.189 1.00 50.00 380 PRO A CA 1
ATOM 3098 C C . PRO A 1 380 ? 25.079 -8.924 -24.753 1.00 50.00 380 PRO A C 1
ATOM 3100 O O . PRO A 1 380 ? 24.216 -9.775 -24.552 1.00 50.00 380 PRO A O 1
ATOM 3103 N N . SER A 1 381 ? 25.608 -8.216 -23.746 1.00 48.75 381 SER A N 1
ATOM 3104 C CA . SER A 1 381 ? 25.137 -8.232 -22.348 1.00 48.75 381 SER A CA 1
ATOM 3105 C C . SER A 1 381 ? 23.772 -7.554 -22.153 1.00 48.75 381 SER A C 1
ATOM 3107 O O . SER A 1 381 ? 23.269 -7.470 -21.030 1.00 48.75 381 SER A O 1
ATOM 3109 N N . GLY A 1 382 ? 23.137 -7.118 -23.247 1.00 46.09 382 GLY A N 1
ATOM 3110 C CA . GLY A 1 382 ? 21.828 -6.487 -23.288 1.00 46.09 382 GLY A CA 1
ATOM 3111 C C . GLY A 1 382 ? 20.714 -7.272 -22.603 1.00 46.09 382 GLY A C 1
ATOM 3112 O O . GLY A 1 382 ? 19.686 -6.676 -22.351 1.00 46.09 382 GLY A O 1
ATOM 3113 N N . LEU A 1 383 ? 20.889 -8.540 -22.213 1.00 46.09 383 LEU A N 1
ATOM 3114 C CA . LEU A 1 383 ? 19.879 -9.338 -21.498 1.00 46.09 383 LEU A CA 1
ATOM 3115 C C . LEU A 1 383 ? 19.306 -8.653 -20.241 1.00 46.09 383 LEU A C 1
ATOM 3117 O O . LEU A 1 383 ? 18.117 -8.799 -19.974 1.00 46.09 383 LEU A O 1
ATOM 3121 N N . ILE A 1 384 ? 20.098 -7.856 -19.514 1.00 47.03 384 ILE A N 1
ATOM 3122 C CA . ILE A 1 384 ? 19.624 -7.117 -18.326 1.00 47.03 384 ILE A CA 1
ATOM 3123 C C . ILE A 1 384 ? 18.798 -5.879 -18.725 1.00 47.03 384 ILE A C 1
ATOM 3125 O O . ILE A 1 384 ? 17.754 -5.609 -18.133 1.00 47.03 384 ILE A O 1
ATOM 3129 N N . ALA A 1 385 ? 19.204 -5.156 -19.772 1.00 46.44 385 ALA A N 1
ATOM 3130 C CA . ALA A 1 385 ? 18.438 -4.026 -20.306 1.00 46.44 385 ALA A CA 1
ATOM 3131 C C . ALA A 1 385 ? 17.186 -4.479 -21.076 1.00 46.44 385 ALA A C 1
ATOM 3133 O O . ALA A 1 385 ? 16.143 -3.844 -20.966 1.00 46.44 385 ALA A O 1
ATOM 3134 N N . ILE A 1 386 ? 17.270 -5.615 -21.773 1.00 48.28 386 ILE A N 1
ATOM 3135 C CA . ILE A 1 386 ? 16.171 -6.370 -22.378 1.00 48.28 386 ILE A CA 1
ATOM 3136 C C . ILE A 1 386 ? 15.171 -6.728 -21.275 1.00 48.28 386 ILE A C 1
ATOM 3138 O O . ILE A 1 386 ? 13.988 -6.462 -21.444 1.00 48.28 386 ILE A O 1
ATOM 3142 N N . ALA A 1 387 ? 15.627 -7.251 -20.130 1.00 47.72 387 ALA A N 1
ATOM 3143 C CA . ALA A 1 387 ? 14.758 -7.612 -19.007 1.00 47.72 387 ALA A CA 1
ATOM 3144 C C . ALA A 1 387 ? 14.022 -6.393 -18.458 1.00 47.72 387 ALA A C 1
ATOM 3146 O O . ALA A 1 387 ? 12.800 -6.406 -18.336 1.00 47.72 387 ALA A O 1
ATOM 3147 N N . PHE A 1 388 ? 14.755 -5.313 -18.199 1.00 48.03 388 PHE A N 1
ATOM 3148 C CA . PHE A 1 388 ? 14.189 -4.099 -17.626 1.00 48.03 388 PHE A CA 1
ATOM 3149 C C . PHE A 1 388 ? 13.226 -3.386 -18.592 1.00 48.03 388 PHE A C 1
ATOM 3151 O O . PHE A 1 388 ? 12.128 -2.992 -18.202 1.00 48.03 388 PHE A O 1
ATOM 3158 N N . GLN A 1 389 ? 13.583 -3.274 -19.876 1.00 51.50 389 GLN A N 1
ATOM 3159 C CA . GLN A 1 389 ? 12.727 -2.668 -20.901 1.00 51.50 389 GLN A CA 1
ATOM 3160 C C . GLN A 1 389 ? 11.504 -3.532 -21.223 1.00 51.50 389 GLN A C 1
ATOM 3162 O O . GLN A 1 389 ? 10.431 -2.978 -21.451 1.00 51.50 389 GLN A O 1
ATOM 3167 N N . LEU A 1 390 ? 11.623 -4.864 -21.189 1.00 49.41 390 LEU A N 1
ATOM 3168 C CA . LEU A 1 390 ? 10.487 -5.770 -21.360 1.00 49.41 390 LEU A CA 1
ATOM 3169 C C . LEU A 1 390 ? 9.525 -5.718 -20.186 1.00 49.41 390 LEU A C 1
ATOM 3171 O O . LEU A 1 390 ? 8.331 -5.610 -20.429 1.00 49.41 390 LEU A O 1
ATOM 3175 N N . ILE A 1 391 ? 10.010 -5.730 -18.942 1.00 51.16 391 ILE A N 1
ATOM 3176 C CA . ILE A 1 391 ? 9.158 -5.578 -17.750 1.00 51.16 391 ILE A CA 1
ATOM 3177 C C . ILE A 1 391 ? 8.306 -4.306 -17.874 1.00 51.16 391 ILE A C 1
ATOM 3179 O O . ILE A 1 391 ? 7.095 -4.339 -17.668 1.00 51.16 391 ILE A O 1
ATOM 3183 N N . LEU A 1 392 ? 8.912 -3.199 -18.307 1.00 51.56 392 LEU A N 1
ATOM 3184 C CA . LEU A 1 392 ? 8.230 -1.915 -18.474 1.00 51.56 392 LEU A CA 1
ATOM 3185 C C . LEU A 1 392 ? 7.285 -1.877 -19.695 1.00 51.56 392 LEU A C 1
ATOM 3187 O O . LEU A 1 392 ? 6.207 -1.286 -19.621 1.00 51.56 392 LEU A O 1
ATOM 3191 N N . LEU A 1 393 ? 7.633 -2.551 -20.798 1.00 49.75 393 LEU A N 1
ATOM 3192 C CA . LEU A 1 393 ? 6.769 -2.728 -21.979 1.00 49.75 393 LEU A CA 1
ATOM 3193 C C . LEU A 1 393 ? 5.532 -3.585 -21.656 1.00 49.75 393 LEU A C 1
ATOM 3195 O O . LEU A 1 393 ? 4.421 -3.293 -22.098 1.00 49.75 393 LEU A O 1
ATOM 3199 N N . ILE A 1 394 ? 5.734 -4.631 -20.860 1.00 50.38 394 ILE A N 1
ATOM 3200 C CA . ILE A 1 394 ? 4.728 -5.613 -20.461 1.00 50.38 394 ILE A CA 1
ATOM 3201 C C . ILE A 1 394 ? 3.781 -5.042 -19.404 1.00 50.38 394 ILE A C 1
ATOM 3203 O O . ILE A 1 394 ? 2.631 -5.447 -19.378 1.00 50.38 394 ILE A O 1
ATOM 3207 N N . ILE A 1 395 ? 4.194 -4.074 -18.580 1.00 51.31 395 ILE A N 1
ATOM 3208 C CA . ILE A 1 395 ? 3.265 -3.327 -17.709 1.00 51.31 395 ILE A CA 1
ATOM 3209 C C . ILE A 1 395 ? 2.377 -2.377 -18.540 1.00 51.31 395 ILE A C 1
ATOM 3211 O O . ILE A 1 395 ? 1.192 -2.218 -18.248 1.00 51.31 395 ILE A O 1
ATOM 3215 N N . GLY A 1 396 ? 2.909 -1.782 -19.615 1.00 47.81 396 GLY A N 1
ATOM 3216 C CA . GLY A 1 396 ? 2.154 -0.876 -20.494 1.00 47.81 396 GLY A CA 1
ATOM 3217 C C . GLY A 1 396 ? 1.126 -1.563 -21.410 1.00 47.81 396 GLY A C 1
ATOM 3218 O O . GLY A 1 396 ? 0.107 -0.965 -21.761 1.00 47.81 396 GLY A O 1
ATOM 3219 N N . LEU A 1 397 ? 1.359 -2.824 -21.787 1.00 44.97 397 LEU A N 1
ATOM 3220 C CA . LEU A 1 397 ? 0.528 -3.593 -22.729 1.00 44.97 397 LEU A CA 1
ATOM 3221 C C . LEU A 1 397 ? -0.882 -3.960 -22.197 1.00 44.97 397 LEU A C 1
ATOM 3223 O O . LEU A 1 397 ? -1.853 -3.750 -22.926 1.00 44.97 397 LEU A O 1
ATOM 3227 N N . PRO A 1 398 ? -1.051 -4.445 -20.950 1.00 48.22 398 PRO A N 1
ATOM 3228 C CA . PRO A 1 398 ? -2.353 -4.697 -20.330 1.00 48.22 398 PRO A CA 1
ATOM 3229 C C . PRO A 1 398 ? -3.198 -3.428 -20.190 1.00 48.22 398 PRO A C 1
ATOM 3231 O O . PRO A 1 398 ? -4.388 -3.445 -20.498 1.00 48.22 398 PRO A O 1
ATOM 3234 N N . LEU A 1 399 ? -2.579 -2.303 -19.811 1.00 46.34 399 LEU A N 1
ATOM 3235 C CA . LEU A 1 399 ? -3.254 -1.002 -19.721 1.00 46.34 399 LEU A CA 1
ATOM 3236 C C . LEU A 1 399 ? -3.772 -0.538 -21.096 1.00 46.34 399 LEU A C 1
ATOM 3238 O O . LEU A 1 399 ? -4.867 0.014 -21.206 1.00 46.34 399 LEU A O 1
ATOM 3242 N N . TYR A 1 400 ? -3.031 -0.830 -22.169 1.00 49.22 400 TYR A N 1
ATOM 3243 C CA . TYR A 1 400 ? -3.471 -0.586 -23.545 1.00 49.22 400 TYR A CA 1
ATOM 3244 C C . TYR A 1 400 ? -4.596 -1.532 -24.003 1.00 49.22 400 TYR A C 1
ATOM 3246 O O . TYR A 1 400 ? -5.550 -1.085 -24.643 1.00 49.22 400 TYR A O 1
ATOM 3254 N N . ALA A 1 401 ? -4.525 -2.823 -23.668 1.00 48.66 401 ALA A N 1
ATOM 3255 C CA . ALA A 1 401 ? -5.580 -3.784 -23.999 1.00 48.66 401 ALA A CA 1
ATOM 3256 C C . ALA A 1 401 ? -6.925 -3.378 -23.370 1.00 48.66 401 ALA A C 1
ATOM 3258 O O . ALA A 1 401 ? -7.959 -3.419 -24.038 1.00 48.66 401 ALA A O 1
ATOM 3259 N N . ILE A 1 402 ? -6.893 -2.878 -22.131 1.00 50.78 402 ILE A N 1
ATOM 3260 C CA . ILE A 1 402 ? -8.062 -2.316 -21.445 1.00 50.78 402 ILE A CA 1
ATOM 3261 C C . ILE A 1 402 ? -8.584 -1.068 -22.179 1.00 50.78 402 ILE A C 1
ATOM 3263 O O . ILE A 1 402 ? -9.786 -0.973 -22.413 1.00 50.78 402 ILE A O 1
ATOM 3267 N N . ARG A 1 403 ? -7.704 -0.159 -22.632 1.00 45.12 403 ARG A N 1
ATOM 3268 C CA . ARG A 1 403 ? -8.078 1.032 -23.428 1.00 45.12 403 ARG A CA 1
ATOM 3269 C C . ARG A 1 403 ? -8.762 0.681 -24.754 1.00 45.12 403 ARG A C 1
ATOM 3271 O O . ARG A 1 403 ? -9.682 1.374 -25.178 1.00 45.12 403 ARG A O 1
ATOM 3278 N N . ARG A 1 404 ? -8.326 -0.384 -25.430 1.00 46.34 404 ARG A N 1
ATOM 3279 C CA . ARG A 1 404 ? -8.930 -0.821 -26.701 1.00 46.34 404 ARG A CA 1
ATOM 3280 C C . ARG A 1 404 ? -10.291 -1.490 -26.493 1.00 46.34 404 ARG A C 1
ATOM 3282 O O . ARG A 1 404 ? -11.181 -1.317 -27.319 1.00 46.34 404 ARG A O 1
ATOM 3289 N N . LEU A 1 405 ? -10.459 -2.211 -25.385 1.00 49.97 405 LEU A N 1
ATOM 3290 C CA . LEU A 1 405 ? -11.737 -2.815 -25.004 1.00 49.97 405 LEU A CA 1
ATOM 3291 C C . LEU A 1 405 ? -12.747 -1.766 -24.511 1.00 49.97 405 LEU A C 1
ATOM 3293 O O . LEU A 1 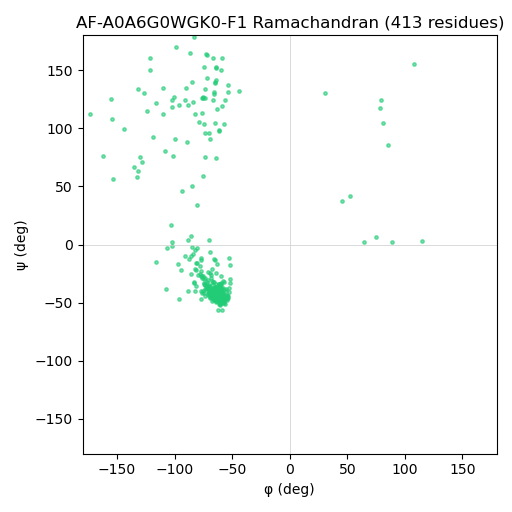405 ? -13.933 -1.893 -24.803 1.00 49.97 405 LEU A O 1
ATOM 3297 N N . SER A 1 406 ? -12.295 -0.705 -23.833 1.00 45.44 406 SER A N 1
ATOM 3298 C CA . SER A 1 406 ? -13.160 0.405 -23.406 1.00 45.44 406 SER A CA 1
ATOM 3299 C C . SER A 1 406 ? -13.475 1.405 -24.527 1.00 45.44 406 SER A C 1
ATOM 3301 O O . SER A 1 406 ? -14.534 2.027 -24.502 1.00 45.44 406 SER A O 1
ATOM 3303 N N . GLY A 1 407 ? -12.604 1.526 -25.536 1.00 45.31 407 GLY A N 1
ATOM 3304 C CA . GLY A 1 407 ? -12.775 2.406 -26.699 1.00 45.31 407 GLY A CA 1
ATOM 3305 C C . GLY A 1 407 ? -13.605 1.838 -27.860 1.00 45.31 407 GLY A C 1
ATOM 3306 O O . GLY A 1 407 ? -13.845 2.551 -28.826 1.00 45.31 407 GLY A O 1
ATOM 3307 N N . SER A 1 408 ? -14.083 0.589 -27.796 1.00 40.84 408 SER A N 1
ATOM 3308 C CA . SER A 1 408 ? -14.870 -0.054 -28.872 1.00 40.84 408 SER A CA 1
ATOM 3309 C C . SER A 1 408 ? -16.362 0.340 -28.887 1.00 40.84 408 SER A C 1
ATOM 3311 O O . SER A 1 408 ? -17.232 -0.467 -29.225 1.00 40.84 408 SER A O 1
ATOM 3313 N N . LYS A 1 409 ? -16.679 1.584 -28.527 1.00 45.47 409 LYS A N 1
ATOM 3314 C CA . LYS A 1 409 ? -17.970 2.211 -28.832 1.00 45.47 409 LYS A CA 1
ATOM 3315 C C . LYS A 1 409 ? -17.707 3.555 -29.497 1.00 45.47 409 LYS A C 1
ATOM 3317 O O . LYS A 1 409 ? -17.932 4.602 -28.902 1.00 45.47 409 LYS A O 1
ATOM 3322 N N . GLU A 1 410 ? -17.230 3.521 -30.736 1.00 40.47 410 GLU A N 1
ATOM 3323 C CA . GLU A 1 410 ? -17.497 4.644 -31.630 1.00 40.47 410 GLU A CA 1
ATOM 3324 C C . GLU A 1 410 ? -19.009 4.653 -31.913 1.00 40.47 410 GLU A C 1
ATOM 3326 O O . GLU A 1 410 ? -19.560 3.624 -32.319 1.00 40.47 410 GLU A O 1
ATOM 3331 N N . PRO A 1 411 ? -19.725 5.760 -31.657 1.00 44.78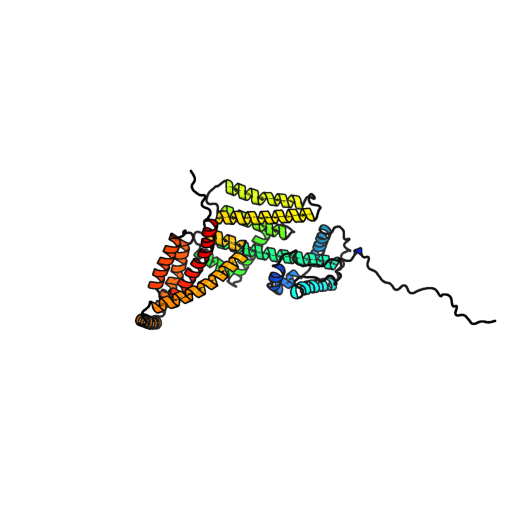 411 PRO A N 1
ATOM 3332 C CA . PRO A 1 411 ? -21.066 5.920 -32.184 1.00 44.78 411 PRO A CA 1
ATOM 3333 C C . PRO A 1 411 ? -20.969 6.019 -33.710 1.00 44.78 411 PRO A C 1
ATOM 3335 O O . PRO A 1 411 ? -20.153 6.774 -34.238 1.00 44.78 411 PRO A O 1
ATOM 3338 N N . ASN A 1 412 ? -21.801 5.238 -34.404 1.00 44.16 412 ASN A N 1
ATOM 3339 C CA . ASN A 1 412 ? -21.981 5.329 -35.851 1.00 44.16 412 ASN A CA 1
ATOM 3340 C C . ASN A 1 412 ? -22.104 6.800 -36.278 1.00 44.16 412 ASN A C 1
ATOM 3342 O O . ASN A 1 412 ? -22.916 7.523 -35.692 1.00 44.16 412 ASN A O 1
ATOM 3346 N N . PRO A 1 413 ? -21.375 7.246 -37.314 1.00 48.22 413 PRO A N 1
ATOM 3347 C CA . PRO A 1 413 ? -21.597 8.564 -37.871 1.00 48.22 413 PRO A CA 1
ATOM 3348 C C . PRO A 1 413 ? -22.908 8.523 -38.663 1.00 48.22 413 PRO A C 1
ATOM 3350 O O . PRO A 1 413 ? -22.950 8.114 -39.820 1.00 48.22 413 PRO A O 1
ATOM 3353 N N . THR A 1 414 ? -24.001 8.929 -38.025 1.00 50.62 414 THR A N 1
ATOM 3354 C CA . THR A 1 414 ? -25.227 9.348 -38.709 1.00 50.62 414 THR A CA 1
ATOM 3355 C C . THR A 1 414 ? -25.501 10.797 -38.351 1.00 50.62 414 THR A C 1
ATOM 3357 O O . THR A 1 414 ? -26.075 11.049 -37.295 1.00 50.62 414 THR A O 1
ATOM 3360 N N . THR A 1 415 ? -25.000 11.703 -39.195 1.00 46.00 415 THR A N 1
ATOM 3361 C CA . THR A 1 415 ? -25.698 12.745 -39.989 1.00 46.00 415 THR A CA 1
ATOM 3362 C C . THR A 1 415 ? -24.765 13.908 -40.253 1.00 46.00 415 THR A C 1
ATOM 3364 O O . THR A 1 415 ? -24.267 14.477 -39.255 1.00 46.00 415 THR A O 1
#

Mean predicted aligned error: 15.42 Å

Solvent-accessible surface area (backbone atoms only — not comparable to full-atom values): 23722 Å² total; per-residue (Å²): 138,82,88,83,85,90,89,87,83,83,90,83,83,87,87,78,87,74,82,75,78,72,74,60,78,86,53,59,47,95,62,69,46,62,65,48,86,86,50,82,56,51,61,59,51,59,71,70,48,50,73,66,57,50,50,59,64,60,58,77,53,76,67,51,55,56,48,24,50,57,50,43,41,72,77,41,72,88,53,87,77,78,80,97,72,83,48,74,66,55,55,51,52,46,44,49,50,51,51,46,18,50,75,74,47,79,25,39,45,58,70,86,61,76,33,43,54,66,50,48,32,50,50,52,40,48,45,51,53,49,47,38,52,51,42,50,52,50,52,46,53,41,51,50,53,52,50,53,47,53,31,58,73,39,100,51,27,68,63,43,44,52,52,52,50,46,40,70,72,42,85,48,68,70,29,46,52,52,50,51,50,50,48,51,52,50,45,64,69,50,56,80,57,95,46,50,68,59,27,48,53,50,43,51,46,52,53,49,41,53,49,49,62,69,68,47,85,63,93,53,66,67,55,58,50,48,44,48,50,67,56,47,54,54,55,51,55,48,49,44,58,71,66,72,74,43,81,45,73,68,47,47,52,48,51,52,50,50,51,51,51,50,54,51,50,55,52,50,51,50,47,61,74,20,63,84,31,60,70,53,33,51,51,52,37,55,64,76,34,51,69,58,40,52,51,48,49,52,51,17,52,54,52,30,53,54,50,46,52,53,49,50,55,50,51,62,70,69,47,59,68,74,57,53,54,55,46,55,55,44,40,74,74,33,57,67,60,44,48,56,55,51,44,46,34,63,52,49,43,57,48,50,45,57,82,31,54,69,43,58,83,65,60,23,54,50,54,48,51,51,47,47,51,51,40,42,74,76,25,88,68,25,63,60,30,51,44,54,53,40,34,57,51,48,54,50,48,59,60,47,54,53,51,56,67,71,57,74,69,74,77,79,90,82,132

Foldseek 3Di:
DDDDDDDDDDDDDDDDPPPPPPPPPLFWDQDWDFQPPPDPCLLVVVVVDDPVRLCVLLDADPVLLVVLVVVLCVVCVPHDDDDDDDDPVNSVVLSVQQVCCSPPVVRIDDSVPGDGPSSVSVSVSSSLSSLLVVLLVLLLQLVLLVCLLVLCPDPNNPVSNVVSVCLVPDPDPVSVCVSVVVSVVSCVVQVPDSGSVVSSLSSLLVSLLVLLVVLPDDDDVVSVVVNCCLNVVLVVLVCCVPVPVPPDPVSNVVSVVVSVVSSVVSLVVQCVSCVLAPSSNLSSCVSPVVVVNVVLLVQLVVVLVVVLVVVVVVLVVVDDVVVVVVVVVVCVVCVPVLVVLLVCLVVVLVVLCSVLVSPDPPVSVVSSVVVLVVSCVSHVNCSVSSSVSSSSVSSVVVSVVVVVVVPPDDDPDDD

Sequence (415 aa):
MPKKRQGRKEPKAENAKENDNEIPESTKFDASFVIGQGRHDVITIWREMTKEDKTVLLALDEEDIIHARRRFQQRFPQYEIPPISMNSEEVSSIQALFLHAMETKQGQIAPHEQLSIEAAMMVFYLEERLLFSIVRRDINRKSSIVLLYFIWTSSWPWLGLSVALFITFSSMTTCQLIRDGFCSTIQWFLIQHEDPFHVEWHAHSYITALLLLLLSTGSNMSVYITIGVLLVIPHIVFALKSKMFAQGAADQAALDRIMSAMSLINKIILVFYCWDSYSSLFMVVALFFVDIVLALLTLSFQISAELLYVCRIFIVRMIPQALWSRYEAWIESNRYGALVIGLFPSIFGPLVVYYTWDWSFPFGLIVRWSSFILVTQLTPSGLIAIAFQLILLIIGLPLYAIRRLSGSKEPNPTT

Organism: NCBI:txid100861

Radius of gyration: 32.13 Å; Cα contacts (8 Å, |Δi|>4): 262; chains: 1; bounding box: 102×88×97 Å

pLDDT: mean 70.49, std 15.31, range [29.8, 91.75]